Protein AF-A0A9X0B9D2-F1 (afdb_monomer_lite)

Foldseek 3Di:
DPQFAFDDQQFWFADADLDLDLVSADDFLVRFLRRLQRRLCSNPVPCSLVLLQQAQEEEEEDELAAADPFSQVVNCVVSVYDHVYYHYFDHFQCRQVVSVVVVSVCRRNVVTPHYDYTGGYRVSNVVSQVVVVHDDPPDDDHDPVPPDSDAQQDLCPDDDPSVVVSAFGQLRQLLQLLVLQCVVVVHDPLRSLLLLLLLLQVLQVLLCCDPNFSNPPHDGDHSVNQSDDDLFWHADDHDDDDDPTSSADPVLLVVVVVVCVVVVHAPVQAQAAAWAPLESSRLVRNCVSNVADSNDGPHYHRNNSHDQNSDDSDHHDYSTHNDPPPPPPPDDDDTDDSDHCSVRVSSQVVVCVVCVVVPNGNHHYYHTGGGGDPVPDDPDPPPDD

Radius of gyration: 21.16 Å; chains: 1; bounding box: 58×54×56 Å

Organism: NCBI:txid1131564

Sequence (385 aa):
MGPPKVPVIIGIGEVKNSSRQKEDAIEPLDLMLNAINISAHDASSSFPEKLIACVDSVGVVASSTWRYKDLPGLVSEKLGIRPSHRAYSALAGSSSVELIDNTARLVAKGEAEVGIIVGGEAMASLKTYIKTHSYPPPWTAPDPETNEIYYANDTDALTGIGKIHKVGVPMHVYPMYENGRRAHKGQRPIENFRESASLYGRYAKVASEHPTSWHFGRGTETAETIGTISKRNRMICFPFWNRSNFSSSAAIAFALDECLNSSGLCKEDIDMFDFYSCFPVVPKLACDHLGIPCDNPRKPITLLGGLTSFGGAGANYSMHVRAEFLESVTNIEAVTDIEIRLQAVVEMTRRLRKLQNCHEASNGLVLANGGGTNYGKCNMPLYTS

Structure (mmCIF, N/CA/C/O backbone):
data_AF-A0A9X0B9D2-F1
#
_entry.id   AF-A0A9X0B9D2-F1
#
loop_
_atom_site.group_PDB
_atom_site.id
_atom_site.type_symbol
_atom_site.label_atom_id
_atom_site.label_alt_id
_atom_site.label_comp_id
_atom_site.label_asym_id
_atom_site.label_entity_id
_atom_site.label_seq_id
_atom_site.pdbx_PDB_ins_code
_atom_site.Cartn_x
_atom_site.Cartn_y
_atom_site.Cartn_z
_atom_site.occupancy
_atom_site.B_iso_or_equiv
_atom_site.auth_seq_id
_atom_site.auth_comp_id
_atom_site.auth_asym_id
_atom_site.auth_atom_id
_atom_site.pdbx_PDB_model_num
ATOM 1 N N . MET A 1 1 ? -25.542 -20.982 10.163 1.00 60.19 1 MET A N 1
ATOM 2 C CA . MET A 1 1 ? -24.718 -19.758 10.093 1.00 60.19 1 MET A CA 1
ATOM 3 C C . MET A 1 1 ? -25.566 -18.695 9.425 1.00 60.19 1 MET A C 1
ATOM 5 O O . MET A 1 1 ? -26.239 -19.031 8.458 1.00 60.19 1 MET A O 1
ATOM 9 N N . GLY A 1 2 ? -25.623 -17.482 9.979 1.00 68.44 2 GLY A N 1
ATOM 10 C CA . GLY A 1 2 ? -26.267 -16.357 9.291 1.00 68.44 2 GLY A CA 1
ATOM 11 C C . GLY A 1 2 ? -25.529 -16.013 7.989 1.00 68.44 2 GLY A C 1
ATOM 12 O O . GLY A 1 2 ? -24.450 -16.563 7.750 1.00 68.44 2 GLY A O 1
ATOM 13 N N . PRO A 1 3 ? -26.092 -15.138 7.138 1.00 80.12 3 PRO A N 1
ATOM 14 C CA . PRO A 1 3 ? -25.374 -14.654 5.963 1.00 80.12 3 PRO A CA 1
ATOM 15 C C . PRO A 1 3 ? -24.037 -14.017 6.389 1.00 80.12 3 PRO A C 1
ATOM 17 O O . PRO A 1 3 ? -23.984 -13.404 7.462 1.00 80.12 3 PRO A O 1
ATOM 20 N N . PRO A 1 4 ? -22.961 -14.171 5.594 1.00 84.25 4 PRO A N 1
ATOM 21 C CA . PRO A 1 4 ? -21.679 -13.547 5.904 1.00 84.25 4 PRO A CA 1
ATOM 22 C C . PRO A 1 4 ? -21.855 -12.031 6.024 1.00 84.25 4 PRO A C 1
ATOM 24 O O . PRO A 1 4 ? -22.606 -11.424 5.254 1.00 84.25 4 PRO A O 1
ATOM 27 N N . LYS A 1 5 ? -21.179 -11.415 7.001 1.00 92.62 5 LYS A N 1
ATOM 28 C CA . LYS A 1 5 ? -21.186 -9.952 7.126 1.00 92.62 5 LYS A CA 1
ATOM 29 C C . LYS A 1 5 ? -20.455 -9.352 5.922 1.00 92.62 5 LYS A C 1
ATOM 31 O O . LYS A 1 5 ? -19.517 -9.945 5.397 1.00 92.62 5 LYS A O 1
ATOM 36 N N . VAL A 1 6 ? -20.865 -8.163 5.492 1.00 94.00 6 VAL A N 1
ATOM 37 C CA . VAL A 1 6 ? -20.178 -7.449 4.409 1.00 94.00 6 VAL A CA 1
ATOM 38 C C . VAL A 1 6 ? -19.118 -6.533 5.027 1.00 94.00 6 VAL A C 1
ATOM 40 O O . VAL A 1 6 ? -19.491 -5.604 5.746 1.00 94.00 6 VAL A O 1
ATOM 43 N N . PRO A 1 7 ? -17.815 -6.771 4.793 1.00 94.94 7 PRO A N 1
ATOM 44 C CA . PRO A 1 7 ? -16.769 -5.871 5.261 1.00 94.94 7 PRO A CA 1
ATOM 45 C C . PRO A 1 7 ? -16.822 -4.546 4.491 1.00 94.94 7 PRO A C 1
ATOM 47 O O . PRO A 1 7 ? -16.968 -4.532 3.270 1.00 94.94 7 PRO A O 1
ATOM 50 N N . VAL A 1 8 ? -16.679 -3.428 5.204 1.00 94.69 8 VAL A N 1
ATOM 51 C CA . VAL A 1 8 ? -16.706 -2.077 4.629 1.00 94.69 8 VAL A CA 1
ATOM 52 C C . VAL A 1 8 ? -15.592 -1.213 5.216 1.00 94.69 8 VAL A C 1
ATOM 54 O O . VAL A 1 8 ? -15.319 -1.264 6.414 1.00 94.69 8 VAL A O 1
ATOM 57 N N . ILE A 1 9 ? -14.954 -0.392 4.378 1.00 93.56 9 ILE A N 1
ATOM 58 C CA . ILE A 1 9 ? -13.978 0.604 4.836 1.00 93.56 9 ILE A CA 1
ATOM 59 C C . ILE A 1 9 ? -14.743 1.844 5.302 1.00 93.56 9 ILE A C 1
ATOM 61 O O . ILE A 1 9 ? -15.265 2.613 4.489 1.00 93.56 9 ILE A O 1
ATOM 65 N N . ILE A 1 10 ? -14.797 2.044 6.618 1.00 94.31 10 ILE A N 1
ATOM 66 C CA . ILE A 1 10 ? -15.522 3.165 7.230 1.00 94.31 10 ILE A CA 1
ATOM 67 C C . ILE A 1 10 ? -14.650 4.403 7.443 1.00 94.31 10 ILE A C 1
ATOM 69 O O . ILE A 1 10 ? -15.170 5.504 7.337 1.00 94.31 10 ILE A O 1
ATOM 73 N N . GLY A 1 11 ? -13.333 4.261 7.610 1.00 94.00 11 GLY A N 1
ATOM 74 C CA . GLY A 1 11 ? -12.417 5.381 7.851 1.00 94.00 11 GLY A CA 1
ATOM 75 C C . GLY A 1 11 ? -11.093 5.234 7.119 1.00 94.00 11 GLY A C 1
ATOM 76 O O . GLY A 1 11 ? -10.576 4.124 6.991 1.00 94.00 11 GLY A O 1
ATOM 77 N N . ILE A 1 12 ? -10.538 6.351 6.651 1.00 92.75 12 ILE A N 1
ATOM 78 C CA . ILE A 1 12 ? -9.216 6.419 6.015 1.00 92.75 12 ILE A CA 1
ATOM 79 C C . ILE A 1 12 ? -8.381 7.570 6.587 1.00 92.75 12 ILE A C 1
ATOM 81 O O . ILE A 1 12 ? -8.900 8.646 6.870 1.00 92.75 12 ILE A O 1
ATOM 85 N N . GLY A 1 13 ? -7.071 7.363 6.737 1.00 86.00 13 GLY A N 1
ATOM 86 C CA . GLY A 1 13 ? -6.161 8.370 7.288 1.00 86.00 13 GLY A CA 1
ATOM 87 C C . GLY A 1 13 ? -4.752 8.263 6.717 1.00 86.00 13 GLY A C 1
ATOM 88 O O . GLY A 1 13 ? -4.237 7.167 6.512 1.00 86.00 13 GLY A O 1
ATOM 89 N N . GLU A 1 14 ? -4.129 9.413 6.453 1.00 84.62 14 GLU A N 1
ATOM 90 C CA . GLU A 1 14 ? -2.742 9.519 5.993 1.00 84.62 14 GLU A CA 1
ATOM 91 C C . GLU A 1 14 ? -2.040 10.667 6.712 1.00 84.62 14 GLU A C 1
ATOM 93 O O . GLU A 1 14 ? -2.626 11.728 6.934 1.00 84.62 14 GLU A O 1
ATOM 98 N N . VAL A 1 15 ? -0.760 10.471 7.027 1.00 85.06 15 VAL A N 1
ATOM 99 C CA . VAL A 1 15 ? 0.092 11.477 7.665 1.00 85.06 15 VAL A CA 1
ATOM 100 C C . VAL A 1 15 ? 1.427 11.525 6.936 1.00 85.06 15 VAL A C 1
ATOM 102 O O . VAL A 1 15 ? 2.010 10.490 6.623 1.00 85.06 15 VAL A O 1
ATOM 105 N N . LYS A 1 16 ? 1.928 12.738 6.694 1.00 85.00 16 LYS A N 1
ATOM 106 C CA . LYS A 1 16 ? 3.281 12.986 6.189 1.00 85.00 16 LYS A CA 1
ATOM 107 C C . LYS A 1 16 ? 3.989 13.958 7.119 1.00 85.00 16 LYS A C 1
ATOM 109 O O . LYS A 1 16 ? 3.530 15.085 7.281 1.00 85.00 16 LYS A O 1
ATOM 114 N N . ASN A 1 17 ? 5.151 13.565 7.631 1.00 83.81 17 ASN A N 1
ATOM 115 C CA . ASN A 1 17 ? 6.113 14.509 8.184 1.00 83.81 17 ASN A CA 1
ATOM 116 C C . ASN A 1 17 ? 7.140 14.879 7.106 1.00 83.81 17 ASN A C 1
ATOM 118 O O . ASN A 1 17 ? 7.999 14.076 6.747 1.00 83.81 17 ASN A O 1
ATOM 122 N N . SER A 1 18 ? 7.034 16.092 6.561 1.00 78.81 18 SER A N 1
ATOM 123 C CA . SER A 1 18 ? 7.954 16.583 5.527 1.00 78.81 18 SER A CA 1
ATOM 124 C C . SER A 1 18 ? 9.220 17.233 6.080 1.00 78.81 18 SER A C 1
ATOM 126 O O . SER A 1 18 ? 10.108 17.574 5.289 1.00 78.81 18 SER A O 1
ATOM 128 N N . SER A 1 19 ? 9.300 17.454 7.395 1.00 82.88 19 SER A N 1
ATOM 129 C CA . SER A 1 19 ? 10.463 18.095 7.993 1.00 82.88 19 SER A CA 1
ATOM 130 C C . SER A 1 19 ? 11.682 17.179 7.952 1.00 82.88 19 SER A C 1
ATOM 132 O O . SER A 1 19 ? 11.598 15.952 7.979 1.00 82.88 19 SER A O 1
ATOM 134 N N . ARG A 1 20 ? 12.848 17.812 7.844 1.00 81.75 20 ARG A N 1
ATOM 135 C CA . ARG A 1 20 ? 14.161 17.164 7.944 1.00 81.75 20 ARG A CA 1
ATOM 136 C C . ARG A 1 20 ? 14.950 17.676 9.145 1.00 81.75 20 ARG A C 1
ATOM 138 O O . ARG A 1 20 ? 16.095 17.264 9.324 1.00 81.75 20 ARG A O 1
ATOM 145 N N . GLN A 1 21 ? 14.361 18.582 9.924 1.00 83.38 21 GLN A N 1
ATOM 146 C CA . GLN A 1 21 ? 14.971 19.101 11.139 1.00 83.38 21 GLN A CA 1
ATOM 147 C C . GLN A 1 21 ? 14.949 18.031 12.226 1.00 83.38 21 GLN A C 1
ATOM 149 O O . GLN A 1 21 ? 14.097 17.139 12.219 1.00 83.38 21 GLN A O 1
ATOM 154 N N . LYS A 1 22 ? 15.924 18.090 13.131 1.00 81.94 22 LYS A N 1
ATOM 155 C CA . LYS A 1 22 ? 16.084 17.086 14.188 1.00 81.94 22 LYS A CA 1
ATOM 156 C C . LYS A 1 22 ? 14.968 17.198 15.225 1.00 81.94 22 LYS A C 1
ATOM 158 O O . LYS A 1 22 ? 14.548 16.193 15.780 1.00 81.94 22 LYS A O 1
ATOM 163 N N . GLU A 1 23 ? 14.491 18.413 15.449 1.00 85.62 23 GLU A N 1
ATOM 164 C CA . GLU A 1 23 ? 13.473 18.776 16.432 1.00 85.62 23 GLU A CA 1
ATOM 165 C C . GLU A 1 23 ? 12.079 18.290 16.017 1.00 85.62 23 GLU A C 1
ATOM 167 O O . GLU A 1 23 ? 11.254 17.988 16.871 1.00 85.62 23 GLU A O 1
ATOM 172 N N . ASP A 1 24 ? 11.849 18.154 14.710 1.00 87.88 24 ASP A N 1
ATOM 173 C CA . ASP A 1 24 ? 10.588 17.680 14.134 1.00 87.88 24 ASP A CA 1
ATOM 174 C C . ASP A 1 24 ? 10.597 16.167 13.879 1.00 87.88 24 ASP A C 1
ATOM 176 O O . ASP A 1 24 ? 9.718 15.638 13.196 1.00 87.88 24 ASP A O 1
ATOM 180 N N . ALA A 1 25 ? 11.633 15.457 14.323 1.00 86.94 25 ALA A N 1
ATOM 181 C CA . ALA A 1 25 ? 11.774 14.042 14.050 1.00 86.94 25 ALA A CA 1
ATOM 182 C C . ALA A 1 25 ? 10.694 13.225 14.776 1.00 86.94 25 ALA A C 1
ATOM 184 O O . ALA A 1 25 ? 10.445 13.418 15.962 1.00 86.94 25 ALA A O 1
ATOM 185 N N . ILE A 1 26 ? 10.066 12.289 14.063 1.00 87.88 26 ILE A N 1
ATOM 186 C CA . ILE A 1 26 ? 8.911 11.531 14.557 1.00 87.88 26 ILE A CA 1
ATOM 187 C C . ILE A 1 26 ? 9.143 10.028 14.437 1.00 87.88 26 ILE A C 1
ATOM 189 O O . IL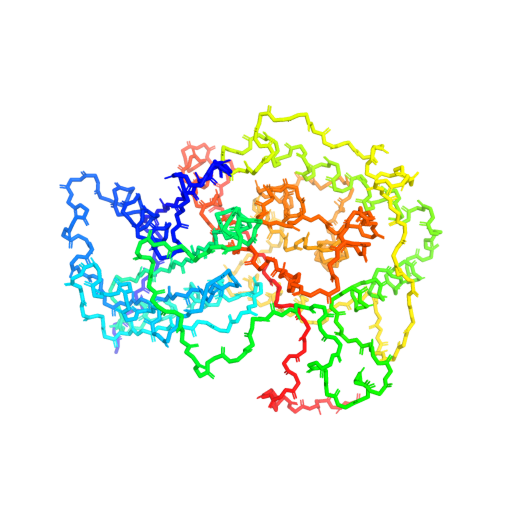E A 1 26 ? 9.761 9.575 13.476 1.00 87.88 26 ILE A O 1
ATOM 193 N N . GLU A 1 27 ? 8.647 9.260 15.402 1.00 89.50 27 GLU A N 1
ATOM 194 C CA . GLU A 1 27 ? 8.732 7.803 15.393 1.00 89.50 27 GLU A CA 1
ATOM 195 C C . GLU A 1 27 ? 7.735 7.199 14.376 1.00 89.50 27 GLU A C 1
ATOM 197 O O . GLU A 1 27 ? 6.632 7.734 14.210 1.00 89.50 27 GLU A O 1
ATOM 202 N N . PRO A 1 28 ? 8.041 6.061 13.713 1.00 86.81 28 PRO A N 1
ATOM 203 C CA . PRO A 1 28 ? 7.050 5.349 12.903 1.00 86.81 28 PRO A CA 1
ATOM 204 C C . PRO A 1 28 ? 5.761 5.020 13.666 1.00 86.81 28 PRO A C 1
ATOM 206 O O . PRO A 1 28 ? 4.677 5.210 13.121 1.00 86.81 28 PRO A O 1
ATOM 209 N N . LEU A 1 29 ? 5.860 4.588 14.929 1.00 91.88 29 LEU A N 1
ATOM 210 C CA . LEU A 1 29 ? 4.706 4.341 15.799 1.00 91.88 29 LEU A CA 1
ATOM 211 C C . LEU A 1 29 ? 3.821 5.588 15.953 1.00 91.88 29 LEU A C 1
ATOM 213 O O . LEU A 1 29 ? 2.605 5.493 15.804 1.00 91.88 29 LEU A O 1
ATOM 217 N N . ASP A 1 30 ? 4.407 6.764 16.177 1.00 93.31 30 ASP A N 1
ATOM 218 C CA . ASP A 1 30 ? 3.642 8.008 16.324 1.00 93.31 30 ASP A CA 1
ATOM 219 C C . ASP A 1 30 ? 2.951 8.414 15.014 1.00 93.31 30 ASP A C 1
ATOM 221 O O . ASP A 1 30 ? 1.805 8.869 15.025 1.00 93.31 30 ASP A O 1
ATOM 225 N N . LEU A 1 31 ? 3.598 8.198 13.861 1.00 89.38 31 LEU A N 1
ATOM 226 C CA . LEU A 1 31 ? 2.954 8.380 12.553 1.00 89.38 31 LEU A CA 1
ATOM 227 C C . LEU A 1 31 ? 1.737 7.460 12.389 1.00 89.38 31 LEU A C 1
ATOM 229 O O . LEU A 1 31 ? 0.698 7.910 11.901 1.00 89.38 31 LEU A O 1
ATOM 233 N N . MET A 1 32 ? 1.850 6.200 12.819 1.00 91.50 32 MET A N 1
ATOM 234 C CA . MET A 1 32 ? 0.747 5.235 12.783 1.00 91.50 32 MET A CA 1
ATOM 235 C C . MET A 1 32 ? -0.410 5.673 13.684 1.00 91.50 32 MET A C 1
ATOM 237 O O . MET A 1 32 ? -1.552 5.699 13.231 1.00 91.50 32 MET A O 1
ATOM 241 N N . LEU A 1 33 ? -0.130 6.074 14.927 1.00 96.25 33 LEU A N 1
ATOM 242 C CA . LEU A 1 33 ? -1.151 6.545 15.869 1.00 96.25 33 LEU A CA 1
ATOM 243 C C . LEU A 1 33 ? -1.871 7.798 15.350 1.00 96.25 33 LEU A C 1
ATOM 245 O O . LEU A 1 33 ? -3.099 7.879 15.406 1.00 96.25 33 LEU A O 1
ATOM 249 N N . ASN A 1 34 ? -1.131 8.741 14.761 1.00 94.81 34 ASN A N 1
ATOM 250 C CA . ASN A 1 34 ? -1.718 9.926 14.136 1.00 94.81 34 ASN A CA 1
ATOM 251 C C . ASN A 1 34 ? -2.625 9.560 12.948 1.00 94.81 34 ASN A C 1
ATOM 253 O O . ASN A 1 34 ? -3.725 10.100 12.828 1.00 94.81 34 ASN A O 1
ATOM 257 N N . ALA A 1 35 ? -2.206 8.620 12.094 1.00 90.62 35 ALA A N 1
ATOM 258 C CA . ALA A 1 35 ? -3.021 8.153 10.972 1.00 90.62 35 ALA A CA 1
ATOM 259 C C . ALA A 1 35 ? -4.296 7.428 11.439 1.00 90.62 35 ALA A C 1
ATOM 261 O O . ALA A 1 35 ? -5.362 7.638 10.855 1.00 90.62 35 ALA A O 1
ATOM 262 N N . ILE A 1 36 ? -4.213 6.639 12.518 1.00 95.81 36 ILE A N 1
ATOM 263 C CA . ILE A 1 36 ? -5.371 5.978 13.140 1.00 95.81 36 ILE A CA 1
ATOM 264 C C . ILE A 1 36 ? -6.375 7.013 13.637 1.00 95.81 36 ILE A C 1
ATOM 266 O O . ILE A 1 36 ? -7.553 6.912 13.298 1.00 95.81 36 ILE A O 1
ATOM 270 N N . ASN A 1 37 ? -5.921 8.042 14.356 1.00 96.62 37 ASN A N 1
ATOM 271 C CA . ASN A 1 37 ? -6.799 9.109 14.835 1.00 96.62 37 ASN A CA 1
ATOM 272 C C . ASN A 1 37 ? -7.516 9.820 13.677 1.00 96.62 37 ASN A C 1
ATOM 274 O O . ASN A 1 37 ? -8.733 9.997 13.727 1.00 96.62 37 ASN A O 1
ATOM 278 N N . ILE A 1 38 ? -6.800 10.153 12.596 1.00 94.81 38 ILE A N 1
ATOM 279 C CA . ILE A 1 38 ? -7.416 10.738 11.392 1.00 94.81 38 ILE A CA 1
ATOM 280 C C . ILE A 1 38 ? -8.467 9.789 10.803 1.00 94.81 38 ILE A C 1
ATOM 282 O O . ILE A 1 38 ? -9.572 10.228 10.491 1.00 94.81 38 ILE A O 1
ATOM 286 N N . SER A 1 39 ? -8.159 8.493 10.696 1.00 94.56 39 SER A N 1
ATOM 287 C CA . SER A 1 39 ? -9.101 7.504 10.158 1.00 94.56 39 SER A CA 1
ATOM 288 C C . SER A 1 39 ? -10.350 7.328 11.027 1.00 94.56 39 SER A C 1
ATOM 290 O O . SER A 1 39 ? -11.447 7.170 10.496 1.00 94.56 39 SER A O 1
ATOM 292 N N . ALA A 1 40 ? -10.212 7.414 12.353 1.00 96.50 40 ALA A N 1
ATOM 293 C CA . ALA A 1 40 ? -11.332 7.332 13.283 1.00 96.50 40 ALA A CA 1
ATOM 294 C C . ALA A 1 40 ? -12.249 8.558 13.166 1.00 96.50 40 ALA A C 1
ATOM 296 O O . ALA A 1 40 ? -13.469 8.403 13.141 1.00 96.50 40 ALA A O 1
ATOM 297 N N . HIS A 1 41 ? -11.675 9.759 13.029 1.00 96.19 41 HIS A N 1
ATOM 298 C CA . HIS A 1 41 ? -12.437 10.985 12.774 1.00 96.19 41 HIS A CA 1
ATOM 299 C C . HIS A 1 41 ? -13.139 10.978 11.409 1.00 96.19 41 HIS A C 1
ATOM 301 O O . HIS A 1 41 ? -14.262 11.472 11.308 1.00 96.19 41 HIS A O 1
ATOM 307 N N . ASP A 1 42 ? -12.506 10.412 10.377 1.00 95.06 42 ASP A N 1
ATOM 308 C CA . ASP A 1 42 ? -13.118 10.228 9.054 1.00 95.06 42 ASP A CA 1
ATOM 309 C C . ASP A 1 42 ? -14.299 9.241 9.102 1.00 95.06 42 ASP A C 1
ATOM 311 O O . ASP A 1 42 ? -15.327 9.483 8.473 1.00 95.06 42 ASP A O 1
ATOM 315 N N . ALA A 1 43 ? -14.194 8.172 9.899 1.00 93.94 43 ALA A N 1
ATOM 316 C CA . ALA A 1 43 ? -15.279 7.210 10.098 1.00 93.94 43 ALA A CA 1
ATOM 317 C C . ALA A 1 43 ? -16.430 7.745 10.960 1.00 93.94 43 ALA A C 1
ATOM 319 O O . ALA A 1 43 ? -17.596 7.440 10.710 1.00 93.94 43 ALA A O 1
ATOM 320 N N . SER A 1 44 ? -16.111 8.505 12.008 1.00 92.69 44 SER A N 1
ATOM 321 C CA . SER A 1 44 ? -17.082 9.039 12.959 1.00 92.69 44 SER A CA 1
ATOM 322 C C . SER A 1 44 ? -16.604 10.377 13.504 1.00 92.69 44 SER A C 1
ATOM 324 O O . SER A 1 44 ? -15.810 10.447 14.441 1.00 92.69 44 SER A O 1
ATOM 326 N N . SER A 1 45 ? -17.155 11.463 12.964 1.00 86.50 45 SER A N 1
ATOM 327 C CA . SER A 1 45 ? -16.853 12.818 13.436 1.00 86.50 45 SER A CA 1
ATOM 328 C C . SER A 1 45 ? -17.355 13.086 14.857 1.00 86.50 45 SER A C 1
ATOM 330 O O . SER A 1 45 ? -16.829 13.960 15.540 1.00 86.50 45 SER A O 1
ATOM 332 N N . SER A 1 46 ? -18.380 12.351 15.302 1.00 91.06 46 SER A N 1
ATOM 333 C CA . SER A 1 46 ? -19.040 12.580 16.592 1.00 91.06 46 SER A CA 1
ATOM 334 C C . SER A 1 46 ? -18.465 11.739 17.731 1.00 91.06 46 SER A C 1
ATOM 336 O O . SER A 1 46 ? -18.539 12.167 18.879 1.00 91.06 46 SER A O 1
ATOM 338 N N . PHE A 1 47 ? -17.933 10.542 17.445 1.00 93.62 47 PHE A N 1
ATOM 339 C CA . PHE A 1 47 ? -17.464 9.606 18.478 1.00 93.62 47 PHE A CA 1
ATOM 340 C C . PHE A 1 47 ? -16.250 8.759 18.036 1.00 93.62 47 PHE A C 1
ATOM 342 O O . PHE A 1 47 ? -16.327 7.524 18.069 1.00 93.62 47 PHE A O 1
ATOM 349 N N . PRO A 1 48 ? -15.137 9.376 17.616 1.00 94.75 48 PRO A N 1
ATOM 350 C CA . PRO A 1 48 ? -13.953 8.651 17.152 1.00 94.75 48 PRO A CA 1
ATOM 351 C C . PRO A 1 48 ? -13.314 7.800 18.261 1.00 94.75 48 PRO A C 1
ATOM 353 O O . PRO A 1 48 ? -12.908 6.668 18.010 1.00 94.75 48 PRO A O 1
ATOM 356 N N . GLU A 1 49 ? -13.302 8.271 19.511 1.00 95.25 49 GLU A N 1
ATOM 357 C CA . GLU A 1 49 ? -12.716 7.540 20.643 1.00 95.25 49 GLU A CA 1
ATOM 358 C C . GLU A 1 49 ? -13.535 6.295 20.996 1.00 95.25 49 GLU A C 1
ATOM 360 O O . GLU A 1 49 ? -12.975 5.253 21.333 1.00 95.25 49 GLU A O 1
ATOM 365 N N . LYS A 1 50 ? -14.869 6.374 20.876 1.00 95.25 50 LYS A N 1
ATOM 366 C CA . LYS A 1 50 ? -15.738 5.202 21.064 1.00 95.25 50 LYS A CA 1
ATOM 367 C C . LYS A 1 50 ? -15.502 4.166 19.972 1.00 95.25 50 LYS A C 1
ATOM 369 O O . LYS A 1 50 ? -15.500 2.981 20.274 1.00 95.25 50 LYS A O 1
ATOM 374 N N . LEU A 1 51 ? -15.291 4.607 18.729 1.00 95.75 51 LEU A N 1
ATOM 375 C CA . LEU A 1 51 ? -14.973 3.701 17.628 1.00 95.75 51 LEU A CA 1
ATOM 376 C C . LEU A 1 51 ? -13.635 2.991 17.866 1.00 95.75 51 LEU A C 1
ATOM 378 O O . LEU A 1 51 ? -13.572 1.775 17.714 1.00 95.75 51 LEU A O 1
ATOM 382 N N . ILE A 1 52 ? -12.602 3.723 18.300 1.00 97.12 52 ILE A N 1
ATOM 383 C CA . ILE A 1 52 ? -11.305 3.135 18.671 1.00 97.12 52 ILE A CA 1
ATOM 384 C C . ILE A 1 52 ? -11.484 2.109 19.798 1.00 97.12 52 ILE A C 1
ATOM 386 O O . ILE A 1 52 ? -10.957 1.007 19.698 1.00 97.12 52 ILE A O 1
ATOM 390 N N . ALA A 1 53 ? -12.277 2.415 20.828 1.00 96.94 53 ALA A N 1
ATOM 391 C CA . ALA A 1 53 ? -12.531 1.490 21.935 1.00 96.94 53 ALA A CA 1
ATOM 392 C C . ALA A 1 53 ? -13.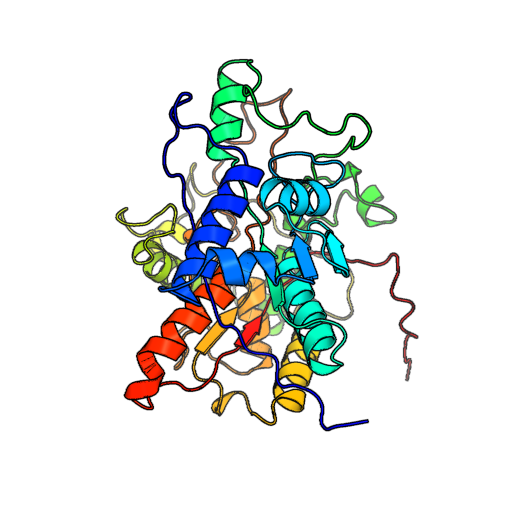233 0.180 21.514 1.00 96.94 53 ALA A C 1
ATOM 394 O O . ALA A 1 53 ? -13.145 -0.812 22.237 1.00 96.94 53 ALA A O 1
ATOM 395 N N . CYS A 1 54 ? -13.913 0.164 20.362 1.00 96.19 54 CYS A N 1
ATOM 396 C CA . CYS A 1 54 ? -14.569 -1.018 19.798 1.00 96.19 54 CYS A CA 1
ATOM 397 C C . CYS A 1 54 ? -13.654 -1.877 18.908 1.00 96.19 54 CYS A C 1
ATOM 399 O O . CYS A 1 54 ? -14.103 -2.910 18.419 1.00 96.19 54 CYS A O 1
ATOM 401 N N . VAL A 1 55 ? -12.403 -1.471 18.670 1.00 97.81 55 VAL A N 1
ATOM 402 C CA . VAL A 1 55 ? -11.471 -2.203 17.798 1.00 97.81 55 VAL A CA 1
ATOM 403 C C . VAL A 1 55 ? -11.109 -3.556 18.407 1.00 97.81 55 VAL A C 1
ATOM 405 O O . VAL A 1 55 ? -10.534 -3.633 19.496 1.00 97.81 55 VAL A O 1
ATOM 408 N N . ASP A 1 56 ? -11.387 -4.627 17.667 1.00 97.19 56 ASP A N 1
ATOM 409 C CA . ASP A 1 56 ? -11.141 -6.015 18.068 1.00 97.19 56 ASP A CA 1
ATOM 410 C C . ASP A 1 56 ? -10.136 -6.753 17.164 1.00 97.19 56 ASP A C 1
ATOM 412 O O . ASP A 1 56 ? -9.701 -7.861 17.499 1.00 97.19 56 ASP A O 1
ATOM 416 N N . SER A 1 57 ? -9.681 -6.112 16.081 1.00 98.00 57 SER A N 1
ATOM 417 C CA . SER A 1 57 ? -8.597 -6.593 15.220 1.00 98.00 57 SER A CA 1
ATOM 418 C C . SER A 1 57 ? -7.588 -5.487 14.888 1.00 98.00 57 SER A C 1
ATOM 420 O O . SER A 1 57 ? -7.962 -4.396 14.459 1.00 98.00 57 SER A O 1
ATOM 422 N N . VAL A 1 58 ? -6.293 -5.763 15.058 1.00 98.00 58 VAL A N 1
ATOM 423 C CA . VAL A 1 58 ? -5.199 -4.832 14.727 1.00 98.00 58 VAL A CA 1
ATOM 424 C C . VAL A 1 58 ? -4.181 -5.517 13.819 1.00 98.00 58 VAL A C 1
ATOM 426 O O . VAL A 1 58 ? -3.474 -6.436 14.235 1.00 98.00 58 VAL A O 1
ATOM 429 N N . GLY A 1 59 ? -4.079 -5.046 12.579 1.00 92.81 59 GLY A N 1
ATOM 430 C CA . GLY A 1 59 ? -3.050 -5.427 11.619 1.00 92.81 59 GLY A CA 1
ATOM 431 C C . GLY A 1 59 ? -2.020 -4.315 11.451 1.00 92.81 59 GLY A C 1
ATOM 432 O O . GLY A 1 59 ? -2.370 -3.197 11.077 1.00 92.81 59 GLY A O 1
ATOM 433 N N . VAL A 1 60 ? -0.744 -4.619 11.682 1.00 89.44 60 VAL A N 1
ATOM 434 C CA . VAL A 1 60 ? 0.342 -3.652 11.481 1.00 89.44 60 VAL A CA 1
ATOM 435 C C . VAL A 1 60 ? 1.308 -4.126 10.406 1.00 89.44 60 VAL A C 1
ATOM 437 O O . VAL A 1 60 ? 1.803 -5.256 10.443 1.00 89.44 60 VAL A O 1
ATOM 440 N N . VAL A 1 61 ? 1.589 -3.242 9.452 1.00 83.31 61 VAL A N 1
ATOM 441 C CA . VAL A 1 61 ? 2.649 -3.433 8.462 1.00 83.31 61 VAL A CA 1
ATOM 442 C C . VAL A 1 61 ? 3.997 -3.178 9.132 1.00 83.31 61 VAL A C 1
ATOM 444 O O . VAL A 1 61 ? 4.186 -2.134 9.756 1.00 83.31 61 VAL A O 1
ATOM 447 N N . ALA A 1 62 ? 4.930 -4.122 9.000 1.00 78.19 62 ALA A N 1
ATOM 448 C CA . ALA A 1 62 ? 6.296 -3.963 9.497 1.00 78.19 62 ALA A CA 1
ATOM 449 C C . ALA A 1 62 ? 6.948 -2.669 8.992 1.00 78.19 62 ALA A C 1
ATOM 451 O O . ALA A 1 62 ? 6.846 -2.340 7.812 1.00 78.19 62 ALA A O 1
ATOM 452 N N . SER A 1 63 ? 7.622 -1.954 9.897 1.00 76.19 63 SER A N 1
ATOM 453 C CA . SER A 1 63 ? 8.434 -0.788 9.548 1.00 76.19 63 SER A CA 1
ATOM 454 C C . SER A 1 63 ? 9.834 -1.243 9.149 1.00 76.19 63 SER A C 1
ATOM 456 O O . SER A 1 63 ? 10.466 -2.044 9.836 1.00 76.19 63 SER A O 1
ATOM 458 N N . SER A 1 64 ? 10.324 -0.710 8.036 1.00 70.06 64 SER A N 1
ATOM 459 C CA . SER A 1 64 ? 11.715 -0.830 7.594 1.00 70.06 64 SER A CA 1
ATOM 460 C C . SER A 1 64 ? 12.631 0.196 8.265 1.00 70.06 64 SER A C 1
ATOM 462 O O . SER A 1 64 ? 13.835 -0.026 8.363 1.00 70.06 64 SER A O 1
ATOM 464 N N . THR A 1 65 ? 12.073 1.307 8.754 1.00 70.69 65 THR A N 1
ATOM 465 C CA . THR A 1 65 ? 12.826 2.376 9.424 1.00 70.69 65 THR A CA 1
ATOM 466 C C . THR A 1 65 ? 13.223 2.016 10.855 1.00 70.69 65 THR A C 1
ATOM 468 O O . THR A 1 65 ? 14.322 2.360 11.286 1.00 70.69 65 THR A O 1
ATOM 471 N N . TRP A 1 66 ? 12.327 1.399 11.630 1.00 76.50 66 TRP A N 1
ATOM 472 C CA . TRP A 1 66 ? 12.550 1.181 13.060 1.00 76.50 66 TRP A CA 1
ATOM 473 C C . TRP A 1 66 ? 12.149 -0.219 13.501 1.00 76.50 66 TRP A C 1
ATOM 475 O O . TRP A 1 66 ? 11.163 -0.783 13.029 1.00 76.50 66 TRP A O 1
ATOM 485 N N . ARG A 1 67 ? 12.935 -0.776 14.424 1.00 77.31 67 ARG A N 1
ATOM 486 C CA . ARG A 1 67 ? 12.787 -2.154 14.891 1.00 77.31 67 ARG A CA 1
ATOM 487 C C . ARG A 1 67 ? 11.891 -2.202 16.115 1.00 77.31 67 ARG A C 1
ATOM 489 O O . ARG A 1 67 ? 12.161 -1.538 17.110 1.00 77.31 67 ARG A O 1
ATOM 496 N N . TYR A 1 68 ? 10.870 -3.044 16.054 1.00 81.19 68 TYR A N 1
ATOM 497 C CA . TYR A 1 68 ? 9.913 -3.243 17.132 1.00 81.19 68 TYR A CA 1
ATOM 498 C C . TYR A 1 68 ? 9.766 -4.724 17.441 1.00 81.19 68 TYR A C 1
ATOM 500 O O . TYR A 1 68 ? 9.562 -5.522 16.526 1.00 81.19 68 TYR A O 1
ATOM 508 N N . LYS A 1 69 ? 9.782 -5.058 18.734 1.00 83.06 69 LYS A N 1
ATOM 509 C CA . LYS A 1 69 ? 9.541 -6.420 19.223 1.00 83.06 69 LYS A CA 1
ATOM 510 C C . LYS A 1 69 ? 8.095 -6.872 19.005 1.00 83.06 69 LYS A C 1
ATOM 512 O O . LYS A 1 69 ? 7.844 -7.952 18.487 1.00 83.06 69 LYS A O 1
ATOM 517 N N . ASP A 1 70 ? 7.143 -6.032 19.409 1.00 88.94 70 ASP A N 1
ATOM 518 C CA . ASP A 1 70 ? 5.701 -6.262 19.251 1.00 88.94 70 ASP A CA 1
ATOM 519 C C . ASP A 1 70 ? 5.012 -4.942 18.884 1.00 88.94 70 ASP A C 1
ATOM 521 O O . ASP A 1 70 ? 4.441 -4.256 19.731 1.00 88.94 70 ASP A O 1
ATOM 525 N N . LEU A 1 71 ? 5.106 -4.553 17.609 1.00 90.00 71 LEU A N 1
ATOM 526 C CA . LEU A 1 71 ? 4.495 -3.312 17.136 1.00 90.00 71 LEU A CA 1
ATOM 527 C C . LEU A 1 71 ? 2.955 -3.318 17.238 1.00 90.00 71 LEU A C 1
ATOM 529 O O . LEU A 1 71 ? 2.412 -2.326 17.725 1.00 90.00 71 LEU A O 1
ATOM 533 N N . PRO A 1 72 ? 2.223 -4.395 16.876 1.00 93.69 72 PRO A N 1
ATOM 534 C CA . PRO A 1 72 ? 0.781 -4.457 17.130 1.00 93.69 72 PRO A CA 1
ATOM 535 C C . PRO A 1 72 ? 0.418 -4.334 18.612 1.00 93.69 72 PRO A C 1
ATOM 537 O O . PRO A 1 72 ? -0.589 -3.708 18.944 1.00 93.69 72 PRO A O 1
ATOM 540 N N . GLY A 1 73 ? 1.220 -4.918 19.509 1.00 95.62 73 GLY A N 1
ATOM 541 C CA . GLY A 1 73 ? 1.070 -4.759 20.956 1.00 95.62 73 GLY A CA 1
ATOM 542 C C . GLY A 1 73 ? 1.238 -3.316 21.407 1.00 95.62 73 GLY A C 1
ATOM 543 O O . GLY A 1 73 ? 0.360 -2.806 22.097 1.00 95.62 73 GLY A O 1
ATOM 544 N N . LEU A 1 74 ? 2.290 -2.636 20.949 1.00 95.50 74 LEU A N 1
ATOM 545 C CA . LEU A 1 74 ? 2.530 -1.222 21.255 1.00 95.50 74 LEU A CA 1
ATOM 546 C C . LEU A 1 74 ? 1.412 -0.316 20.730 1.00 95.50 74 LEU A C 1
ATOM 548 O O . LEU A 1 74 ? 0.948 0.561 21.454 1.00 95.50 74 LEU A O 1
ATOM 552 N N . VAL A 1 75 ? 0.933 -0.550 19.503 1.00 96.44 75 VAL A N 1
ATOM 553 C CA . VAL A 1 75 ? -0.230 0.169 18.954 1.00 96.44 75 VAL A CA 1
ATOM 554 C C . VAL A 1 75 ? -1.460 -0.059 19.837 1.00 96.44 75 VAL A C 1
ATOM 556 O O . VAL A 1 75 ? -2.137 0.898 20.202 1.00 96.44 75 VAL A O 1
ATOM 559 N N . SER A 1 76 ? -1.722 -1.307 20.236 1.00 98.06 76 SER A N 1
ATOM 560 C CA . SER A 1 76 ? -2.869 -1.647 21.091 1.00 98.06 76 SER A CA 1
ATOM 561 C C . SER A 1 76 ? -2.777 -0.985 22.471 1.00 98.06 76 SER A C 1
ATOM 563 O O . SER A 1 76 ? -3.757 -0.418 22.951 1.00 98.06 76 SER A O 1
ATOM 565 N N . GLU A 1 77 ? -1.593 -1.005 23.088 1.00 97.31 77 GLU A N 1
ATOM 566 C CA . GLU A 1 77 ? -1.320 -0.372 24.382 1.00 97.31 77 GLU A CA 1
ATOM 567 C C . GLU A 1 77 ? -1.539 1.142 24.317 1.00 97.31 77 GLU A C 1
ATOM 569 O O . GLU A 1 77 ? -2.256 1.698 25.149 1.00 97.31 77 GLU A O 1
ATOM 574 N N . LYS A 1 78 ? -0.975 1.806 23.301 1.00 96.81 78 LYS A N 1
ATOM 575 C CA . LYS A 1 78 ? -1.078 3.261 23.119 1.00 96.81 78 LYS A CA 1
ATOM 576 C C . LYS A 1 78 ? -2.503 3.729 22.827 1.00 96.81 78 LYS A C 1
ATOM 578 O O . LYS A 1 78 ? -2.852 4.844 23.199 1.00 96.81 78 LYS A O 1
ATOM 583 N N . LEU A 1 79 ? -3.320 2.885 22.199 1.00 97.12 79 LEU A N 1
ATOM 584 C CA . LEU A 1 79 ? -4.746 3.141 21.974 1.00 97.12 79 LEU A CA 1
ATOM 585 C C . LEU A 1 79 ? -5.631 2.739 23.168 1.00 97.12 79 LEU A C 1
ATOM 587 O O . LEU A 1 79 ? -6.818 3.056 23.173 1.00 97.12 79 LEU A O 1
ATOM 591 N N . GLY A 1 80 ? -5.089 2.046 24.176 1.00 97.44 80 GLY A N 1
ATOM 592 C CA . GLY A 1 80 ? -5.851 1.574 25.336 1.00 97.44 80 GLY A CA 1
ATOM 593 C C . GLY A 1 80 ? -6.820 0.427 25.028 1.00 97.44 80 GLY A C 1
ATOM 594 O O . GLY A 1 80 ? -7.810 0.257 25.741 1.00 97.44 80 GLY A O 1
ATOM 595 N N . ILE A 1 81 ? -6.550 -0.362 23.984 1.00 97.75 81 ILE A N 1
ATOM 596 C CA . ILE A 1 81 ? -7.425 -1.441 23.498 1.00 97.75 81 ILE A CA 1
ATOM 597 C C . ILE A 1 81 ? -6.820 -2.828 23.731 1.00 97.75 81 ILE A C 1
ATOM 599 O O . ILE A 1 81 ? -5.615 -2.994 23.928 1.00 97.75 81 ILE A O 1
ATOM 603 N N . ARG A 1 82 ? -7.672 -3.857 23.699 1.00 97.12 82 ARG A N 1
ATOM 604 C CA . ARG A 1 82 ? -7.277 -5.268 23.829 1.00 97.12 82 ARG A CA 1
ATOM 605 C C . ARG A 1 82 ? -7.915 -6.091 22.707 1.00 97.12 82 ARG A C 1
ATOM 607 O O . ARG A 1 82 ? -8.914 -6.761 22.960 1.00 97.12 82 ARG A O 1
ATOM 614 N N . PRO A 1 83 ? -7.379 -6.019 21.478 1.00 97.19 83 PRO A N 1
ATOM 615 C CA . PRO A 1 83 ? -7.974 -6.705 20.343 1.00 97.19 83 PRO A CA 1
ATOM 616 C C . PRO A 1 83 ? -7.847 -8.226 20.492 1.00 97.19 83 PRO A C 1
ATOM 618 O O . PRO A 1 83 ? -6.811 -8.738 20.929 1.00 97.19 83 PRO A O 1
ATOM 621 N N . SER A 1 84 ? -8.890 -8.945 20.084 1.00 96.75 84 SER A N 1
ATOM 622 C CA . SER A 1 84 ? -8.909 -10.411 20.013 1.00 96.75 84 SER A CA 1
ATOM 623 C C . SER A 1 84 ? -7.963 -10.937 18.930 1.00 96.75 84 SER A C 1
ATOM 625 O O . SER A 1 84 ? -7.417 -12.033 19.059 1.00 96.75 84 SER A O 1
ATOM 627 N N . HIS A 1 85 ? -7.731 -10.139 17.883 1.00 97.50 85 HIS A N 1
ATOM 628 C CA . HIS A 1 85 ? -6.857 -10.475 16.765 1.00 97.50 85 HIS A CA 1
ATOM 629 C C . HIS A 1 85 ? -5.730 -9.449 16.614 1.00 97.50 85 HIS A C 1
ATOM 631 O O . HIS A 1 85 ? -5.962 -8.244 16.530 1.00 97.50 85 HIS A O 1
ATOM 637 N N . ARG A 1 86 ? -4.486 -9.929 16.542 1.00 96.56 86 ARG A N 1
ATOM 638 C CA . ARG A 1 86 ? -3.312 -9.113 16.209 1.00 96.56 86 ARG A CA 1
ATOM 639 C C . ARG A 1 86 ? -2.543 -9.768 15.075 1.00 96.56 86 ARG A C 1
ATOM 641 O O . ARG A 1 86 ? -2.265 -10.964 15.133 1.00 96.56 86 ARG A O 1
ATOM 648 N N . ALA A 1 87 ? -2.183 -8.983 14.070 1.00 91.81 87 ALA A N 1
ATOM 649 C CA . ALA A 1 87 ? -1.369 -9.425 12.950 1.00 91.81 87 ALA A CA 1
ATOM 650 C C . ALA A 1 87 ? -0.179 -8.482 12.766 1.00 91.81 87 ALA A C 1
ATOM 652 O O . ALA A 1 87 ? -0.335 -7.261 12.757 1.00 91.81 87 ALA A O 1
ATOM 653 N N . TYR A 1 88 ? 1.007 -9.064 12.597 1.00 88.81 88 TYR A N 1
ATOM 654 C CA . TYR A 1 88 ? 2.221 -8.342 12.240 1.00 88.81 88 TYR A CA 1
ATOM 655 C C . TYR A 1 88 ? 2.737 -8.898 10.920 1.00 88.81 88 TYR A C 1
ATOM 657 O O . TYR A 1 88 ? 2.995 -10.100 10.820 1.00 88.81 88 TYR A O 1
ATOM 665 N N . SER A 1 89 ? 2.821 -8.067 9.884 1.00 78.38 89 SER A N 1
ATOM 666 C CA . SER A 1 89 ? 3.221 -8.565 8.571 1.00 78.38 89 SER A CA 1
ATOM 667 C C . SER A 1 89 ? 4.719 -8.836 8.482 1.00 78.38 89 SER A C 1
ATOM 669 O O . SER A 1 89 ? 5.525 -8.209 9.164 1.00 78.38 89 SER A O 1
ATOM 671 N N . ALA A 1 90 ? 5.111 -9.672 7.522 1.00 72.38 90 ALA A N 1
ATOM 672 C CA . ALA A 1 90 ? 6.467 -9.607 6.991 1.00 72.38 90 ALA A CA 1
ATOM 673 C C . ALA A 1 90 ? 6.695 -8.260 6.278 1.00 72.38 90 ALA A C 1
ATOM 675 O O . ALA A 1 90 ? 5.743 -7.562 5.899 1.00 72.38 90 ALA A O 1
ATOM 676 N N . LEU A 1 91 ? 7.957 -7.899 6.062 1.00 69.38 91 LEU A N 1
ATOM 677 C CA . LEU A 1 91 ? 8.305 -6.696 5.321 1.00 69.38 91 LEU A CA 1
ATOM 678 C C . LEU A 1 91 ? 8.253 -6.980 3.808 1.00 69.38 91 LEU A C 1
ATOM 680 O O . LEU A 1 91 ? 9.210 -7.469 3.215 1.00 69.38 91 LEU A O 1
ATOM 684 N N . ALA A 1 92 ? 7.103 -6.709 3.189 1.00 67.56 92 ALA A N 1
ATOM 685 C CA . ALA A 1 92 ? 6.876 -6.921 1.761 1.00 67.56 92 ALA A CA 1
ATOM 686 C C . ALA A 1 92 ? 5.894 -5.889 1.187 1.00 67.56 92 ALA A C 1
ATOM 688 O O . ALA A 1 92 ? 4.978 -5.423 1.864 1.00 67.56 92 ALA A O 1
ATOM 689 N N . GLY A 1 93 ? 6.036 -5.571 -0.104 1.00 65.19 93 GLY A N 1
ATOM 690 C CA . GLY A 1 93 ? 5.165 -4.600 -0.785 1.00 65.19 93 GLY A CA 1
ATOM 691 C C . GLY A 1 93 ? 3.690 -5.025 -0.895 1.00 65.19 93 GLY A C 1
ATOM 692 O O . GLY A 1 93 ? 2.827 -4.180 -1.134 1.00 65.19 93 GLY A O 1
ATOM 693 N N . SER A 1 94 ? 3.384 -6.312 -0.693 1.00 69.19 94 SER A N 1
ATOM 694 C CA . SER A 1 94 ? 2.026 -6.878 -0.666 1.00 69.19 94 SER A CA 1
ATOM 695 C C . SER A 1 94 ? 1.377 -6.892 0.719 1.00 69.19 94 SER A C 1
ATOM 697 O O . SER A 1 94 ? 0.159 -7.029 0.804 1.00 69.19 94 SER A O 1
ATOM 699 N N . SER A 1 95 ? 2.157 -6.708 1.787 1.00 74.44 95 SER A N 1
ATOM 700 C CA . SER A 1 95 ? 1.721 -6.937 3.169 1.00 74.44 95 SER A CA 1
ATOM 701 C C . SER A 1 95 ? 0.492 -6.129 3.580 1.00 74.44 95 SER A C 1
ATOM 703 O O . SER A 1 95 ? -0.369 -6.623 4.295 1.00 74.44 95 SER A O 1
ATOM 705 N N . SER A 1 96 ? 0.373 -4.888 3.106 1.00 79.38 96 SER A N 1
ATOM 706 C CA . SER A 1 96 ? -0.789 -4.043 3.422 1.00 79.38 96 SER A CA 1
ATOM 707 C C . SER A 1 96 ? -2.094 -4.572 2.825 1.00 79.38 96 SER A C 1
ATOM 709 O O . SER A 1 96 ? -3.094 -4.634 3.532 1.00 79.38 96 SER A O 1
ATOM 711 N N . VAL A 1 97 ? -2.090 -4.994 1.556 1.00 79.62 97 VAL A N 1
ATOM 712 C CA . VAL A 1 97 ? -3.283 -5.559 0.899 1.00 79.62 97 VAL A CA 1
ATOM 713 C C . VAL A 1 97 ? -3.636 -6.918 1.499 1.00 79.62 97 VAL A C 1
ATOM 715 O O . VAL A 1 97 ? -4.811 -7.196 1.712 1.00 79.62 97 VAL A O 1
ATOM 718 N N . GLU A 1 98 ? -2.633 -7.722 1.855 1.00 81.06 98 GLU A N 1
ATOM 719 C CA . GLU A 1 98 ? -2.836 -8.983 2.573 1.00 81.06 98 GLU A CA 1
ATOM 720 C C . GLU A 1 98 ? -3.499 -8.764 3.943 1.00 81.06 98 GLU A C 1
ATOM 722 O O . GLU A 1 98 ? -4.464 -9.447 4.275 1.00 81.06 98 GLU A O 1
ATOM 727 N N . LEU A 1 99 ? -3.037 -7.787 4.732 1.00 84.75 99 LEU A N 1
ATOM 728 C CA . LEU A 1 99 ? -3.651 -7.465 6.025 1.00 84.75 99 LEU A CA 1
ATOM 729 C C . LEU A 1 99 ? -5.096 -6.968 5.880 1.00 84.75 99 LEU A C 1
ATOM 731 O O . LEU A 1 99 ? -5.942 -7.325 6.702 1.00 84.75 99 LEU A O 1
ATOM 735 N N . ILE A 1 100 ? -5.390 -6.175 4.845 1.00 87.25 100 ILE A N 1
ATOM 736 C CA . ILE A 1 100 ? -6.756 -5.716 4.544 1.00 87.25 100 ILE A CA 1
ATOM 737 C C . ILE A 1 100 ? -7.652 -6.906 4.206 1.00 87.25 100 ILE A C 1
ATOM 739 O O . ILE A 1 100 ? -8.711 -7.053 4.810 1.00 87.25 100 ILE A O 1
ATOM 743 N N . ASP A 1 101 ? -7.217 -7.771 3.291 1.00 88.88 101 ASP A N 1
ATOM 744 C CA . ASP A 1 101 ? -7.965 -8.961 2.887 1.00 88.88 101 ASP A CA 1
ATOM 745 C C . ASP A 1 101 ? -8.190 -9.924 4.066 1.00 88.88 101 ASP A C 1
ATOM 747 O O . ASP A 1 101 ? -9.317 -10.348 4.325 1.00 88.88 101 ASP A O 1
ATOM 751 N N . ASN A 1 102 ? -7.155 -10.187 4.866 1.00 91.44 102 ASN A N 1
ATOM 752 C CA . ASN A 1 102 ? -7.267 -11.008 6.071 1.00 91.44 102 ASN A CA 1
ATOM 753 C C . ASN A 1 102 ? -8.273 -10.418 7.071 1.00 91.44 102 ASN A C 1
ATOM 755 O O . ASN A 1 102 ? -9.110 -11.144 7.606 1.00 91.44 102 ASN A O 1
ATOM 759 N N . THR A 1 103 ? -8.240 -9.102 7.288 1.00 93.38 103 THR A N 1
ATOM 760 C CA . THR A 1 103 ? -9.181 -8.416 8.189 1.00 93.38 103 THR A CA 1
ATOM 761 C C . THR A 1 103 ? -10.608 -8.451 7.641 1.00 93.38 103 THR A C 1
ATOM 763 O O . THR A 1 103 ? -11.547 -8.727 8.385 1.00 93.38 103 THR A O 1
ATOM 766 N N . ALA A 1 104 ? -10.784 -8.258 6.332 1.00 93.12 104 ALA A N 1
ATOM 767 C CA . ALA A 1 104 ? -12.078 -8.371 5.667 1.00 93.12 104 ALA A CA 1
ATOM 768 C C . ALA A 1 104 ? -12.672 -9.783 5.814 1.00 93.12 104 ALA A C 1
ATOM 770 O O . ALA A 1 104 ? -13.867 -9.919 6.084 1.00 93.12 104 ALA A O 1
ATOM 771 N N . ARG A 1 105 ? -11.843 -10.836 5.728 1.00 94.81 105 ARG A N 1
ATOM 772 C CA . ARG A 1 105 ? -12.261 -12.225 5.993 1.00 94.81 105 ARG A CA 1
ATOM 773 C C . ARG A 1 105 ? -12.686 -12.440 7.447 1.00 94.81 105 ARG A C 1
ATOM 775 O O . ARG A 1 105 ? -13.677 -13.135 7.663 1.00 94.81 105 ARG A O 1
ATOM 782 N N . LEU A 1 106 ? -11.980 -11.862 8.425 1.00 95.88 106 LEU A N 1
ATOM 783 C CA . LEU A 1 106 ? -12.379 -11.936 9.841 1.00 95.88 106 LEU A CA 1
ATOM 784 C C . LEU A 1 106 ? -13.761 -11.304 10.050 1.00 95.88 106 LEU A C 1
ATOM 786 O O . LEU A 1 106 ? -14.637 -11.923 10.656 1.00 95.88 106 LEU A O 1
ATOM 790 N N . VAL A 1 107 ? -13.990 -10.120 9.475 1.00 95.75 107 VAL A N 1
ATOM 791 C CA . VAL A 1 107 ? -15.290 -9.438 9.545 1.00 95.75 107 VAL A CA 1
ATOM 792 C C . VAL A 1 107 ? -16.380 -10.261 8.870 1.00 95.75 107 VAL A C 1
ATOM 794 O O . VAL A 1 107 ? -17.432 -10.485 9.468 1.00 95.75 107 VAL A O 1
ATOM 797 N N . ALA A 1 108 ? -16.126 -10.782 7.667 1.00 95.31 108 ALA A N 1
ATOM 798 C CA . ALA A 1 108 ? -17.104 -11.569 6.920 1.00 95.31 108 ALA A CA 1
ATOM 799 C C . ALA A 1 108 ? -17.560 -12.833 7.665 1.00 95.31 108 ALA A C 1
ATOM 801 O O . ALA A 1 108 ? -18.735 -13.207 7.596 1.00 95.31 108 ALA A O 1
ATOM 802 N N . LYS A 1 109 ? -16.649 -13.458 8.420 1.00 94.56 109 LYS A N 1
ATOM 803 C CA . LYS A 1 109 ? -16.935 -14.613 9.285 1.00 94.56 109 LYS A CA 1
ATOM 804 C C . LYS A 1 109 ? -17.564 -14.239 10.631 1.00 94.56 109 LYS A C 1
ATOM 806 O O . LYS A 1 109 ? -18.025 -15.126 11.344 1.00 94.56 109 LYS A O 1
ATOM 811 N N . GLY A 1 110 ? -17.607 -12.952 10.975 1.00 94.38 110 GLY A N 1
ATOM 812 C CA . GLY A 1 110 ? -18.058 -12.469 12.280 1.00 94.38 110 GLY A CA 1
ATOM 813 C C . GLY A 1 110 ? -17.063 -12.729 13.414 1.00 94.38 110 GLY A C 1
ATOM 814 O O . GLY A 1 110 ? -17.470 -12.704 14.570 1.00 94.38 110 GLY A O 1
ATOM 815 N N . GLU A 1 111 ? -15.794 -12.987 13.088 1.00 95.50 111 GLU A N 1
ATOM 816 C CA . GLU A 1 111 ? -14.694 -13.161 14.051 1.00 95.50 111 GLU A CA 1
ATOM 817 C C . GLU A 1 111 ? -14.140 -11.808 14.534 1.00 95.50 111 GLU A C 1
ATOM 819 O O . GLU A 1 111 ? -13.584 -11.724 15.622 1.00 95.50 111 GLU A O 1
ATOM 824 N N . ALA A 1 112 ? -14.343 -10.746 13.748 1.00 96.00 112 ALA A N 1
ATOM 825 C CA . ALA A 1 112 ? -14.073 -9.360 14.120 1.00 96.00 112 ALA A CA 1
ATOM 826 C C . ALA A 1 112 ? -15.254 -8.459 13.724 1.00 96.00 112 ALA A C 1
ATOM 828 O O . ALA A 1 112 ? -16.000 -8.764 12.786 1.00 96.00 112 ALA A O 1
ATOM 829 N N . GLU A 1 113 ? -15.426 -7.342 14.416 1.00 95.38 113 GLU A N 1
ATOM 830 C CA . GLU A 1 113 ? -16.413 -6.309 14.102 1.00 95.38 113 GLU A CA 1
ATOM 831 C C . GLU A 1 113 ? -15.748 -5.026 13.599 1.00 95.38 113 GLU A C 1
ATOM 833 O O . GLU A 1 113 ? -16.223 -4.444 12.620 1.00 95.38 113 GLU A O 1
ATOM 838 N N . VAL A 1 114 ? -14.625 -4.618 14.200 1.00 96.88 114 VAL A N 1
ATOM 839 C CA . VAL A 1 114 ? -13.904 -3.390 13.839 1.00 96.88 114 VAL A CA 1
ATOM 840 C C . VAL A 1 114 ? -12.404 -3.668 13.791 1.00 96.88 114 VAL A C 1
ATOM 842 O O . VAL A 1 114 ? -11.745 -3.867 14.811 1.00 96.88 114 VAL A O 1
ATOM 845 N N . GLY A 1 115 ? -11.847 -3.641 12.579 1.00 96.19 115 GLY A N 1
ATOM 846 C CA . GLY A 1 115 ? -10.419 -3.834 12.344 1.00 96.19 115 GLY A CA 1
ATOM 847 C C . GLY A 1 115 ? -9.686 -2.550 11.960 1.00 96.19 115 GLY A C 1
ATOM 848 O O . GLY A 1 115 ? -10.198 -1.753 11.175 1.00 96.19 115 GLY A O 1
ATOM 849 N N . ILE A 1 116 ? -8.459 -2.385 12.455 1.00 95.75 116 ILE A N 1
ATOM 850 C CA . ILE A 1 116 ? -7.515 -1.350 12.010 1.00 95.75 116 ILE A CA 1
ATOM 851 C C . ILE A 1 116 ? -6.373 -2.010 11.239 1.00 95.75 116 ILE A C 1
ATOM 853 O O . ILE A 1 116 ? -5.760 -2.958 11.726 1.00 95.75 116 ILE A O 1
ATOM 857 N N . ILE A 1 117 ? -6.046 -1.462 10.066 1.00 93.94 117 ILE A N 1
ATOM 858 C CA . ILE A 1 117 ? -4.819 -1.774 9.328 1.00 93.94 117 ILE A CA 1
ATOM 859 C C . ILE A 1 117 ? -3.987 -0.500 9.250 1.00 93.94 117 ILE A C 1
ATOM 861 O O . ILE A 1 117 ? -4.463 0.519 8.750 1.00 93.94 117 ILE A O 1
ATOM 865 N N . VAL A 1 118 ? -2.744 -0.553 9.724 1.00 91.00 118 VAL A N 1
ATOM 866 C CA . VAL A 1 118 ? -1.868 0.621 9.786 1.00 91.00 118 VAL A CA 1
ATOM 867 C C . VAL A 1 118 ? -0.430 0.267 9.421 1.00 91.00 118 VAL A C 1
ATOM 869 O O . VAL A 1 118 ? 0.014 -0.869 9.569 1.00 91.00 118 VAL A O 1
ATOM 872 N N . GLY A 1 119 ? 0.319 1.254 8.953 1.00 87.12 119 GLY A N 1
ATOM 873 C CA . GLY A 1 119 ? 1.768 1.187 8.864 1.00 87.12 119 GLY A CA 1
ATOM 874 C C . GLY A 1 119 ? 2.356 2.586 8.726 1.00 87.12 119 GLY A C 1
ATOM 875 O O . GLY A 1 119 ? 1.624 3.557 8.526 1.00 87.12 119 GLY A O 1
ATOM 876 N N . GLY A 1 120 ? 3.670 2.702 8.870 1.00 81.88 120 GLY A N 1
ATOM 877 C CA . GLY A 1 120 ? 4.349 3.991 8.925 1.00 81.88 120 GLY A CA 1
ATOM 878 C C . GLY A 1 120 ? 5.857 3.846 8.788 1.00 81.88 120 GLY A C 1
ATOM 879 O O . GLY A 1 120 ? 6.440 2.852 9.216 1.00 81.88 120 GLY A O 1
ATOM 880 N N . GLU A 1 121 ? 6.476 4.856 8.181 1.00 80.31 121 GLU A N 1
ATOM 881 C CA . GLU A 1 121 ? 7.916 4.933 7.950 1.00 80.31 121 GLU A CA 1
ATOM 882 C C . GLU A 1 121 ? 8.417 6.343 8.261 1.00 80.31 121 GLU A C 1
ATOM 884 O O . GLU A 1 121 ? 7.778 7.330 7.896 1.00 80.31 121 GLU A O 1
ATOM 889 N N . ALA A 1 122 ? 9.573 6.446 8.919 1.00 79.81 122 ALA A N 1
ATOM 890 C CA . ALA A 1 122 ? 10.095 7.716 9.434 1.00 79.81 122 ALA A CA 1
ATOM 891 C C . ALA A 1 122 ? 11.554 7.968 9.044 1.00 79.81 122 ALA A C 1
ATOM 893 O O . ALA A 1 122 ? 12.354 8.531 9.793 1.00 79.81 122 ALA A O 1
ATOM 894 N N . MET A 1 123 ? 11.958 7.519 7.864 1.00 76.69 123 MET A N 1
ATOM 895 C CA . MET A 1 123 ? 13.379 7.476 7.544 1.00 76.69 123 MET A CA 1
ATOM 896 C C . MET A 1 123 ? 14.007 8.847 7.264 1.00 76.69 123 MET A C 1
ATOM 898 O O . MET A 1 123 ? 15.214 9.014 7.437 1.00 76.69 123 MET A O 1
ATOM 902 N N . ALA A 1 124 ? 13.212 9.873 6.941 1.00 75.44 124 ALA A N 1
ATOM 903 C CA . ALA A 1 124 ? 13.696 11.255 6.969 1.00 75.44 124 ALA A CA 1
ATOM 904 C C . ALA A 1 124 ? 14.163 11.664 8.378 1.00 75.44 124 ALA A C 1
ATOM 906 O O . ALA A 1 124 ? 15.236 12.249 8.515 1.00 75.44 124 ALA A O 1
ATOM 907 N N . SER A 1 125 ? 13.399 11.288 9.406 1.00 80.31 125 SER A N 1
ATOM 908 C CA . SER A 1 125 ? 13.734 11.502 10.813 1.00 80.31 125 SER A CA 1
ATOM 909 C C . SER A 1 125 ? 14.972 10.695 11.218 1.00 80.31 125 SER A C 1
ATOM 911 O O . SER A 1 125 ? 15.931 11.268 11.734 1.00 80.31 125 SER A O 1
ATOM 913 N N . LEU A 1 126 ? 15.022 9.400 10.882 1.00 76.19 126 LEU A N 1
ATOM 914 C CA . LEU A 1 126 ? 16.174 8.537 11.178 1.00 76.19 126 LEU A CA 1
ATOM 915 C C . LEU A 1 126 ? 17.484 9.059 10.559 1.00 76.19 126 LEU A C 1
ATOM 917 O O . LEU A 1 126 ? 18.517 9.122 11.229 1.00 76.19 126 LEU A O 1
ATOM 921 N N . LYS A 1 127 ? 17.445 9.494 9.292 1.00 73.69 127 LYS A N 1
ATOM 922 C CA . LYS A 1 127 ? 18.617 10.030 8.577 1.00 73.69 127 LYS A CA 1
ATOM 923 C C . LYS A 1 127 ? 19.220 11.254 9.261 1.00 73.69 127 LYS A C 1
ATOM 925 O O . LYS A 1 127 ? 20.437 11.435 9.204 1.00 73.69 127 LYS A O 1
ATOM 930 N N . THR A 1 128 ? 18.405 12.095 9.891 1.00 73.94 128 THR A N 1
ATOM 931 C CA . THR A 1 128 ? 18.904 13.265 10.621 1.00 73.94 128 THR A CA 1
ATOM 932 C C . THR A 1 128 ? 19.704 12.846 11.856 1.00 73.94 128 THR A C 1
ATOM 934 O O . THR A 1 128 ? 20.790 13.380 12.078 1.00 73.94 128 THR A O 1
ATOM 937 N N . TYR A 1 129 ? 19.252 11.826 12.588 1.00 73.81 129 TYR A N 1
ATOM 938 C CA . TYR A 1 129 ? 19.965 11.290 13.752 1.00 73.81 129 TYR A CA 1
ATOM 939 C C . TYR A 1 129 ? 21.262 10.560 13.394 1.00 73.81 129 TYR A C 1
ATOM 941 O O . TYR A 1 129 ? 22.276 10.778 14.066 1.00 73.81 129 TYR A O 1
ATOM 949 N N . ILE A 1 130 ? 21.255 9.780 12.306 1.00 70.44 130 ILE A N 1
ATOM 950 C CA . ILE A 1 130 ? 22.453 9.118 11.764 1.00 70.44 130 ILE A CA 1
ATOM 951 C C . ILE A 1 130 ? 23.541 10.153 11.458 1.00 70.44 130 ILE A C 1
ATOM 953 O O . ILE A 1 130 ? 24.677 10.015 11.907 1.00 70.44 130 ILE A O 1
ATOM 957 N N . LYS A 1 131 ? 23.196 11.235 10.747 1.00 67.50 131 LYS A N 1
ATOM 958 C CA . LYS A 1 131 ? 24.153 12.303 10.407 1.00 67.50 131 LYS A CA 1
ATOM 959 C C . LYS A 1 131 ? 24.778 12.947 11.640 1.00 67.50 131 LYS A C 1
ATOM 961 O O . LYS A 1 131 ? 25.963 13.272 11.629 1.00 67.50 131 LYS A O 1
ATOM 966 N N . THR A 1 132 ? 23.997 13.129 12.701 1.00 69.94 132 THR A N 1
ATOM 967 C CA . THR A 1 132 ? 24.474 13.747 13.942 1.00 69.94 132 THR A CA 1
ATOM 968 C C . THR A 1 132 ? 25.046 12.744 14.944 1.00 69.94 132 THR A C 1
ATOM 970 O O . THR A 1 132 ? 25.275 13.133 16.085 1.00 69.94 132 THR A O 1
ATOM 973 N N . HIS A 1 133 ? 25.266 11.480 14.548 1.00 68.50 133 HIS A N 1
ATOM 974 C CA . HIS A 1 133 ? 25.808 10.409 15.401 1.00 68.50 133 HIS A CA 1
ATOM 975 C C . HIS A 1 133 ? 25.101 10.318 16.763 1.00 68.50 133 HIS A C 1
ATOM 977 O O . HIS A 1 133 ? 25.724 10.170 17.812 1.00 68.50 133 HIS A O 1
ATOM 983 N N . SER A 1 134 ? 23.778 10.466 16.752 1.00 72.12 134 SER A N 1
ATOM 984 C CA . SER A 1 134 ? 22.955 10.507 17.961 1.00 72.12 134 SER A CA 1
ATOM 985 C C . SER A 1 134 ? 21.779 9.554 17.839 1.00 72.12 134 SER A C 1
ATOM 987 O O . SER A 1 134 ? 21.364 9.240 16.729 1.00 72.12 134 SER A O 1
ATOM 989 N N . TYR A 1 135 ? 21.208 9.154 18.968 1.00 67.31 135 TYR A N 1
ATOM 990 C CA . TYR A 1 135 ? 20.015 8.314 19.010 1.00 67.31 135 TYR A CA 1
ATOM 991 C C . TYR A 1 135 ? 18.748 9.170 19.161 1.00 67.31 135 TYR A C 1
ATOM 993 O O . TYR A 1 135 ? 18.821 10.173 19.877 1.00 67.31 135 TYR A O 1
ATOM 1001 N N . PRO A 1 136 ? 17.611 8.827 18.528 1.00 69.00 136 PRO A N 1
ATOM 1002 C CA . PRO A 1 136 ? 16.352 9.538 18.738 1.00 69.00 136 PRO A CA 1
ATOM 1003 C C . PRO A 1 136 ? 15.810 9.342 20.165 1.00 69.00 136 PRO A C 1
ATOM 1005 O O . PRO A 1 136 ? 15.605 8.204 20.589 1.00 69.00 136 PRO A O 1
ATOM 1008 N N . PRO A 1 137 ? 15.546 10.425 20.920 1.00 67.75 137 PRO A N 1
ATOM 1009 C CA . PRO A 1 137 ? 14.871 10.354 22.213 1.00 67.75 137 PRO A CA 1
ATOM 1010 C C . PRO A 1 137 ? 13.433 10.918 22.144 1.00 67.75 137 PRO A C 1
ATOM 1012 O O . PRO A 1 137 ? 13.228 11.922 21.463 1.00 67.75 137 PRO A O 1
ATOM 1015 N N . PRO A 1 138 ? 12.440 10.388 22.888 1.00 68.19 138 PRO A N 1
ATOM 1016 C CA . PRO A 1 138 ? 12.364 9.120 23.613 1.00 68.19 138 PRO A CA 1
ATOM 1017 C C . PRO A 1 138 ? 11.602 8.070 22.782 1.00 68.19 138 PRO A C 1
ATOM 1019 O O . PRO A 1 138 ? 10.525 7.626 23.175 1.00 68.19 138 PRO A O 1
ATOM 1022 N N . TRP A 1 139 ? 12.129 7.703 21.611 1.00 84.56 139 TRP A N 1
ATOM 1023 C CA . TRP A 1 139 ? 11.491 6.665 20.799 1.00 84.56 139 TRP A CA 1
ATOM 1024 C C . TRP A 1 139 ? 11.559 5.305 21.492 1.00 84.56 139 TRP A C 1
ATOM 1026 O O . TRP A 1 139 ? 12.443 5.056 22.321 1.00 84.56 139 TRP A O 1
ATOM 1036 N N . THR A 1 140 ? 10.649 4.409 21.122 1.00 85.06 140 THR A N 1
ATOM 1037 C CA . THR A 1 140 ? 10.647 3.027 21.615 1.00 85.06 140 THR A CA 1
ATOM 1038 C C . THR A 1 140 ? 12.016 2.374 21.401 1.00 85.06 140 THR A C 1
ATOM 1040 O O . THR A 1 140 ? 12.588 2.448 20.310 1.00 85.06 140 THR A O 1
ATOM 1043 N N . ALA A 1 141 ? 12.549 1.721 22.440 1.00 79.81 141 ALA A N 1
ATOM 1044 C CA . ALA A 1 141 ? 13.824 1.018 22.342 1.00 79.81 141 ALA A CA 1
ATOM 1045 C C . ALA A 1 141 ? 13.753 -0.069 21.249 1.00 79.81 141 ALA A C 1
ATOM 1047 O O . ALA A 1 141 ? 12.773 -0.820 21.203 1.00 79.81 141 ALA A O 1
ATOM 1048 N N . PRO A 1 142 ? 14.766 -0.162 20.370 1.00 75.12 142 PRO A N 1
ATOM 1049 C CA . PRO A 1 142 ? 14.768 -1.130 19.290 1.00 75.12 142 PRO A CA 1
ATOM 1050 C C . PRO A 1 142 ? 14.945 -2.527 19.882 1.00 75.12 142 PRO A C 1
ATOM 1052 O O . PRO A 1 142 ? 15.630 -2.696 20.892 1.00 75.12 142 PRO A O 1
ATOM 1055 N N . ASP A 1 143 ? 14.359 -3.535 19.248 1.00 74.12 143 ASP A N 1
ATOM 1056 C CA . ASP A 1 143 ? 14.536 -4.915 19.693 1.00 74.12 143 ASP A CA 1
ATOM 1057 C C . ASP A 1 143 ? 15.986 -5.388 19.433 1.00 74.12 143 ASP A C 1
ATOM 1059 O O . ASP A 1 143 ? 16.393 -5.469 18.266 1.00 74.12 143 ASP A O 1
ATOM 1063 N N . PRO A 1 144 ? 16.772 -5.700 20.488 1.00 63.88 144 PRO A N 1
ATOM 1064 C CA . PRO A 1 144 ? 18.169 -6.104 20.353 1.00 63.88 144 PRO A CA 1
ATOM 1065 C C . PRO A 1 144 ? 18.343 -7.489 19.717 1.00 63.88 144 PRO A C 1
ATOM 1067 O O . PRO A 1 144 ? 19.437 -7.791 19.251 1.00 63.88 144 PRO A O 1
ATOM 1070 N N . GLU A 1 145 ? 17.301 -8.328 19.694 1.00 62.69 145 GLU A N 1
ATOM 1071 C CA . GLU A 1 145 ? 17.350 -9.682 19.118 1.00 62.69 145 GLU A CA 1
ATOM 1072 C C . GLU A 1 145 ? 16.995 -9.696 17.622 1.00 62.69 145 GLU A C 1
ATOM 1074 O O . GLU A 1 145 ? 17.284 -10.660 16.910 1.00 62.69 145 GLU A O 1
ATOM 1079 N N . THR A 1 146 ? 16.425 -8.603 17.107 1.00 58.06 146 THR A N 1
ATOM 1080 C CA . THR A 1 146 ? 16.180 -8.424 15.669 1.00 58.06 146 THR A CA 1
ATOM 1081 C C . THR A 1 146 ? 17.415 -7.826 14.992 1.00 58.06 146 THR A C 1
ATOM 1083 O O . THR A 1 146 ? 17.586 -6.609 14.900 1.00 58.06 146 THR A O 1
ATOM 1086 N N . ASN A 1 147 ? 18.319 -8.697 14.539 1.00 43.06 147 ASN A N 1
ATOM 1087 C CA . ASN A 1 147 ? 19.615 -8.289 13.980 1.00 43.06 147 ASN A CA 1
ATOM 1088 C C . ASN A 1 147 ? 19.568 -7.712 12.558 1.00 43.06 147 ASN A C 1
ATOM 1090 O O . ASN A 1 147 ? 20.562 -7.139 12.126 1.00 43.06 147 ASN A O 1
ATOM 1094 N N . GLU A 1 148 ? 18.460 -7.827 11.827 1.00 48.19 148 GLU A N 1
ATOM 1095 C CA . GLU A 1 148 ? 18.440 -7.461 10.409 1.00 48.19 148 GLU A CA 1
ATOM 1096 C C . GLU A 1 148 ? 17.443 -6.334 10.139 1.00 48.19 148 GLU A C 1
ATOM 1098 O O . GLU A 1 148 ? 16.226 -6.527 10.137 1.00 48.19 148 GLU A O 1
ATOM 1103 N N . ILE A 1 149 ? 17.971 -5.135 9.879 1.00 51.38 149 ILE A N 1
ATOM 1104 C CA . ILE A 1 149 ? 17.239 -4.141 9.098 1.00 51.38 149 ILE A CA 1
ATOM 1105 C C . ILE A 1 149 ? 17.176 -4.703 7.682 1.00 51.38 149 ILE A C 1
ATOM 1107 O O . ILE A 1 149 ? 18.205 -4.885 7.034 1.00 51.38 149 ILE A O 1
ATOM 1111 N N . TYR A 1 150 ? 15.976 -5.032 7.213 1.00 48.72 150 TYR A N 1
ATOM 1112 C CA . TYR A 1 150 ? 15.812 -5.614 5.888 1.00 48.72 150 TYR A CA 1
ATOM 1113 C C . TYR A 1 150 ? 16.336 -4.659 4.814 1.00 48.72 150 TYR A C 1
ATOM 1115 O O . TYR A 1 150 ? 15.824 -3.552 4.615 1.00 48.72 150 TYR A O 1
ATOM 1123 N N . TYR A 1 151 ? 17.335 -5.134 4.078 1.00 55.47 151 TYR A N 1
ATOM 1124 C CA . TYR A 1 151 ? 17.840 -4.479 2.889 1.00 55.47 151 TYR A CA 1
ATOM 1125 C C . TYR A 1 151 ? 17.407 -5.287 1.670 1.00 55.47 151 TYR A C 1
ATOM 1127 O O . TYR A 1 151 ? 17.902 -6.384 1.421 1.00 55.47 151 TYR A O 1
ATOM 1135 N N . ALA A 1 152 ? 16.482 -4.740 0.872 1.00 54.84 152 ALA A N 1
ATOM 1136 C CA . ALA A 1 152 ? 15.923 -5.460 -0.272 1.00 54.84 152 ALA A CA 1
ATOM 1137 C C . ALA A 1 152 ? 17.000 -5.858 -1.292 1.00 54.84 152 ALA A C 1
ATOM 1139 O O . ALA A 1 152 ? 16.805 -6.805 -2.048 1.00 54.84 152 ALA A O 1
ATOM 1140 N N . ASN A 1 153 ? 18.128 -5.138 -1.319 1.00 59.41 153 ASN A N 1
ATOM 1141 C CA . ASN A 1 153 ? 19.249 -5.402 -2.214 1.00 59.41 153 ASN A CA 1
ATOM 1142 C C . ASN A 1 153 ? 20.442 -6.090 -1.538 1.00 59.41 153 ASN A C 1
ATOM 1144 O O . ASN A 1 153 ? 21.539 -6.065 -2.100 1.00 59.41 153 ASN A O 1
ATOM 1148 N N . ASP A 1 154 ? 20.233 -6.726 -0.383 1.00 64.94 154 ASP A N 1
ATOM 1149 C CA . ASP A 1 154 ? 21.269 -7.532 0.251 1.00 64.94 154 ASP A CA 1
ATOM 1150 C C . ASP A 1 154 ? 21.455 -8.853 -0.494 1.00 64.94 154 ASP A C 1
ATOM 1152 O O . ASP A 1 154 ? 20.599 -9.740 -0.480 1.00 64.94 154 ASP A O 1
ATOM 1156 N N . THR A 1 155 ? 22.592 -8.998 -1.167 1.00 67.44 155 THR A N 1
ATOM 1157 C CA . THR A 1 155 ? 22.933 -10.262 -1.822 1.00 67.44 155 THR A CA 1
ATOM 1158 C C . THR A 1 155 ? 23.391 -11.332 -0.836 1.00 67.44 155 THR A C 1
ATOM 1160 O O . THR A 1 155 ? 23.357 -12.513 -1.184 1.00 67.44 155 THR A O 1
ATOM 1163 N N . ASP A 1 156 ? 23.816 -10.955 0.370 1.00 68.56 156 ASP A N 1
ATOM 1164 C CA . ASP A 1 156 ? 24.334 -11.887 1.375 1.00 68.56 156 ASP A CA 1
ATOM 1165 C C . ASP A 1 156 ? 23.199 -12.643 2.090 1.00 68.56 156 ASP A C 1
ATOM 1167 O O . ASP A 1 156 ? 23.376 -13.818 2.452 1.00 68.56 156 ASP A O 1
ATOM 1171 N N . ALA A 1 157 ? 22.011 -12.027 2.148 1.00 67.38 157 ALA A N 1
ATOM 1172 C CA . ALA A 1 157 ? 20.743 -12.627 2.571 1.00 67.38 157 ALA A CA 1
ATOM 1173 C C . ALA A 1 157 ? 20.181 -13.672 1.579 1.00 67.38 157 ALA A C 1
ATOM 1175 O O . ALA A 1 157 ? 19.250 -14.414 1.903 1.00 67.38 157 ALA A O 1
ATOM 1176 N N . LEU A 1 158 ? 20.730 -13.771 0.360 1.00 69.38 158 LEU A N 1
ATOM 1177 C CA . LEU A 1 158 ? 20.292 -14.772 -0.617 1.00 69.38 158 LEU A CA 1
ATOM 1178 C C . LEU A 1 158 ? 20.675 -16.191 -0.175 1.00 69.38 158 LEU A C 1
ATOM 1180 O O . LEU A 1 158 ? 21.679 -16.422 0.502 1.00 69.38 158 LEU A O 1
ATOM 1184 N N . THR A 1 159 ? 19.904 -17.176 -0.638 1.00 70.56 159 THR A N 1
ATOM 1185 C CA . THR A 1 159 ? 20.183 -18.608 -0.451 1.00 70.56 159 THR A CA 1
ATOM 1186 C C . THR A 1 159 ? 20.291 -19.332 -1.798 1.00 70.56 159 THR A C 1
ATOM 1188 O O . THR A 1 159 ? 19.916 -18.805 -2.850 1.00 70.56 159 THR A O 1
ATOM 1191 N N . GLY A 1 160 ? 20.861 -20.541 -1.789 1.00 79.75 160 GLY A N 1
ATOM 1192 C CA . GLY A 1 160 ? 20.995 -21.381 -2.982 1.00 79.75 160 GLY A CA 1
ATOM 1193 C C . GLY A 1 160 ? 21.820 -20.740 -4.105 1.00 79.75 160 GLY A C 1
ATOM 1194 O O . GLY A 1 160 ? 22.807 -20.044 -3.862 1.00 79.75 160 GLY A O 1
ATOM 1195 N N . ILE A 1 161 ? 21.404 -20.975 -5.354 1.00 73.12 161 ILE A N 1
ATOM 1196 C CA . ILE A 1 161 ? 22.120 -20.510 -6.553 1.00 73.12 161 ILE A CA 1
ATOM 1197 C C . ILE A 1 161 ? 22.215 -18.979 -6.631 1.00 73.12 161 ILE A C 1
ATOM 1199 O O . ILE A 1 161 ? 23.211 -18.443 -7.115 1.00 73.12 161 ILE A O 1
ATOM 1203 N N . GLY A 1 162 ? 21.220 -18.269 -6.089 1.00 72.00 162 GLY A N 1
ATOM 1204 C CA . GLY A 1 162 ? 21.223 -16.811 -6.060 1.00 72.00 162 GLY A CA 1
ATOM 1205 C C . GLY A 1 162 ? 22.354 -16.243 -5.205 1.00 72.00 162 GLY A C 1
ATOM 1206 O O . GLY A 1 162 ? 22.981 -15.261 -5.598 1.00 72.00 162 GLY A O 1
ATOM 1207 N N . LYS A 1 163 ? 22.695 -16.913 -4.096 1.00 78.62 163 LYS A N 1
ATOM 1208 C CA . LYS A 1 163 ? 23.843 -16.545 -3.254 1.00 78.62 163 LYS A CA 1
ATOM 1209 C C . LYS A 1 163 ? 25.170 -16.753 -3.978 1.00 78.62 163 LYS A C 1
ATOM 1211 O O . LYS A 1 163 ? 26.017 -15.866 -3.967 1.00 78.62 163 LYS A O 1
ATOM 1216 N N . ILE A 1 164 ? 25.325 -17.901 -4.643 1.00 79.06 164 ILE A N 1
ATOM 1217 C CA . ILE A 1 164 ? 26.551 -18.268 -5.375 1.00 79.06 164 ILE A CA 1
ATOM 1218 C C . ILE A 1 164 ? 26.893 -17.204 -6.422 1.00 79.06 164 ILE A C 1
ATOM 1220 O O . ILE A 1 164 ? 28.047 -16.802 -6.547 1.00 79.06 164 ILE A O 1
ATOM 1224 N N . HIS A 1 165 ? 25.882 -16.718 -7.143 1.00 78.38 165 HIS A N 1
ATOM 1225 C CA . HIS A 1 165 ? 26.069 -15.729 -8.204 1.00 78.38 165 HIS A CA 1
ATOM 1226 C C . HIS A 1 165 ? 25.833 -14.281 -7.761 1.00 78.38 165 HIS A C 1
ATOM 1228 O O . HIS A 1 165 ? 25.965 -13.382 -8.586 1.00 78.38 165 HIS A O 1
ATOM 1234 N N . LYS A 1 166 ? 25.484 -14.041 -6.488 1.00 79.69 166 LYS A N 1
ATOM 1235 C CA . LYS A 1 166 ? 25.059 -12.732 -5.958 1.00 79.69 166 LYS A CA 1
ATOM 1236 C C . LYS A 1 166 ? 23.938 -12.080 -6.782 1.00 79.69 166 LYS A C 1
ATOM 1238 O O . LYS A 1 166 ? 23.905 -10.870 -6.996 1.00 79.69 166 LYS A O 1
ATOM 1243 N N . VAL A 1 167 ? 22.993 -12.894 -7.250 1.00 71.56 167 VAL A N 1
ATOM 1244 C CA . VAL A 1 167 ? 21.876 -12.502 -8.119 1.00 71.56 167 VAL A CA 1
ATOM 1245 C C . VAL A 1 167 ? 20.570 -13.026 -7.531 1.00 71.56 167 VAL A C 1
ATOM 1247 O O . VAL A 1 167 ? 20.430 -14.217 -7.289 1.00 71.56 167 VAL A O 1
ATOM 1250 N N . GLY A 1 168 ? 19.584 -12.154 -7.318 1.00 67.75 168 GLY A N 1
ATOM 1251 C CA . GLY A 1 168 ? 18.312 -12.556 -6.702 1.00 67.75 168 GLY A CA 1
ATOM 1252 C C . GLY A 1 168 ? 17.527 -11.408 -6.077 1.00 67.75 168 GLY A C 1
ATOM 1253 O O . GLY A 1 168 ? 16.318 -11.511 -5.910 1.00 67.75 168 GLY A O 1
ATOM 1254 N N . VAL A 1 169 ? 18.197 -10.289 -5.810 1.00 69.62 169 VAL A N 1
ATOM 1255 C CA . VAL A 1 169 ? 17.563 -9.076 -5.288 1.00 69.62 169 VAL A CA 1
ATOM 1256 C C . VAL A 1 169 ? 16.751 -8.325 -6.360 1.00 69.62 169 VAL A C 1
ATOM 1258 O O . VAL A 1 169 ? 16.996 -8.518 -7.559 1.00 69.62 169 VAL A O 1
ATOM 1261 N N . PRO A 1 170 ? 15.808 -7.437 -5.983 1.00 71.19 170 PRO A N 1
ATOM 1262 C CA . PRO A 1 170 ? 14.959 -6.679 -6.903 1.00 71.19 170 PRO A CA 1
ATOM 1263 C C . PRO A 1 170 ? 15.701 -5.996 -8.053 1.00 71.19 170 PRO A C 1
ATOM 1265 O O . PRO A 1 170 ? 15.275 -6.124 -9.204 1.00 71.19 170 PRO A O 1
ATOM 1268 N N . MET A 1 171 ? 16.834 -5.333 -7.779 1.00 68.56 171 MET A N 1
ATOM 1269 C CA . MET A 1 171 ? 17.627 -4.665 -8.823 1.00 68.56 171 MET A CA 1
ATOM 1270 C C . MET A 1 171 ? 18.186 -5.622 -9.880 1.00 68.56 171 MET A C 1
ATOM 1272 O O . MET A 1 171 ? 18.497 -5.189 -10.985 1.00 68.56 171 MET A O 1
ATOM 1276 N N . HIS A 1 172 ? 18.286 -6.915 -9.578 1.00 70.81 172 HIS A N 1
ATOM 1277 C CA . HIS A 1 172 ? 18.683 -7.928 -10.549 1.00 70.81 172 HIS A CA 1
ATOM 1278 C C . HIS A 1 172 ? 17.459 -8.529 -11.247 1.00 70.81 172 HIS A C 1
ATOM 1280 O O . HIS A 1 172 ? 17.452 -8.662 -12.467 1.00 70.81 172 HIS A O 1
ATOM 1286 N N . VAL A 1 173 ? 16.402 -8.855 -10.499 1.00 74.31 173 VAL A N 1
ATOM 1287 C CA . VAL A 1 173 ? 15.258 -9.625 -11.012 1.00 74.31 173 VAL A CA 1
ATOM 1288 C C . VAL A 1 173 ? 14.331 -8.797 -11.905 1.00 74.31 173 VAL A C 1
ATOM 1290 O O . VAL A 1 173 ? 13.914 -9.278 -12.959 1.00 74.31 173 VAL A O 1
ATOM 1293 N N . TYR A 1 174 ? 13.993 -7.560 -11.531 1.00 76.56 174 TYR A N 1
ATOM 1294 C CA . TYR A 1 174 ? 13.052 -6.759 -12.325 1.00 76.56 174 TYR A CA 1
ATOM 1295 C C . TYR A 1 174 ? 13.604 -6.357 -13.701 1.00 76.56 174 TYR A C 1
ATOM 1297 O O . TYR A 1 174 ? 12.866 -6.486 -14.681 1.00 76.56 174 TYR A O 1
ATOM 1305 N N . PRO A 1 175 ? 14.886 -5.960 -13.846 1.00 76.25 175 PRO A N 1
ATOM 1306 C CA . PRO A 1 175 ? 15.463 -5.739 -15.171 1.00 76.25 175 PRO A CA 1
ATOM 1307 C C . PRO A 1 175 ? 15.478 -6.989 -16.062 1.00 76.25 175 PRO A C 1
ATOM 1309 O O . PRO A 1 175 ? 15.375 -6.856 -17.280 1.00 76.25 175 PRO A O 1
ATOM 1312 N N . MET A 1 176 ? 15.550 -8.202 -15.493 1.00 77.69 176 MET A N 1
ATOM 1313 C CA . MET A 1 176 ? 15.414 -9.433 -16.287 1.00 77.69 176 MET A CA 1
ATOM 1314 C C . MET A 1 176 ? 14.016 -9.556 -16.894 1.00 77.69 176 MET A C 1
ATOM 1316 O O . MET A 1 176 ? 13.903 -9.849 -18.082 1.00 77.69 176 MET A O 1
ATOM 1320 N N . TYR A 1 177 ? 12.960 -9.296 -16.113 1.00 80.81 177 TYR A N 1
ATOM 1321 C CA . TYR A 1 177 ? 11.593 -9.276 -16.643 1.00 80.81 177 TYR A CA 1
ATOM 1322 C C . TYR A 1 177 ? 11.423 -8.211 -17.732 1.00 80.81 177 TYR A C 1
ATOM 1324 O O . TYR A 1 177 ? 10.818 -8.460 -18.771 1.00 80.81 177 TYR A O 1
ATOM 1332 N N . GLU A 1 178 ? 12.003 -7.027 -17.530 1.00 80.06 178 GLU A N 1
ATOM 1333 C CA . GLU A 1 178 ? 11.896 -5.933 -18.498 1.00 80.06 178 GLU A CA 1
ATOM 1334 C C . GLU A 1 178 ? 12.537 -6.336 -19.837 1.00 80.06 178 GLU A C 1
ATOM 1336 O O . GLU A 1 178 ? 11.951 -6.163 -20.907 1.00 80.06 178 GLU A O 1
ATOM 1341 N N . ASN A 1 179 ? 13.717 -6.958 -19.779 1.00 81.69 179 ASN A N 1
ATOM 1342 C CA . ASN A 1 179 ? 14.411 -7.472 -20.955 1.00 81.69 179 ASN A CA 1
ATOM 1343 C C . ASN A 1 179 ? 13.691 -8.652 -21.613 1.00 81.69 179 ASN A C 1
ATOM 1345 O O . ASN A 1 179 ? 13.645 -8.715 -22.843 1.00 81.69 179 ASN A O 1
ATOM 1349 N N . GLY A 1 180 ? 13.131 -9.571 -20.824 1.00 84.25 180 GLY A N 1
ATOM 1350 C CA . GLY A 1 180 ? 12.347 -10.695 -21.331 1.00 84.25 180 GLY A CA 1
ATOM 1351 C C . GLY A 1 180 ? 11.118 -10.222 -22.095 1.00 84.25 180 GLY A C 1
ATOM 1352 O O . GLY A 1 180 ? 10.891 -10.642 -23.230 1.00 84.25 180 GLY A O 1
ATOM 1353 N N . ARG A 1 181 ? 10.375 -9.276 -21.515 1.00 88.19 181 ARG A N 1
ATOM 1354 C CA . ARG A 1 181 ? 9.236 -8.619 -22.163 1.00 88.19 181 ARG A CA 1
ATOM 1355 C C . ARG A 1 181 ? 9.653 -7.907 -23.447 1.00 88.19 181 ARG A C 1
ATOM 1357 O O . ARG A 1 181 ? 9.026 -8.111 -24.484 1.00 88.19 181 ARG A O 1
ATOM 1364 N N . ARG A 1 182 ? 10.733 -7.121 -23.406 1.00 89.44 182 ARG A N 1
ATOM 1365 C CA . ARG A 1 182 ? 11.283 -6.436 -24.586 1.00 89.44 182 ARG A CA 1
ATOM 1366 C C . ARG A 1 182 ? 11.594 -7.422 -25.716 1.00 89.44 182 ARG A C 1
ATOM 1368 O O . ARG A 1 182 ? 11.208 -7.177 -26.856 1.00 89.44 182 ARG A O 1
ATOM 1375 N N . ALA A 1 183 ? 12.291 -8.517 -25.403 1.00 86.19 183 ALA A N 1
ATOM 1376 C CA . ALA A 1 183 ? 12.654 -9.546 -26.375 1.00 86.19 183 ALA A CA 1
ATOM 1377 C C . ALA A 1 183 ? 11.412 -10.214 -26.981 1.00 86.19 183 ALA A C 1
ATOM 1379 O O . ALA A 1 183 ? 11.327 -10.342 -28.198 1.00 86.19 183 ALA A O 1
ATOM 1380 N N . HIS A 1 184 ? 10.426 -10.555 -26.149 1.00 88.25 184 HIS A N 1
ATOM 1381 C CA . HIS A 1 184 ? 9.156 -11.128 -26.595 1.00 88.25 184 HIS A CA 1
ATOM 1382 C C . HIS A 1 184 ? 8.369 -10.191 -27.522 1.00 88.25 184 HIS A C 1
ATOM 1384 O O . HIS A 1 184 ? 7.794 -10.644 -28.506 1.00 88.25 184 HIS A O 1
ATOM 1390 N N . LYS A 1 185 ? 8.396 -8.877 -27.262 1.00 88.56 185 LYS A N 1
ATOM 1391 C CA . LYS A 1 185 ? 7.761 -7.862 -28.119 1.00 88.56 185 LYS A CA 1
ATOM 1392 C C . LYS A 1 185 ? 8.582 -7.477 -29.357 1.00 88.56 185 LYS A C 1
ATOM 1394 O O . LYS A 1 185 ? 8.141 -6.625 -30.121 1.00 88.56 185 LYS A O 1
ATOM 1399 N N . GLY A 1 186 ? 9.789 -8.022 -29.534 1.00 89.69 186 GLY A N 1
ATOM 1400 C CA . GLY A 1 186 ? 10.697 -7.610 -30.610 1.00 89.69 186 GLY A CA 1
ATOM 1401 C C . GLY A 1 186 ? 11.153 -6.145 -30.519 1.00 89.69 186 GLY A C 1
ATOM 1402 O O . GLY A 1 186 ? 11.573 -5.569 -31.518 1.00 89.69 186 GLY A O 1
ATOM 1403 N N . GLN A 1 187 ? 11.068 -5.522 -29.338 1.00 88.62 187 GLN A N 1
ATOM 1404 C CA . GLN A 1 187 ? 11.369 -4.101 -29.145 1.00 88.62 187 GLN A CA 1
ATOM 1405 C C . GLN A 1 187 ? 12.882 -3.829 -29.115 1.00 88.62 187 GLN A C 1
ATOM 1407 O O . GLN A 1 187 ? 13.669 -4.530 -28.454 1.00 88.62 187 GLN A O 1
ATOM 1412 N N . ARG A 1 188 ? 13.304 -2.732 -29.752 1.00 85.75 188 ARG A N 1
ATOM 1413 C CA . ARG A 1 188 ? 14.667 -2.207 -29.600 1.00 85.75 188 ARG A CA 1
ATOM 1414 C C . ARG A 1 188 ? 14.855 -1.649 -28.184 1.00 85.75 188 ARG A C 1
ATOM 1416 O O . ARG A 1 188 ? 13.910 -1.114 -27.603 1.00 85.75 188 ARG A O 1
ATOM 1423 N N . PRO A 1 189 ? 16.079 -1.684 -27.625 1.00 78.81 189 PRO A N 1
ATOM 1424 C CA . PRO A 1 189 ? 16.352 -1.134 -26.294 1.00 78.81 189 PRO A CA 1
ATOM 1425 C C . PRO A 1 189 ? 15.855 0.306 -26.094 1.00 78.81 189 PRO A C 1
ATOM 1427 O O . PRO A 1 189 ? 15.247 0.610 -25.072 1.00 78.81 189 PRO A O 1
ATOM 1430 N N . ILE A 1 190 ? 16.040 1.171 -27.098 1.00 77.50 190 ILE A N 1
ATOM 1431 C CA . ILE A 1 190 ? 15.610 2.576 -27.041 1.00 77.50 190 ILE A CA 1
ATOM 1432 C C . ILE A 1 190 ? 14.082 2.742 -26.994 1.00 77.50 190 ILE A C 1
ATOM 1434 O O . ILE A 1 190 ? 13.585 3.697 -26.404 1.00 77.50 190 ILE A O 1
ATOM 1438 N N . GLU A 1 191 ? 13.325 1.819 -27.587 1.00 81.69 191 GLU A N 1
ATOM 1439 C CA . GLU A 1 191 ? 11.857 1.857 -27.591 1.00 81.69 191 GLU A CA 1
ATOM 1440 C C . GLU A 1 191 ? 11.308 1.483 -26.219 1.00 81.69 191 GLU A C 1
ATOM 1442 O O . GLU A 1 191 ? 10.514 2.233 -25.656 1.00 81.69 191 GLU A O 1
ATOM 1447 N N . ASN A 1 192 ? 11.811 0.393 -25.632 1.00 78.94 192 ASN A N 1
ATOM 1448 C CA . ASN A 1 192 ? 11.452 -0.003 -24.270 1.00 78.94 192 ASN A CA 1
ATOM 1449 C C . ASN A 1 192 ? 11.822 1.080 -23.242 1.00 78.94 192 ASN A C 1
ATOM 1451 O O . ASN A 1 192 ? 11.080 1.343 -22.296 1.00 78.94 192 ASN A O 1
ATOM 1455 N N . PHE A 1 193 ? 12.964 1.737 -23.449 1.00 71.06 193 PHE A N 1
ATOM 1456 C CA . PHE A 1 193 ? 13.397 2.842 -22.608 1.00 71.06 193 PHE A CA 1
ATOM 1457 C C . PHE A 1 193 ? 12.444 4.043 -22.676 1.00 71.06 193 PHE A C 1
ATOM 1459 O O . PHE A 1 193 ? 12.011 4.535 -21.635 1.00 71.06 193 PHE A O 1
ATOM 1466 N N . ARG A 1 194 ? 12.055 4.470 -23.884 1.00 77.12 194 ARG A N 1
ATOM 1467 C CA . ARG A 1 194 ? 11.064 5.542 -24.079 1.00 77.12 194 ARG A CA 1
ATOM 1468 C C . ARG A 1 194 ? 9.699 5.181 -23.497 1.00 77.12 194 ARG A C 1
ATOM 1470 O O . ARG A 1 194 ? 9.066 6.041 -22.893 1.00 77.12 194 ARG A O 1
ATOM 1477 N N . GLU A 1 195 ? 9.269 3.927 -23.633 1.00 79.12 195 GLU A N 1
ATOM 1478 C CA . GLU A 1 195 ? 8.031 3.422 -23.024 1.00 79.12 195 GLU A CA 1
ATOM 1479 C C . GLU A 1 195 ? 8.067 3.577 -21.493 1.00 79.12 195 GLU A C 1
ATOM 1481 O O . GLU A 1 195 ? 7.141 4.137 -20.907 1.00 79.12 195 GLU A O 1
ATOM 1486 N N . SER A 1 196 ? 9.161 3.154 -20.847 1.00 77.19 196 SER A N 1
ATOM 1487 C CA . SER A 1 196 ? 9.343 3.289 -19.393 1.00 77.19 196 SER A CA 1
ATOM 1488 C C . SER A 1 196 ? 9.412 4.745 -18.940 1.00 77.19 196 SER A C 1
ATOM 1490 O O . SER A 1 196 ? 8.747 5.113 -17.973 1.00 77.19 196 SER A O 1
ATOM 1492 N N . ALA A 1 197 ? 10.173 5.583 -19.646 1.00 70.31 197 ALA A N 1
ATOM 1493 C CA . ALA A 1 197 ? 10.306 7.000 -19.321 1.00 70.31 197 ALA A CA 1
ATOM 1494 C C . ALA A 1 197 ? 8.974 7.753 -19.483 1.00 70.31 197 ALA A C 1
ATOM 1496 O O . ALA A 1 197 ? 8.609 8.556 -18.629 1.00 70.31 197 ALA A O 1
ATOM 1497 N N . SER A 1 198 ? 8.212 7.450 -20.538 1.00 77.25 198 SER A N 1
ATOM 1498 C CA . SER A 1 198 ? 6.877 8.012 -20.772 1.00 77.25 198 SER A CA 1
ATOM 1499 C C . SER A 1 198 ? 5.897 7.634 -19.659 1.00 77.25 198 SER A C 1
ATOM 1501 O O . SER A 1 198 ? 5.232 8.508 -19.097 1.00 77.25 198 SER A O 1
ATOM 1503 N N . LEU A 1 199 ? 5.853 6.348 -19.294 1.00 77.44 199 LEU A N 1
ATOM 1504 C CA . LEU A 1 199 ? 5.037 5.852 -18.186 1.00 77.44 199 LEU A CA 1
ATOM 1505 C C . LEU A 1 199 ? 5.365 6.576 -16.878 1.00 77.44 199 LEU A C 1
ATOM 1507 O O . LEU A 1 199 ? 4.467 7.090 -16.210 1.00 77.44 199 LEU A O 1
ATOM 1511 N N . TYR A 1 200 ? 6.650 6.672 -16.546 1.00 72.56 200 TYR A N 1
ATOM 1512 C CA . TYR A 1 200 ? 7.080 7.247 -15.276 1.00 72.56 200 TYR A CA 1
ATOM 1513 C C . TYR A 1 200 ? 6.954 8.773 -15.243 1.00 72.56 200 TYR A C 1
ATOM 1515 O O . TYR A 1 200 ? 6.668 9.331 -14.190 1.00 72.56 200 TYR A O 1
ATOM 1523 N N . GLY A 1 201 ? 7.044 9.451 -16.390 1.00 66.50 201 GLY A N 1
ATOM 1524 C CA . GLY A 1 201 ? 6.713 10.873 -16.492 1.00 66.50 201 GLY A CA 1
ATOM 1525 C C . GLY A 1 201 ? 5.242 11.164 -16.169 1.00 66.50 201 GLY A C 1
ATOM 1526 O O . GLY A 1 201 ? 4.941 12.138 -15.481 1.00 66.50 201 GLY A O 1
ATOM 1527 N N . ARG A 1 202 ? 4.305 10.304 -16.601 1.00 81.88 202 ARG A N 1
ATOM 1528 C CA . ARG A 1 202 ? 2.881 10.437 -16.220 1.00 81.88 202 ARG A CA 1
ATOM 1529 C C . ARG A 1 202 ? 2.667 10.203 -14.727 1.00 81.88 202 ARG A C 1
ATOM 1531 O O . ARG A 1 202 ? 1.900 10.920 -14.093 1.00 81.88 202 ARG A O 1
ATOM 1538 N N . TYR A 1 203 ? 3.362 9.218 -14.178 1.00 78.88 203 TYR A N 1
ATOM 1539 C CA . TYR A 1 203 ? 3.338 8.881 -12.758 1.00 78.88 203 TYR A CA 1
ATOM 1540 C C . TYR A 1 203 ? 3.862 10.049 -11.910 1.00 78.88 203 TYR A C 1
ATOM 1542 O O . TYR A 1 203 ? 3.186 10.491 -10.983 1.00 78.88 203 TYR A O 1
ATOM 1550 N N . ALA A 1 204 ? 4.983 10.650 -12.314 1.00 71.00 204 ALA A N 1
ATOM 1551 C CA . ALA A 1 204 ? 5.536 11.840 -11.678 1.00 71.00 204 ALA A CA 1
ATOM 1552 C C . ALA A 1 204 ? 4.569 13.022 -11.648 1.00 71.00 204 ALA A C 1
ATOM 1554 O O . ALA A 1 204 ? 4.481 13.714 -10.631 1.00 71.00 204 ALA A O 1
ATOM 1555 N N . LYS A 1 205 ? 3.794 13.217 -12.719 1.00 80.00 205 LYS A N 1
ATOM 1556 C CA . LYS A 1 205 ? 2.739 14.232 -12.742 1.00 80.00 205 LYS A CA 1
ATOM 1557 C C . LYS A 1 205 ? 1.682 13.978 -11.663 1.00 80.00 205 LYS A C 1
AT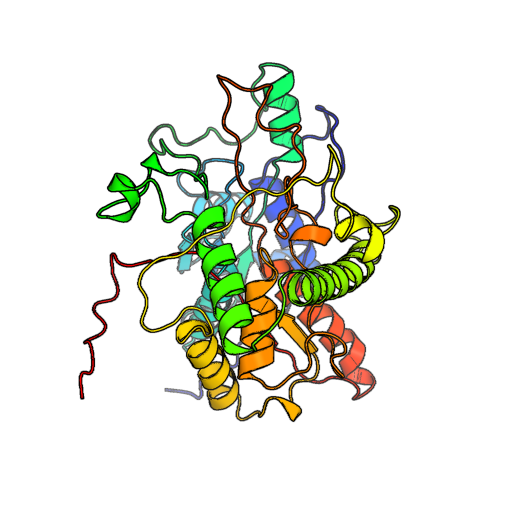OM 1559 O O . LYS A 1 205 ? 1.467 14.854 -10.831 1.00 80.00 205 LYS A O 1
ATOM 1564 N N . VAL A 1 206 ? 1.096 12.779 -11.623 1.00 81.75 206 VAL A N 1
ATOM 1565 C CA . VAL A 1 206 ? 0.078 12.412 -10.616 1.00 81.75 206 VAL A CA 1
ATOM 1566 C C . VAL A 1 206 ? 0.619 12.585 -9.193 1.00 81.75 206 VAL A C 1
ATOM 1568 O O . VAL A 1 206 ? -0.042 13.170 -8.338 1.00 81.75 206 VAL A O 1
ATOM 1571 N N . ALA A 1 207 ? 1.853 12.146 -8.945 1.00 72.19 207 ALA A N 1
ATOM 1572 C CA . ALA A 1 207 ? 2.484 12.269 -7.638 1.00 72.19 207 ALA A CA 1
ATOM 1573 C C . ALA A 1 207 ? 2.704 13.724 -7.199 1.00 72.19 207 ALA A C 1
ATOM 1575 O O . ALA A 1 207 ? 2.598 14.024 -6.012 1.00 72.19 207 ALA A O 1
ATOM 1576 N N . SER A 1 208 ? 3.024 14.637 -8.118 1.00 76.44 208 SER A N 1
ATOM 1577 C CA . SER A 1 208 ? 3.261 16.052 -7.784 1.00 76.44 208 SER A CA 1
ATOM 1578 C C . SER A 1 208 ? 2.006 16.795 -7.313 1.00 76.44 208 SER A C 1
ATOM 1580 O O . SER A 1 208 ? 2.108 17.802 -6.610 1.00 76.44 208 SER A O 1
ATOM 1582 N N . GLU A 1 209 ? 0.832 16.275 -7.672 1.00 83.81 209 GLU A N 1
ATOM 1583 C CA . GLU A 1 209 ? -0.473 16.849 -7.352 1.00 83.81 209 GLU A CA 1
ATOM 1584 C C . GLU A 1 209 ? -1.035 16.300 -6.024 1.00 83.81 209 GLU A C 1
ATOM 1586 O O . GLU A 1 209 ? -1.943 16.899 -5.447 1.00 83.81 209 GLU A O 1
ATOM 1591 N N . HIS A 1 210 ? -0.487 15.198 -5.490 1.00 76.38 210 HIS A N 1
ATOM 1592 C CA . HIS A 1 210 ? -1.016 14.557 -4.282 1.00 76.38 210 HIS A CA 1
ATOM 1593 C C . HIS A 1 210 ? -0.461 15.176 -2.980 1.00 76.38 210 HIS A C 1
ATOM 1595 O O . HIS A 1 210 ? 0.752 15.141 -2.770 1.00 76.38 210 HIS A O 1
ATOM 1601 N N . PRO A 1 211 ? -1.294 15.662 -2.036 1.00 81.06 211 PRO A N 1
ATOM 1602 C CA . PRO A 1 211 ? -0.833 16.397 -0.847 1.00 81.06 211 PRO A CA 1
ATOM 1603 C C . PRO A 1 211 ? 0.158 15.647 0.056 1.00 81.06 211 PRO A C 1
ATOM 1605 O O . PRO A 1 211 ? 1.057 16.253 0.644 1.00 81.06 211 PRO A O 1
ATOM 1608 N N . THR A 1 212 ? 0.030 14.323 0.166 1.00 73.50 212 THR A N 1
ATOM 1609 C CA . THR A 1 212 ? 0.910 13.467 0.989 1.00 73.50 212 THR A CA 1
ATOM 1610 C C . THR A 1 212 ? 2.120 12.911 0.231 1.00 73.50 212 THR A C 1
ATOM 1612 O O . THR A 1 212 ? 2.926 12.205 0.822 1.00 73.50 212 THR A O 1
ATOM 1615 N N . SER A 1 213 ? 2.325 13.300 -1.030 1.00 73.94 213 SER A N 1
ATOM 1616 C CA . SER A 1 213 ? 3.548 12.989 -1.778 1.00 73.94 213 SER A CA 1
ATOM 1617 C C . SER A 1 213 ? 4.742 13.803 -1.269 1.00 73.94 213 SER A C 1
ATOM 1619 O O . SER A 1 213 ? 4.611 14.975 -0.884 1.00 73.94 213 SER A O 1
ATOM 1621 N N . TRP A 1 214 ? 5.945 13.230 -1.312 1.00 68.81 214 TRP A N 1
ATOM 1622 C CA . TRP A 1 214 ? 7.196 13.961 -1.046 1.00 68.81 214 TRP A CA 1
ATOM 1623 C C . TRP A 1 214 ? 7.542 14.986 -2.132 1.00 68.81 214 TRP A C 1
ATOM 1625 O O . TRP A 1 214 ? 8.335 15.904 -1.886 1.00 68.81 214 TRP A O 1
ATOM 1635 N N . HIS A 1 215 ? 6.951 14.842 -3.317 1.00 66.75 215 HIS A N 1
ATOM 1636 C CA . HIS A 1 215 ? 7.119 15.746 -4.453 1.00 66.75 215 HIS A CA 1
ATOM 1637 C C . HIS A 1 215 ? 5.968 16.748 -4.595 1.00 66.75 215 HIS A C 1
ATOM 1639 O O . HIS A 1 215 ? 5.977 17.543 -5.533 1.00 66.75 215 HIS A O 1
ATOM 1645 N N . PHE A 1 216 ? 5.016 16.756 -3.656 1.00 73.06 216 PHE A N 1
ATOM 1646 C CA . PHE A 1 216 ? 3.911 17.711 -3.648 1.00 73.06 216 PHE A CA 1
ATOM 1647 C C . PHE A 1 216 ? 4.409 19.160 -3.731 1.00 73.06 216 PHE A C 1
ATOM 1649 O O . PHE A 1 216 ? 5.249 19.582 -2.930 1.00 73.06 216 PHE A O 1
ATOM 1656 N N . GLY A 1 217 ? 3.900 19.911 -4.710 1.00 67.56 217 GLY A N 1
ATOM 1657 C CA . GLY A 1 217 ? 4.266 21.315 -4.926 1.00 67.56 217 GLY A CA 1
ATOM 1658 C C . GLY A 1 217 ? 5.706 21.546 -5.411 1.00 67.56 217 GLY A C 1
ATOM 1659 O O . GLY A 1 217 ? 6.162 22.689 -5.434 1.00 67.56 217 GLY A O 1
ATOM 1660 N N . ARG A 1 218 ? 6.441 20.491 -5.793 1.00 66.44 218 ARG A N 1
ATOM 1661 C CA . ARG A 1 218 ? 7.749 20.583 -6.467 1.00 66.44 218 ARG A CA 1
ATOM 1662 C C . ARG A 1 218 ? 7.571 20.405 -7.978 1.00 66.44 218 ARG A C 1
ATOM 1664 O O . ARG A 1 218 ? 6.581 19.840 -8.427 1.00 66.44 218 ARG A O 1
ATOM 1671 N N . GLY A 1 219 ? 8.539 20.873 -8.768 1.00 60.03 219 GLY A N 1
ATOM 1672 C CA . GLY A 1 219 ? 8.536 20.651 -10.218 1.00 60.03 219 GLY A CA 1
ATOM 1673 C C . GLY A 1 219 ? 8.496 19.158 -10.567 1.00 60.03 219 GLY A C 1
ATOM 1674 O O . GLY A 1 219 ? 9.181 18.355 -9.935 1.00 60.03 219 GLY A O 1
ATOM 1675 N N . THR A 1 220 ? 7.692 18.795 -11.565 1.00 64.12 220 THR A N 1
ATOM 1676 C CA . THR A 1 220 ? 7.531 17.416 -12.047 1.00 64.12 220 THR A CA 1
ATOM 1677 C C . THR A 1 220 ? 8.736 16.960 -12.856 1.00 64.12 220 THR A C 1
ATOM 1679 O O . THR A 1 220 ? 9.095 17.614 -13.838 1.00 64.12 220 THR A O 1
ATOM 1682 N N . GLU A 1 221 ? 9.306 15.802 -12.515 1.00 66.75 221 GLU A N 1
ATOM 1683 C CA . GLU A 1 221 ? 10.161 15.078 -13.459 1.00 66.75 221 GLU A CA 1
ATOM 1684 C C . GLU A 1 221 ? 9.330 14.714 -14.702 1.00 66.75 221 GLU A C 1
ATOM 1686 O O . GLU A 1 221 ? 8.203 14.229 -14.598 1.00 66.75 221 GLU A O 1
ATOM 1691 N N . THR A 1 222 ? 9.858 14.991 -15.892 1.00 71.69 222 THR A N 1
ATOM 1692 C CA . THR A 1 222 ? 9.203 14.700 -17.171 1.00 71.69 222 THR A CA 1
ATOM 1693 C C . THR A 1 222 ? 9.746 13.405 -17.767 1.00 71.69 222 THR A C 1
ATOM 1695 O O . THR A 1 222 ? 10.814 12.916 -17.391 1.00 71.69 222 THR A O 1
ATOM 1698 N N . ALA A 1 223 ? 9.045 12.858 -18.762 1.00 67.88 223 ALA A N 1
ATOM 1699 C CA . ALA A 1 223 ? 9.557 11.724 -19.531 1.00 67.88 223 ALA A CA 1
ATOM 1700 C C . ALA A 1 223 ? 10.938 12.016 -20.151 1.00 67.88 223 ALA A C 1
ATOM 1702 O O . ALA A 1 223 ? 11.781 11.128 -20.234 1.00 67.88 223 ALA A O 1
ATOM 1703 N N . GLU A 1 224 ? 11.190 13.266 -20.545 1.00 67.75 224 GLU A N 1
ATOM 1704 C CA . GLU A 1 224 ? 12.477 13.705 -21.086 1.00 67.75 224 GLU A CA 1
ATOM 1705 C C . GLU A 1 224 ? 13.577 13.697 -20.017 1.00 67.75 224 GLU A C 1
ATOM 1707 O O . GLU A 1 224 ? 14.658 13.152 -20.250 1.00 67.75 224 GLU A O 1
ATOM 1712 N N . THR A 1 225 ? 13.301 14.218 -18.816 1.00 65.69 225 THR A N 1
ATOM 1713 C CA . THR A 1 225 ? 14.296 14.223 -17.733 1.00 65.69 225 THR A CA 1
ATOM 1714 C C . THR A 1 225 ? 14.586 12.814 -17.222 1.00 65.69 225 THR A C 1
ATOM 1716 O O . THR A 1 225 ? 15.750 12.466 -17.032 1.00 65.69 225 THR A O 1
ATOM 1719 N N . ILE A 1 226 ? 13.554 11.976 -17.069 1.00 62.31 226 ILE A N 1
ATOM 1720 C CA . ILE A 1 226 ? 13.689 10.563 -16.667 1.00 62.31 226 ILE A CA 1
ATOM 1721 C C . ILE A 1 226 ? 14.443 9.772 -17.746 1.00 62.31 226 ILE A C 1
ATOM 1723 O O . ILE A 1 226 ? 15.257 8.900 -17.440 1.00 62.31 226 ILE A O 1
ATOM 1727 N N . GLY A 1 227 ? 14.208 10.113 -19.014 1.00 57.56 227 GLY A N 1
ATOM 1728 C CA . GLY A 1 227 ? 14.849 9.518 -20.180 1.00 57.56 227 GLY A CA 1
ATOM 1729 C C . GLY A 1 227 ? 16.293 9.976 -20.440 1.00 57.56 227 GLY A C 1
ATOM 1730 O O . GLY A 1 227 ? 16.946 9.454 -21.340 1.00 57.56 227 GLY A O 1
ATOM 1731 N N . THR A 1 228 ? 16.830 10.945 -19.700 1.00 66.44 228 THR A N 1
ATOM 1732 C CA . THR A 1 228 ? 18.164 11.493 -19.993 1.00 66.44 228 THR A CA 1
ATOM 1733 C C . THR A 1 228 ? 19.221 10.902 -19.069 1.00 66.44 228 THR A C 1
ATOM 1735 O O . THR A 1 228 ? 19.215 11.160 -17.864 1.00 66.44 228 THR A O 1
ATOM 1738 N N . ILE A 1 229 ? 20.172 10.144 -19.629 1.00 59.97 229 ILE A N 1
ATOM 1739 C CA . ILE A 1 229 ? 21.307 9.611 -18.864 1.00 59.97 229 ILE A CA 1
ATOM 1740 C C . ILE A 1 229 ? 22.213 10.769 -18.428 1.00 59.97 229 ILE A C 1
ATOM 1742 O O . ILE A 1 229 ? 22.653 11.579 -19.240 1.00 59.97 229 ILE A O 1
ATOM 1746 N N . SER A 1 230 ? 22.527 10.840 -17.138 1.00 55.44 230 SER A N 1
ATOM 1747 C CA . SER A 1 230 ? 23.420 11.856 -16.573 1.00 55.44 230 SER A CA 1
ATOM 1748 C C . SER A 1 230 ? 24.171 11.313 -15.358 1.00 55.44 230 SER A C 1
ATOM 1750 O O . SER A 1 230 ? 23.870 10.226 -14.867 1.00 55.44 230 SER A O 1
ATOM 1752 N N . LYS A 1 231 ? 25.100 12.095 -14.786 1.00 52.59 231 LYS A N 1
ATOM 1753 C CA . LYS A 1 231 ? 25.716 11.755 -13.485 1.00 52.59 231 LYS A CA 1
ATOM 1754 C C . LYS A 1 231 ? 24.668 11.519 -12.382 1.00 52.59 231 LYS A C 1
ATOM 1756 O O . LYS A 1 231 ? 24.878 10.702 -11.490 1.00 52.59 231 LYS A O 1
ATOM 1761 N N . ARG A 1 232 ? 23.523 12.211 -12.459 1.00 47.97 232 ARG A N 1
ATOM 1762 C CA . ARG A 1 232 ? 22.392 12.059 -11.531 1.00 47.97 232 ARG A CA 1
ATOM 1763 C C . ARG A 1 232 ? 21.387 10.976 -11.955 1.00 47.97 232 ARG A C 1
ATOM 1765 O O . ARG A 1 232 ? 20.522 10.652 -11.155 1.00 47.97 232 ARG A O 1
ATOM 1772 N N . ASN A 1 233 ? 21.508 10.411 -13.157 1.00 52.00 233 ASN A N 1
ATOM 1773 C CA . ASN A 1 233 ? 20.597 9.415 -13.725 1.00 52.00 233 ASN A CA 1
ATOM 1774 C C . ASN A 1 233 ? 21.394 8.391 -14.563 1.00 52.00 233 ASN A C 1
ATOM 1776 O O . ASN A 1 233 ? 21.398 8.465 -15.790 1.00 52.00 233 ASN A O 1
ATOM 1780 N N . ARG A 1 234 ? 22.161 7.495 -13.920 1.00 40.53 234 ARG A N 1
ATOM 1781 C CA . ARG A 1 234 ? 23.050 6.537 -14.618 1.00 40.53 234 ARG A CA 1
ATOM 1782 C C . ARG A 1 234 ? 22.427 5.147 -14.747 1.00 40.53 234 ARG A C 1
ATOM 1784 O O . ARG A 1 234 ? 21.657 4.735 -13.885 1.00 40.53 234 ARG A O 1
ATOM 1791 N N . MET A 1 235 ? 22.825 4.409 -15.784 1.00 47.50 235 MET A N 1
ATOM 1792 C CA . MET A 1 235 ? 22.496 2.988 -15.977 1.00 47.50 235 MET A CA 1
ATOM 1793 C C . MET A 1 235 ? 23.077 2.115 -14.851 1.00 47.50 235 MET A C 1
ATOM 1795 O O . MET A 1 235 ? 24.209 2.347 -14.428 1.00 47.50 235 MET A O 1
ATOM 1799 N N . ILE A 1 236 ? 22.326 1.104 -14.392 1.00 51.25 236 ILE A N 1
ATOM 1800 C CA . ILE A 1 236 ? 22.706 0.269 -13.228 1.00 51.25 236 ILE A CA 1
ATOM 1801 C C . ILE A 1 236 ? 22.886 -1.205 -13.585 1.00 51.25 236 ILE A C 1
ATOM 1803 O O . ILE A 1 236 ? 23.872 -1.812 -13.187 1.00 51.25 236 ILE A O 1
ATOM 1807 N N . CYS A 1 237 ? 21.914 -1.813 -14.271 1.00 43.94 237 CYS A N 1
ATOM 1808 C CA . CYS A 1 237 ? 21.870 -3.265 -14.443 1.00 43.94 237 CYS A CA 1
ATOM 1809 C C . CYS A 1 237 ? 21.256 -3.669 -15.785 1.00 43.94 237 CYS A C 1
ATOM 1811 O O . CYS A 1 237 ? 20.260 -3.096 -16.224 1.00 43.94 237 CYS A O 1
ATOM 1813 N N . PHE A 1 238 ? 21.834 -4.705 -16.398 1.00 42.59 238 PHE A N 1
ATOM 1814 C CA . PHE A 1 238 ? 21.331 -5.386 -17.591 1.00 42.59 238 PHE A CA 1
ATOM 1815 C C . PHE A 1 238 ? 21.538 -6.899 -17.418 1.00 42.59 238 PHE A C 1
ATOM 1817 O O . PHE A 1 238 ? 22.694 -7.302 -17.284 1.00 42.59 238 PHE A O 1
ATOM 1824 N N . PRO A 1 239 ? 20.480 -7.735 -17.349 1.00 47.06 239 PRO A N 1
ATOM 1825 C CA . PRO A 1 239 ? 20.725 -9.158 -17.079 1.00 47.06 239 PRO A CA 1
ATOM 1826 C C . PRO A 1 239 ? 19.908 -10.180 -17.904 1.00 47.06 239 PRO A C 1
ATOM 1828 O O . PRO A 1 239 ? 18.962 -9.834 -18.615 1.00 47.06 239 PRO A O 1
ATOM 1831 N N . PHE A 1 240 ? 20.321 -11.450 -17.743 1.00 33.28 240 PHE A N 1
ATOM 1832 C CA . PHE A 1 240 ? 19.855 -12.741 -18.304 1.00 33.28 240 PHE A CA 1
ATOM 1833 C C . PHE A 1 240 ? 19.710 -13.774 -17.146 1.00 33.28 240 PHE A C 1
ATOM 1835 O O . PHE A 1 240 ? 20.268 -13.481 -16.091 1.00 33.28 240 PHE A O 1
ATOM 1842 N N . TRP A 1 241 ? 19.017 -14.926 -17.323 1.00 31.48 241 TRP A N 1
ATOM 1843 C CA . TRP A 1 241 ? 19.098 -16.259 -16.625 1.00 31.48 241 TRP A CA 1
ATOM 1844 C C . TRP A 1 241 ? 17.758 -17.044 -16.711 1.00 31.48 241 TRP A C 1
ATOM 1846 O O . TRP A 1 241 ? 16.921 -16.650 -17.504 1.00 31.48 241 TRP A O 1
ATOM 1856 N N . ASN A 1 242 ? 17.578 -18.188 -16.018 1.00 31.48 242 ASN A N 1
ATOM 1857 C CA . ASN A 1 242 ? 16.626 -19.271 -16.355 1.00 31.48 242 ASN A CA 1
ATOM 1858 C C . ASN A 1 242 ? 15.272 -19.246 -15.583 1.00 31.48 242 ASN A C 1
ATOM 1860 O O . ASN A 1 242 ? 15.216 -19.517 -14.383 1.00 31.48 242 ASN A O 1
ATOM 1864 N N . ARG A 1 243 ? 14.178 -18.964 -16.304 1.00 41.19 243 ARG A N 1
ATOM 1865 C CA . ARG A 1 243 ? 12.742 -19.154 -15.983 1.00 41.19 243 ARG A CA 1
ATOM 1866 C C . ARG A 1 243 ? 12.072 -19.683 -17.257 1.00 41.19 243 ARG A C 1
ATOM 1868 O O . ARG A 1 243 ? 12.636 -19.494 -18.331 1.00 41.19 243 ARG A O 1
ATOM 1875 N N . SER A 1 244 ? 10.863 -20.254 -17.175 1.00 48.88 244 SER A N 1
ATOM 1876 C CA . SER A 1 244 ? 10.101 -20.649 -18.379 1.00 48.88 244 SER A CA 1
ATOM 1877 C C . SER A 1 244 ? 9.950 -19.487 -19.372 1.00 48.88 244 SER A C 1
ATOM 1879 O O . SER A 1 244 ? 10.092 -19.687 -20.574 1.00 48.88 244 SER A O 1
ATOM 1881 N N . ASN A 1 245 ? 9.736 -18.265 -18.867 1.00 53.22 245 ASN A N 1
ATOM 1882 C CA . ASN A 1 245 ? 9.991 -17.010 -19.572 1.00 53.22 245 ASN A CA 1
ATOM 1883 C C . ASN A 1 245 ? 10.166 -15.834 -18.584 1.00 53.22 245 ASN A C 1
ATOM 1885 O O . ASN A 1 245 ? 9.908 -15.958 -17.386 1.00 53.22 245 ASN A O 1
ATOM 1889 N N . PHE A 1 246 ? 10.602 -14.687 -19.107 1.00 63.72 246 PHE A N 1
ATOM 1890 C CA . PHE A 1 246 ? 10.683 -13.402 -18.394 1.00 63.72 246 PHE A CA 1
ATOM 1891 C C . PHE A 1 246 ? 9.754 -12.343 -18.997 1.00 63.72 246 PHE A C 1
ATOM 1893 O O . PHE A 1 246 ? 9.807 -11.181 -18.616 1.00 63.72 246 PHE A O 1
ATOM 1900 N N . SER A 1 247 ? 8.927 -12.714 -19.970 1.00 70.12 247 SER A N 1
ATOM 1901 C CA . SER A 1 247 ? 8.025 -11.788 -20.654 1.00 70.12 247 SER A CA 1
ATOM 1902 C C . SER A 1 247 ? 6.656 -11.672 -19.996 1.00 70.12 247 SER A C 1
ATOM 1904 O O . SER A 1 247 ? 5.894 -10.785 -20.360 1.00 70.12 247 SER A O 1
ATOM 1906 N N . SER A 1 248 ? 6.352 -12.547 -19.037 1.00 74.69 248 SER A N 1
ATOM 1907 C CA . SER A 1 248 ? 5.082 -12.615 -18.314 1.00 74.69 248 SER A CA 1
ATOM 1908 C C . SER A 1 248 ? 5.309 -12.951 -16.836 1.00 74.69 248 SER A C 1
ATOM 1910 O O . SER A 1 248 ? 6.394 -13.387 -16.449 1.00 74.69 248 SER A O 1
ATOM 1912 N N . SER A 1 249 ? 4.286 -12.763 -15.999 1.00 79.75 249 SER A N 1
ATOM 1913 C CA . SER A 1 249 ? 4.296 -13.192 -14.597 1.00 79.75 249 SER A CA 1
ATOM 1914 C C . SER A 1 249 ? 3.009 -13.944 -14.278 1.00 79.75 249 SER A C 1
ATOM 1916 O O . SER A 1 249 ? 1.953 -13.330 -14.144 1.00 79.75 249 SER A O 1
ATOM 1918 N N . ALA A 1 250 ? 3.105 -15.268 -14.117 1.00 74.31 250 ALA A N 1
ATOM 1919 C CA . ALA A 1 250 ? 1.957 -16.119 -13.794 1.00 74.31 250 ALA A CA 1
ATOM 1920 C C . ALA A 1 250 ? 1.275 -15.719 -12.475 1.00 74.31 250 ALA A C 1
ATOM 1922 O O . ALA A 1 250 ? 0.062 -15.808 -12.361 1.00 74.31 250 ALA A O 1
ATOM 1923 N N . ALA A 1 251 ? 2.042 -15.224 -11.496 1.00 73.06 251 ALA A N 1
ATOM 1924 C CA . ALA A 1 251 ? 1.490 -14.759 -10.226 1.00 73.06 251 ALA A CA 1
ATOM 1925 C C . ALA A 1 251 ? 0.663 -13.472 -10.383 1.00 73.06 251 ALA A C 1
ATOM 1927 O O . ALA A 1 251 ? -0.383 -13.347 -9.758 1.00 73.06 251 ALA A O 1
ATOM 1928 N N . ILE A 1 252 ? 1.115 -12.531 -11.225 1.00 83.25 252 ILE A N 1
ATOM 1929 C CA . ILE A 1 252 ? 0.345 -11.312 -11.525 1.00 83.25 252 ILE A CA 1
ATOM 1930 C C . ILE A 1 252 ? -0.922 -11.683 -12.295 1.00 83.25 252 ILE A C 1
ATOM 1932 O O . ILE A 1 252 ? -1.993 -11.215 -11.931 1.00 83.25 252 ILE A O 1
ATOM 1936 N N . ALA A 1 253 ? -0.797 -12.543 -13.311 1.00 83.06 253 ALA A N 1
ATOM 1937 C CA . ALA A 1 253 ? -1.926 -13.032 -14.095 1.00 83.06 253 ALA A CA 1
ATOM 1938 C C . ALA A 1 253 ? -2.991 -13.678 -13.198 1.00 83.06 253 ALA A C 1
ATOM 1940 O O . ALA A 1 253 ? -4.118 -13.202 -13.138 1.00 83.06 253 ALA A O 1
ATOM 1941 N N . PHE A 1 254 ? -2.591 -14.677 -12.407 1.00 80.50 254 PHE A N 1
ATOM 1942 C CA . PHE A 1 254 ? -3.482 -15.385 -11.493 1.00 80.50 254 PHE A CA 1
ATOM 1943 C C . PHE A 1 254 ? -4.151 -14.452 -10.475 1.00 80.50 254 PHE A C 1
ATOM 1945 O O . PHE A 1 254 ? -5.354 -14.541 -10.270 1.00 80.50 254 PHE A O 1
ATOM 1952 N N . ALA A 1 255 ? -3.398 -13.536 -9.853 1.00 83.50 255 ALA A N 1
ATOM 1953 C CA . ALA A 1 255 ? -3.961 -12.611 -8.869 1.00 83.50 255 ALA A CA 1
ATOM 1954 C C . ALA A 1 255 ? -4.988 -11.645 -9.485 1.00 83.50 255 ALA A C 1
ATOM 1956 O O . ALA A 1 255 ? -5.998 -11.343 -8.851 1.00 83.50 255 ALA A O 1
ATOM 1957 N N . LEU A 1 256 ? -4.740 -11.165 -10.708 1.00 89.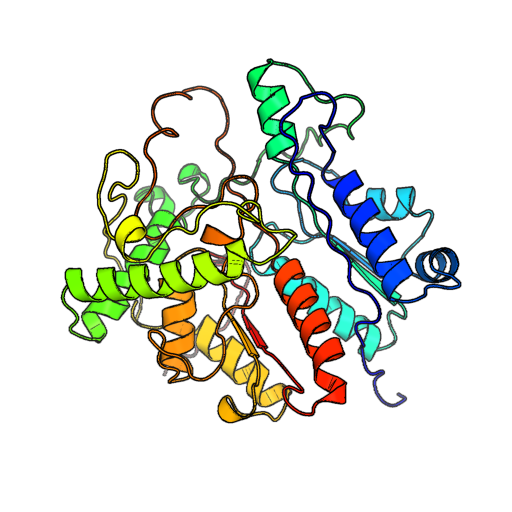44 256 LEU A N 1
ATOM 1958 C CA . LEU A 1 256 ? -5.676 -10.303 -11.431 1.00 89.44 256 LEU A CA 1
ATOM 1959 C C . LEU A 1 256 ? -6.927 -11.076 -11.857 1.00 89.44 256 LEU A C 1
ATOM 1961 O O . LEU A 1 256 ? -8.033 -10.596 -11.622 1.00 89.44 256 LEU A O 1
ATOM 1965 N N . ASP A 1 257 ? -6.755 -12.269 -12.424 1.00 88.31 257 ASP A N 1
ATOM 1966 C CA . ASP A 1 257 ? -7.865 -13.108 -12.880 1.00 88.31 257 ASP A CA 1
ATOM 1967 C C . ASP A 1 257 ? -8.758 -13.524 -11.706 1.00 88.31 257 ASP A C 1
ATOM 1969 O O . ASP A 1 257 ? -9.975 -13.386 -11.778 1.00 88.31 257 ASP A O 1
ATOM 1973 N N . GLU A 1 258 ? -8.171 -13.953 -10.587 1.00 88.06 258 GLU A N 1
ATOM 1974 C CA . GLU A 1 258 ? -8.928 -14.343 -9.394 1.00 88.06 258 GLU A CA 1
ATOM 1975 C C . GLU A 1 258 ? -9.663 -13.151 -8.759 1.00 88.06 258 GLU A C 1
ATOM 1977 O O . GLU A 1 258 ? -10.803 -13.283 -8.311 1.00 88.06 258 GLU A O 1
ATOM 1982 N N . CYS A 1 259 ? -9.058 -11.958 -8.760 1.00 89.12 259 CYS A N 1
ATOM 1983 C CA . CYS A 1 259 ? -9.711 -10.729 -8.299 1.00 89.12 259 CYS A CA 1
ATOM 1984 C C . CYS A 1 259 ? -10.923 -10.350 -9.172 1.00 89.12 259 CYS A C 1
ATOM 1986 O O . CYS A 1 259 ? -11.988 -10.007 -8.651 1.00 89.12 259 CYS A O 1
ATOM 1988 N N . LEU A 1 260 ? -10.794 -10.447 -10.496 1.00 92.06 260 LEU A N 1
ATOM 1989 C CA . LEU A 1 260 ? -11.896 -10.185 -11.427 1.00 92.06 260 LEU A CA 1
ATOM 1990 C C . LEU A 1 260 ? -13.002 -11.244 -11.293 1.00 92.06 260 LEU A C 1
ATOM 1992 O O . LEU A 1 260 ? -14.170 -10.905 -11.112 1.00 92.06 260 LEU A O 1
ATOM 1996 N N . ASN A 1 261 ? -12.630 -12.525 -11.252 1.00 90.50 261 ASN A N 1
ATOM 1997 C CA . ASN A 1 261 ? -13.573 -13.632 -11.098 1.00 90.50 261 ASN A CA 1
ATOM 1998 C C . ASN A 1 261 ? -14.363 -13.539 -9.784 1.00 90.50 261 ASN A C 1
ATOM 2000 O O . ASN A 1 261 ? -15.585 -13.673 -9.791 1.00 90.50 261 ASN A O 1
ATOM 2004 N N . SER A 1 262 ? -13.686 -13.280 -8.661 1.00 87.38 262 SER A N 1
ATOM 2005 C CA . SER A 1 262 ? -14.333 -13.174 -7.343 1.00 87.38 262 SER A CA 1
ATOM 2006 C C . SER A 1 262 ? -15.238 -11.949 -7.201 1.00 87.38 262 SER A C 1
ATOM 2008 O O . SER A 1 262 ? -16.223 -12.006 -6.465 1.00 87.38 262 SER A O 1
ATOM 2010 N N . SER A 1 263 ? -14.942 -10.858 -7.915 1.00 89.31 263 SER A N 1
ATOM 2011 C CA . SER A 1 263 ? -15.795 -9.662 -7.944 1.00 89.31 263 SER A CA 1
ATOM 2012 C C . SER A 1 263 ? -16.963 -9.769 -8.928 1.00 89.31 263 SER A C 1
ATOM 2014 O O . SER A 1 263 ? -17.902 -8.978 -8.842 1.00 89.31 263 SER A O 1
ATOM 2016 N N . GLY A 1 264 ? -16.930 -10.742 -9.845 1.00 91.00 264 GLY A N 1
ATOM 2017 C CA . GLY A 1 264 ? -17.897 -10.863 -10.936 1.00 91.00 264 GLY A CA 1
ATOM 2018 C C . GLY A 1 264 ? -17.768 -9.754 -11.985 1.00 91.00 264 GLY A C 1
ATOM 2019 O O . GLY A 1 264 ? -18.708 -9.539 -12.748 1.00 91.00 264 GLY A O 1
ATOM 2020 N N . LEU A 1 265 ? -16.635 -9.045 -12.009 1.00 92.81 265 LEU A N 1
ATOM 2021 C CA . LEU A 1 265 ? -16.352 -7.942 -12.925 1.00 92.81 265 LEU A CA 1
ATOM 2022 C C . LEU A 1 265 ? -15.375 -8.389 -14.010 1.00 92.81 265 LEU A C 1
ATOM 2024 O O . LEU A 1 265 ? -14.496 -9.219 -13.776 1.00 92.81 265 LEU A O 1
ATOM 2028 N N . CYS A 1 266 ? -15.471 -7.783 -15.189 1.00 92.19 266 CYS A N 1
ATOM 2029 C CA . CYS A 1 266 ? -14.398 -7.834 -16.174 1.00 92.19 266 CYS A CA 1
ATOM 2030 C C . CYS A 1 266 ? -13.527 -6.575 -16.090 1.00 92.19 266 CYS A C 1
ATOM 2032 O O . CYS A 1 266 ? -13.878 -5.569 -15.472 1.00 92.19 266 CYS A O 1
ATOM 2034 N N . LYS A 1 267 ? -12.352 -6.612 -16.720 1.00 88.94 267 LYS A N 1
ATOM 2035 C CA . LYS A 1 267 ? -11.417 -5.477 -16.726 1.00 88.94 267 LYS A CA 1
ATOM 2036 C C . LYS A 1 267 ? -12.031 -4.199 -17.318 1.00 88.94 267 LYS A C 1
ATOM 2038 O O . LYS A 1 267 ? -11.626 -3.104 -16.933 1.00 88.94 267 LYS A O 1
ATOM 2043 N N . GLU A 1 268 ? -12.987 -4.320 -18.243 1.00 91.69 268 GLU A N 1
ATOM 2044 C CA . GLU A 1 268 ? -13.707 -3.189 -18.834 1.00 91.69 268 GLU A CA 1
ATOM 2045 C C . GLU A 1 268 ? -14.613 -2.485 -17.816 1.00 91.69 268 GLU A C 1
ATOM 2047 O O . GLU A 1 268 ? -14.802 -1.269 -17.925 1.00 91.69 268 GLU A O 1
ATOM 2052 N N . ASP A 1 269 ? -15.095 -3.211 -16.806 1.00 91.56 269 ASP A N 1
ATOM 2053 C CA . ASP A 1 269 ? -15.935 -2.681 -15.727 1.00 91.56 269 ASP A CA 1
ATOM 2054 C C . ASP A 1 269 ? -15.113 -1.941 -14.665 1.00 91.56 269 ASP A C 1
ATOM 2056 O O . ASP A 1 269 ? -15.663 -1.144 -13.908 1.00 91.56 269 ASP A O 1
ATOM 2060 N N . ILE A 1 270 ? -13.793 -2.167 -14.611 1.00 92.00 270 ILE A N 1
ATOM 2061 C CA . ILE A 1 270 ? -12.933 -1.569 -13.586 1.00 92.00 270 ILE A CA 1
ATOM 2062 C C . ILE A 1 270 ? -12.674 -0.098 -13.880 1.00 92.00 270 ILE A C 1
ATOM 2064 O O . ILE A 1 270 ? -12.010 0.198 -14.869 1.00 92.00 270 ILE A O 1
ATOM 2068 N N . ASP A 1 271 ? -13.152 0.832 -13.058 1.00 89.62 271 ASP A N 1
ATOM 2069 C CA . ASP A 1 271 ? -13.090 2.275 -13.356 1.00 89.62 271 ASP A CA 1
ATOM 2070 C C . ASP A 1 271 ? -11.712 2.895 -13.111 1.00 89.62 271 ASP A C 1
ATOM 2072 O O . ASP A 1 271 ? -11.290 3.820 -13.814 1.00 89.62 271 ASP A O 1
ATOM 2076 N N . MET A 1 272 ? -10.985 2.368 -12.130 1.00 89.38 272 MET A N 1
ATOM 2077 C CA . MET A 1 272 ? -9.706 2.906 -11.684 1.00 89.38 272 MET A CA 1
ATOM 2078 C C . MET A 1 272 ? -8.754 1.786 -11.276 1.00 89.38 272 MET A C 1
ATOM 2080 O O . MET A 1 272 ? -9.142 0.862 -10.563 1.00 89.38 272 MET A O 1
ATOM 2084 N N . PHE A 1 273 ? -7.483 1.904 -11.657 1.00 90.00 273 PHE A N 1
ATOM 2085 C CA . PHE A 1 273 ? -6.444 0.963 -11.256 1.00 90.00 273 PHE A CA 1
ATOM 2086 C C . PHE A 1 273 ? -5.318 1.672 -10.490 1.00 90.00 273 PHE A C 1
ATOM 2088 O O . PHE A 1 273 ? -4.935 2.799 -10.813 1.00 90.00 273 PHE A O 1
ATOM 2095 N N . ASP A 1 274 ? -4.728 0.979 -9.516 1.00 87.94 274 ASP A N 1
ATOM 2096 C CA . ASP A 1 274 ? -3.393 1.294 -9.002 1.00 87.94 274 ASP A CA 1
ATOM 2097 C C . ASP A 1 274 ? -2.487 0.065 -9.088 1.00 87.94 274 ASP A C 1
ATOM 2099 O O . ASP A 1 274 ? -2.614 -0.885 -8.313 1.00 87.94 274 ASP A O 1
ATOM 2103 N N . PHE A 1 275 ? -1.569 0.067 -10.057 1.00 87.62 275 PHE A N 1
ATOM 2104 C CA . PHE A 1 275 ? -0.594 -1.008 -10.211 1.00 87.62 275 PHE A CA 1
ATOM 2105 C C . PHE A 1 275 ? 0.696 -0.732 -9.435 1.00 87.62 275 PHE A C 1
ATOM 2107 O O . PHE A 1 275 ? 1.279 0.354 -9.505 1.00 87.62 275 PHE A O 1
ATOM 2114 N N . TYR A 1 276 ? 1.195 -1.750 -8.725 1.00 79.44 276 TYR A N 1
ATOM 2115 C CA . TYR A 1 276 ? 2.505 -1.706 -8.081 1.00 79.44 276 TYR A CA 1
ATOM 2116 C C . TYR A 1 276 ? 3.612 -1.305 -9.059 1.00 79.44 276 TYR A C 1
ATOM 2118 O O . TYR A 1 276 ? 3.719 -1.889 -10.130 1.00 79.44 276 TYR A O 1
ATOM 2126 N N . SER A 1 277 ? 4.463 -0.346 -8.680 1.00 74.31 277 SER A N 1
ATOM 2127 C CA . SER A 1 277 ? 5.350 0.336 -9.633 1.00 74.31 277 SER A CA 1
ATOM 2128 C C . SER A 1 277 ? 6.729 0.695 -9.071 1.00 74.31 277 SER A C 1
ATOM 2130 O O . SER A 1 277 ? 7.258 1.773 -9.336 1.00 74.31 277 SER A O 1
ATOM 2132 N N . CYS A 1 278 ? 7.332 -0.182 -8.267 1.00 73.44 278 CYS A N 1
ATOM 2133 C CA . CYS A 1 278 ? 8.728 0.024 -7.856 1.00 73.44 278 CYS A CA 1
ATOM 2134 C C . CYS A 1 278 ? 9.662 -0.037 -9.078 1.00 73.44 278 CYS A C 1
ATOM 2136 O O . CYS A 1 278 ? 10.613 0.725 -9.159 1.00 73.44 278 CYS A O 1
ATOM 2138 N N . PHE A 1 279 ? 9.314 -0.873 -10.066 1.00 73.25 279 PHE A N 1
ATOM 2139 C CA . PHE A 1 279 ? 9.980 -0.973 -11.364 1.00 73.25 279 PHE A CA 1
ATOM 2140 C C . PHE A 1 279 ? 8.948 -0.912 -12.503 1.00 73.25 279 PHE A C 1
ATOM 2142 O O . PHE A 1 279 ? 7.874 -1.503 -12.345 1.00 73.25 279 PHE A O 1
ATOM 2149 N N . PRO A 1 280 ? 9.272 -0.297 -13.664 1.00 73.81 280 PRO A N 1
ATOM 2150 C CA . PRO A 1 280 ? 8.324 -0.121 -14.771 1.00 73.81 280 PRO A CA 1
ATOM 2151 C C . PRO A 1 280 ? 7.751 -1.419 -15.324 1.00 73.81 280 PRO A C 1
ATOM 2153 O O . PRO A 1 280 ? 6.641 -1.434 -15.847 1.00 73.81 280 PRO A O 1
ATOM 2156 N N . VAL A 1 281 ? 8.488 -2.517 -15.178 1.00 81.00 281 VAL A N 1
ATOM 2157 C CA . VAL A 1 281 ? 8.063 -3.816 -15.681 1.00 81.00 281 VAL A CA 1
ATOM 2158 C C . VAL A 1 281 ? 6.791 -4.328 -15.008 1.00 81.00 281 VAL A C 1
ATOM 2160 O O . VAL A 1 281 ? 5.989 -4.983 -15.655 1.00 81.00 281 VAL A O 1
ATOM 2163 N N . VAL A 1 282 ? 6.553 -4.018 -13.732 1.00 82.88 282 VAL A N 1
ATOM 2164 C CA . VAL A 1 282 ? 5.384 -4.541 -13.005 1.00 82.88 282 VAL A CA 1
ATOM 2165 C C . VAL A 1 282 ? 4.061 -4.002 -13.565 1.00 82.88 282 VAL A C 1
ATOM 2167 O O . VAL A 1 282 ? 3.232 -4.826 -13.957 1.00 82.88 282 VAL A O 1
ATOM 2170 N N . PRO A 1 283 ? 3.847 -2.673 -13.690 1.00 86.19 283 PRO A N 1
ATOM 2171 C CA . PRO A 1 283 ? 2.633 -2.161 -14.319 1.00 86.19 283 PRO A CA 1
ATOM 2172 C C . PRO A 1 283 ? 2.556 -2.553 -15.800 1.00 86.19 283 PRO A C 1
ATOM 2174 O O . PRO A 1 283 ? 1.468 -2.840 -16.281 1.00 86.19 283 PRO A O 1
ATOM 2177 N N . LYS A 1 284 ? 3.689 -2.664 -16.510 1.00 88.81 284 LYS A N 1
ATOM 2178 C CA . LYS A 1 284 ? 3.725 -3.165 -17.894 1.00 88.81 284 LYS A CA 1
ATOM 2179 C C . LYS A 1 284 ? 3.233 -4.607 -18.025 1.00 88.81 284 LYS A C 1
ATOM 2181 O O . LYS A 1 284 ? 2.499 -4.901 -18.960 1.00 88.81 284 LYS A O 1
ATOM 2186 N N . LEU A 1 285 ? 3.615 -5.494 -17.107 1.00 89.25 285 LEU A N 1
ATOM 2187 C CA . LEU A 1 285 ? 3.151 -6.883 -17.087 1.00 89.25 285 LEU A CA 1
ATOM 2188 C C . LEU A 1 285 ? 1.652 -6.971 -16.770 1.00 89.25 285 LEU A C 1
ATOM 2190 O O . LEU A 1 285 ? 0.953 -7.762 -17.395 1.00 89.25 285 LEU A O 1
ATOM 2194 N N . ALA A 1 286 ? 1.152 -6.141 -15.848 1.00 90.62 286 ALA A N 1
ATOM 2195 C CA . ALA A 1 286 ? -0.281 -6.050 -15.557 1.00 90.62 286 ALA A CA 1
ATOM 2196 C C . ALA A 1 286 ? -1.076 -5.522 -16.766 1.00 90.62 286 ALA A C 1
ATOM 2198 O O . ALA A 1 286 ? -2.079 -6.116 -17.151 1.00 90.62 286 ALA A O 1
ATOM 2199 N N . CYS A 1 287 ? -0.587 -4.456 -17.408 1.00 93.25 287 CYS A N 1
ATOM 2200 C CA . CYS A 1 287 ? -1.128 -3.926 -18.659 1.00 93.25 287 CYS A CA 1
ATOM 2201 C C . CYS A 1 287 ? -1.180 -4.992 -19.756 1.00 93.25 287 CYS A C 1
ATOM 2203 O O . CYS A 1 287 ? -2.217 -5.158 -20.386 1.00 93.25 287 CYS A O 1
ATOM 2205 N N . ASP A 1 288 ? -0.077 -5.710 -19.986 1.00 91.94 288 ASP A N 1
ATOM 2206 C CA . ASP A 1 288 ? 0.006 -6.724 -21.039 1.00 91.94 288 ASP A CA 1
ATOM 2207 C C . ASP A 1 288 ? -0.986 -7.871 -20.790 1.00 91.94 288 ASP A C 1
ATOM 2209 O O . ASP A 1 288 ? -1.679 -8.277 -21.720 1.00 91.94 288 ASP A O 1
ATOM 2213 N N . HIS A 1 289 ? -1.107 -8.339 -19.540 1.00 92.94 289 HIS A N 1
ATOM 2214 C CA . HIS A 1 289 ? -2.074 -9.375 -19.149 1.00 92.94 289 HIS A CA 1
ATOM 2215 C C . HIS A 1 289 ? -3.523 -8.921 -19.354 1.00 92.94 289 HIS A C 1
ATOM 2217 O O . HIS A 1 289 ? -4.331 -9.623 -19.956 1.00 92.94 289 HIS A O 1
ATOM 2223 N N . LEU A 1 290 ? -3.843 -7.700 -18.923 1.00 93.31 290 LEU A N 1
ATOM 2224 C CA . LEU A 1 290 ? -5.174 -7.118 -19.083 1.00 93.31 290 LEU A CA 1
ATOM 2225 C C . LEU A 1 290 ? -5.402 -6.547 -20.493 1.00 93.31 290 LEU A C 1
ATOM 2227 O O . LEU A 1 290 ? -6.480 -6.043 -20.779 1.00 93.31 290 LEU A O 1
ATOM 2231 N N . GLY A 1 291 ? -4.434 -6.579 -21.409 1.00 92.00 291 GLY A N 1
ATOM 2232 C CA . GLY A 1 291 ? -4.553 -5.924 -22.718 1.00 92.00 291 GLY A CA 1
ATOM 2233 C C . GLY A 1 291 ? -4.838 -4.413 -22.641 1.00 92.00 291 GLY A C 1
ATOM 2234 O O . GLY A 1 291 ? -5.517 -3.872 -23.512 1.00 92.00 291 GLY A O 1
ATOM 2235 N N . ILE A 1 292 ? -4.361 -3.735 -21.594 1.00 92.31 292 ILE A N 1
ATOM 2236 C CA . ILE A 1 292 ? -4.481 -2.282 -21.415 1.00 92.31 292 ILE A CA 1
ATOM 2237 C C . ILE A 1 292 ? -3.250 -1.612 -22.050 1.00 92.31 292 ILE A C 1
ATOM 2239 O O . ILE A 1 292 ? -2.122 -1.981 -21.715 1.00 92.31 292 ILE A O 1
ATOM 2243 N N . PRO A 1 293 ? -3.411 -0.612 -22.938 1.00 88.94 293 PRO A N 1
ATOM 2244 C CA . PRO A 1 293 ? -2.275 0.116 -23.494 1.00 88.94 293 PRO A CA 1
ATOM 2245 C C . PRO A 1 293 ? -1.582 0.923 -22.393 1.00 88.94 293 PRO A C 1
ATOM 2247 O O . PRO A 1 293 ? -2.152 1.847 -21.821 1.00 88.94 293 PRO A O 1
ATOM 2250 N N . CYS A 1 294 ? -0.344 0.559 -22.070 1.00 82.00 294 CYS A N 1
ATOM 2251 C CA . CYS A 1 294 ? 0.376 1.129 -20.930 1.00 82.00 294 CYS A CA 1
ATOM 2252 C C . CYS A 1 294 ? 0.887 2.563 -21.190 1.00 82.00 294 CYS A C 1
ATOM 2254 O O . CYS A 1 294 ? 1.147 3.323 -20.254 1.00 82.00 294 CYS A O 1
ATOM 2256 N N . ASP A 1 295 ? 1.035 2.945 -22.459 1.00 75.88 295 ASP A N 1
ATOM 2257 C CA . ASP A 1 295 ? 1.459 4.262 -22.936 1.00 75.88 295 ASP A CA 1
ATOM 2258 C C . ASP A 1 295 ? 0.323 5.295 -22.937 1.00 75.88 295 ASP A C 1
ATOM 2260 O O . ASP A 1 295 ? 0.559 6.459 -22.615 1.00 75.88 295 ASP A O 1
ATOM 2264 N N . ASN A 1 296 ? -0.901 4.874 -23.248 1.00 79.62 296 ASN A N 1
ATOM 2265 C CA . ASN A 1 296 ? -2.076 5.740 -23.255 1.00 79.62 296 ASN A CA 1
ATOM 2266 C C . ASN A 1 296 ? -3.331 4.989 -22.777 1.00 79.62 296 ASN A C 1
ATOM 2268 O O . ASN A 1 296 ? -4.235 4.711 -23.573 1.00 79.62 296 ASN A O 1
ATOM 2272 N N . PRO A 1 297 ? -3.393 4.617 -21.488 1.00 84.12 297 PRO A N 1
ATOM 2273 C CA . PRO A 1 297 ? -4.523 3.870 -20.971 1.00 84.12 297 PRO A CA 1
ATOM 2274 C C . PRO A 1 297 ? -5.758 4.773 -20.911 1.00 84.12 297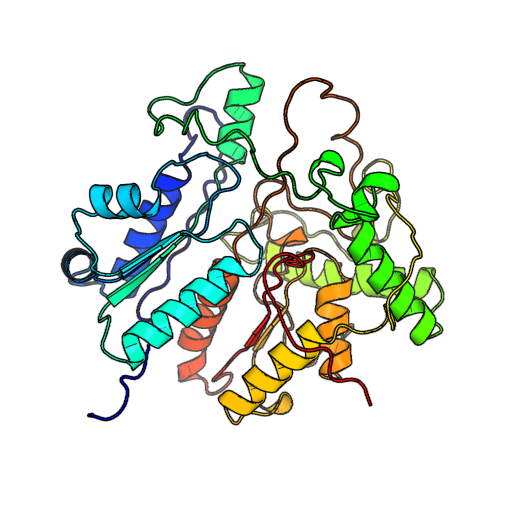 PRO A C 1
ATOM 2276 O O . PRO A 1 297 ? -5.695 5.906 -20.438 1.00 84.12 297 PRO A O 1
ATOM 2279 N N . ARG A 1 298 ? -6.908 4.257 -21.365 1.00 85.56 298 ARG A N 1
ATOM 2280 C CA . ARG A 1 298 ? -8.190 4.980 -21.294 1.00 85.56 298 ARG A CA 1
ATOM 2281 C C . ARG A 1 298 ? -8.607 5.274 -19.849 1.00 85.56 298 ARG A C 1
ATOM 2283 O O . ARG A 1 298 ? -9.230 6.299 -19.595 1.00 85.56 298 ARG A O 1
ATOM 2290 N N . LYS A 1 299 ? -8.282 4.364 -18.927 1.00 86.31 299 LYS A N 1
ATOM 2291 C CA . LYS A 1 299 ? -8.553 4.477 -17.491 1.00 86.31 299 LYS A CA 1
ATOM 2292 C C . LYS A 1 299 ? -7.232 4.646 -16.724 1.00 86.31 299 LYS A C 1
ATOM 2294 O O . LYS A 1 299 ? -6.230 4.069 -17.148 1.00 86.31 299 LYS A O 1
ATOM 2299 N N . PRO A 1 300 ? -7.181 5.418 -15.623 1.00 84.31 300 PRO A N 1
ATOM 2300 C CA . PRO A 1 300 ? -5.948 5.601 -14.857 1.00 84.31 300 PRO A CA 1
ATOM 2301 C C . PRO A 1 300 ? -5.375 4.268 -14.349 1.00 84.31 300 PRO A C 1
ATOM 2303 O O . PRO A 1 300 ? -6.117 3.460 -13.798 1.00 84.31 300 PRO A O 1
ATOM 2306 N N . ILE A 1 301 ? -4.058 4.068 -14.505 1.00 87.25 301 ILE A N 1
ATOM 2307 C CA . ILE A 1 301 ? -3.321 2.877 -14.019 1.00 87.25 301 ILE A CA 1
ATOM 2308 C C . ILE A 1 301 ? -2.482 3.122 -12.754 1.00 87.25 301 ILE A C 1
ATOM 2310 O O . ILE A 1 301 ? -1.774 2.239 -12.265 1.00 87.25 301 ILE A O 1
ATOM 2314 N N . THR A 1 302 ? -2.568 4.341 -12.223 1.00 85.62 302 THR A N 1
ATOM 2315 C CA . THR A 1 302 ? -2.088 4.712 -10.894 1.00 85.62 302 THR A CA 1
ATOM 2316 C C . THR A 1 302 ? -2.944 5.835 -10.327 1.00 85.62 302 THR A C 1
ATOM 2318 O O . THR A 1 302 ? -3.400 6.718 -11.059 1.00 85.62 302 THR A O 1
ATOM 2321 N N . LEU A 1 303 ? -3.118 5.823 -9.010 1.00 81.94 303 LEU A N 1
ATOM 2322 C CA . LEU A 1 303 ? -3.778 6.882 -8.254 1.00 81.94 303 LEU A CA 1
ATOM 2323 C C . LEU A 1 303 ? -2.787 7.789 -7.544 1.00 81.94 303 LEU A C 1
ATOM 2325 O O . LEU A 1 303 ? -3.036 8.987 -7.427 1.00 81.94 303 LEU A O 1
ATOM 2329 N N . LEU A 1 304 ? -1.666 7.213 -7.114 1.00 76.12 304 LEU A N 1
ATOM 2330 C CA . LEU A 1 304 ? -0.622 7.909 -6.369 1.00 76.12 304 LEU A CA 1
ATOM 2331 C C . LEU A 1 304 ? 0.497 8.442 -7.271 1.00 76.12 304 LEU A C 1
ATOM 2333 O O . LEU A 1 304 ? 1.338 9.207 -6.826 1.00 76.12 304 LEU A O 1
ATOM 2337 N N . GLY A 1 305 ? 0.562 8.033 -8.538 1.00 67.94 305 GLY A N 1
ATOM 2338 C CA . GLY A 1 305 ? 1.730 8.331 -9.367 1.00 67.94 305 GLY A CA 1
ATOM 2339 C C . GLY A 1 305 ? 2.913 7.404 -9.088 1.00 67.94 305 GLY A C 1
ATOM 2340 O O . GLY A 1 305 ? 4.048 7.727 -9.416 1.00 67.94 305 GLY A O 1
ATOM 2341 N N . GLY A 1 306 ? 2.646 6.240 -8.492 1.00 66.50 306 GLY A N 1
ATOM 2342 C CA . GLY A 1 306 ? 3.612 5.174 -8.248 1.00 66.50 306 GLY A CA 1
ATOM 2343 C C . GLY A 1 306 ? 4.699 5.458 -7.207 1.00 66.50 306 GLY A C 1
ATOM 2344 O O . GLY A 1 306 ? 5.010 6.602 -6.901 1.00 66.50 306 GLY A O 1
ATOM 2345 N N . LEU A 1 307 ? 5.326 4.396 -6.674 1.00 62.97 307 LEU A N 1
ATOM 2346 C CA . LEU A 1 307 ? 6.279 4.517 -5.549 1.00 62.97 307 LEU A CA 1
ATOM 2347 C C . LEU A 1 307 ? 7.439 5.468 -5.864 1.00 62.97 307 LEU A C 1
ATOM 2349 O O . LEU A 1 307 ? 7.859 6.262 -5.033 1.00 62.97 307 LEU A O 1
ATOM 2353 N N . THR A 1 308 ? 7.955 5.375 -7.087 1.00 58.09 308 THR A N 1
ATOM 2354 C CA . THR A 1 308 ? 9.131 6.111 -7.552 1.00 58.09 308 THR A CA 1
ATOM 2355 C C . THR A 1 308 ? 8.938 7.623 -7.515 1.00 58.09 308 THR A C 1
ATOM 2357 O O . THR A 1 308 ? 9.902 8.340 -7.266 1.00 58.09 308 THR A O 1
ATOM 2360 N N . SER A 1 309 ? 7.712 8.105 -7.732 1.00 56.22 309 SER A N 1
ATOM 2361 C CA . SER A 1 309 ? 7.430 9.537 -7.792 1.00 56.22 309 SER A CA 1
ATOM 2362 C C . SER A 1 309 ? 6.588 10.048 -6.631 1.00 56.22 309 SER A C 1
ATOM 2364 O O . SER A 1 309 ? 6.761 11.198 -6.239 1.00 56.22 309 SER A O 1
ATOM 2366 N N . PHE A 1 310 ? 5.713 9.231 -6.045 1.00 51.34 310 PHE A N 1
ATOM 2367 C CA . PHE A 1 310 ? 4.984 9.597 -4.827 1.00 51.34 310 PHE A CA 1
ATOM 2368 C C . PHE A 1 310 ? 5.946 9.832 -3.659 1.00 51.34 310 PHE A C 1
ATOM 2370 O O . PHE A 1 310 ? 5.852 10.834 -2.946 1.00 51.34 310 PHE A O 1
ATOM 2377 N N . GLY A 1 311 ? 6.974 8.988 -3.585 1.00 49.84 311 GLY A N 1
ATOM 2378 C CA . GLY A 1 311 ? 8.046 9.089 -2.616 1.00 49.84 311 GLY A CA 1
ATOM 2379 C C . GLY A 1 311 ? 7.648 8.547 -1.250 1.00 49.84 311 GLY A C 1
ATOM 2380 O O . GLY A 1 311 ? 6.648 8.985 -0.706 1.00 49.84 311 GLY A O 1
ATOM 2381 N N . GLY A 1 312 ? 8.530 7.697 -0.721 1.00 46.19 312 GLY A N 1
ATOM 2382 C CA . GLY A 1 312 ? 8.781 7.373 0.686 1.00 46.19 312 GLY A CA 1
ATOM 2383 C C . GLY A 1 312 ? 10.223 7.765 0.982 1.00 46.19 312 GLY A C 1
ATOM 2384 O O . GLY A 1 312 ? 10.859 8.395 0.131 1.00 46.19 312 GLY A O 1
ATOM 2385 N N . ALA A 1 313 ? 10.794 7.446 2.139 1.00 32.16 313 ALA A N 1
ATOM 2386 C CA . ALA A 1 313 ? 12.075 8.017 2.558 1.00 32.16 313 ALA A CA 1
ATOM 2387 C C . ALA A 1 313 ? 13.334 7.478 1.821 1.00 32.16 313 ALA A C 1
ATOM 2389 O O . ALA A 1 313 ? 14.391 7.289 2.415 1.00 32.16 313 ALA A O 1
ATOM 2390 N N . GLY A 1 314 ? 13.299 7.387 0.489 1.00 33.62 314 GLY A N 1
ATOM 2391 C CA . GLY A 1 314 ? 14.361 6.843 -0.358 1.00 33.62 314 GLY A CA 1
ATOM 2392 C C . GLY A 1 314 ? 13.902 6.279 -1.709 1.00 33.62 314 GLY A C 1
ATOM 2393 O O . GLY A 1 314 ? 14.703 5.639 -2.390 1.00 33.62 314 GLY A O 1
ATOM 2394 N N . ALA A 1 315 ? 12.665 6.521 -2.155 1.00 29.80 315 ALA A N 1
ATOM 2395 C CA . ALA A 1 315 ? 12.198 6.006 -3.441 1.00 29.80 315 ALA A CA 1
ATOM 2396 C C . ALA A 1 315 ? 12.789 6.791 -4.633 1.00 29.80 315 ALA A C 1
ATOM 2398 O O . ALA A 1 315 ? 12.465 7.962 -4.803 1.00 29.80 315 ALA A O 1
ATOM 2399 N N . ASN A 1 316 ? 13.622 6.149 -5.470 1.00 27.95 316 ASN A N 1
ATOM 2400 C CA . ASN A 1 316 ? 13.671 6.396 -6.924 1.00 27.95 316 ASN A CA 1
ATOM 2401 C C . ASN A 1 316 ? 14.457 5.283 -7.670 1.00 27.95 316 ASN A C 1
ATOM 2403 O O . ASN A 1 316 ? 15.685 5.294 -7.629 1.00 27.95 316 ASN A O 1
ATOM 2407 N N . TYR A 1 317 ? 13.801 4.317 -8.335 1.00 36.09 317 TYR A N 1
ATOM 2408 C CA . TYR A 1 317 ? 14.490 3.256 -9.102 1.00 36.09 317 TYR A CA 1
ATOM 2409 C C . TYR A 1 317 ? 13.712 2.827 -10.369 1.00 36.09 317 TYR A C 1
ATOM 2411 O O . TYR A 1 317 ? 13.117 1.756 -10.419 1.00 36.09 317 TYR A O 1
ATOM 2419 N N . SER A 1 318 ? 13.748 3.616 -11.447 1.00 26.44 318 SER A N 1
ATOM 2420 C CA . SER A 1 318 ? 13.285 3.179 -12.780 1.00 26.44 318 SER A CA 1
ATOM 2421 C C . SER A 1 318 ? 14.454 3.000 -13.745 1.00 26.44 318 SER A C 1
ATOM 2423 O O . SER A 1 318 ? 14.877 3.954 -14.387 1.00 26.44 318 SER A O 1
ATOM 2425 N N . MET A 1 319 ? 14.996 1.780 -13.847 1.00 27.05 319 MET A N 1
ATOM 2426 C CA . MET A 1 319 ? 16.143 1.379 -14.701 1.00 27.05 319 MET A CA 1
ATOM 2427 C C . MET A 1 319 ? 17.459 2.182 -14.552 1.00 27.05 319 MET A C 1
ATOM 2429 O O . MET A 1 319 ? 18.499 1.735 -15.033 1.00 27.05 319 MET A O 1
ATOM 2433 N N . HIS A 1 320 ? 17.442 3.324 -13.869 1.00 31.58 320 HIS A N 1
ATOM 2434 C CA . HIS A 1 320 ? 18.527 4.284 -13.743 1.00 31.58 320 HIS A CA 1
ATOM 2435 C C . HIS A 1 320 ? 18.519 4.853 -12.324 1.00 31.58 320 HIS A C 1
ATOM 2437 O O . HIS A 1 320 ? 17.455 5.143 -11.779 1.00 31.58 320 HIS A O 1
ATOM 2443 N N . VAL A 1 321 ? 19.695 4.988 -11.714 1.00 35.66 321 VAL A N 1
ATOM 2444 C CA . VAL A 1 321 ? 19.852 5.482 -10.337 1.00 35.66 321 VAL A CA 1
ATOM 2445 C C . VAL A 1 321 ? 20.855 6.599 -10.279 1.00 35.66 321 VAL A C 1
ATOM 2447 O O . VAL A 1 321 ? 21.863 6.622 -10.987 1.00 35.66 321 VAL A O 1
ATOM 2450 N N . ARG A 1 322 ? 20.582 7.508 -9.354 1.00 28.92 322 ARG A N 1
ATOM 2451 C CA . ARG A 1 322 ? 21.433 8.605 -8.910 1.00 28.92 322 ARG A CA 1
ATOM 2452 C C . ARG A 1 322 ? 22.647 8.074 -8.136 1.00 28.92 322 ARG A C 1
ATOM 2454 O O . ARG A 1 322 ? 22.509 7.240 -7.250 1.00 28.92 322 ARG A O 1
ATOM 2461 N N . ALA A 1 323 ? 23.855 8.498 -8.506 1.00 25.94 323 ALA A N 1
ATOM 2462 C CA . ALA A 1 323 ? 25.117 7.914 -8.022 1.00 25.94 323 ALA A CA 1
ATOM 2463 C C . ALA A 1 323 ? 25.608 8.362 -6.651 1.00 25.94 323 ALA A C 1
ATOM 2465 O O . ALA A 1 323 ? 26.579 7.803 -6.160 1.00 25.94 323 ALA A O 1
ATOM 2466 N N . GLU A 1 324 ? 24.918 9.279 -5.986 1.00 27.27 324 GLU A N 1
ATOM 2467 C CA . GLU A 1 324 ? 25.405 9.825 -4.715 1.00 27.27 324 GLU A CA 1
ATOM 2468 C C . GLU A 1 324 ? 25.351 8.852 -3.525 1.00 27.27 324 GLU A C 1
ATOM 2470 O O . GLU A 1 324 ? 25.912 9.168 -2.486 1.00 27.27 324 GLU A O 1
ATOM 2475 N N . PHE A 1 325 ? 24.735 7.670 -3.646 1.00 29.02 325 PHE A N 1
ATOM 2476 C CA . PHE A 1 325 ? 24.595 6.742 -2.511 1.00 29.02 325 PHE A CA 1
ATOM 2477 C C . PHE A 1 325 ? 25.710 5.693 -2.375 1.00 29.02 325 PHE A C 1
ATOM 2479 O O . PHE A 1 325 ? 25.801 5.051 -1.336 1.00 29.02 325 PHE A O 1
ATOM 2486 N N . LEU A 1 326 ? 26.554 5.502 -3.397 1.00 28.52 326 LEU A N 1
ATOM 2487 C CA . LEU A 1 326 ? 27.563 4.429 -3.405 1.00 28.52 326 LEU A CA 1
ATOM 2488 C C . LEU A 1 326 ? 28.977 4.887 -3.019 1.00 28.52 326 LEU A C 1
ATOM 2490 O O . LEU A 1 326 ? 29.803 4.041 -2.702 1.00 28.52 326 LEU A O 1
ATOM 2494 N N . GLU A 1 327 ? 29.266 6.191 -3.012 1.00 27.36 327 GLU A N 1
ATOM 2495 C CA . GLU A 1 327 ? 30.630 6.688 -2.760 1.00 27.36 327 GLU A CA 1
ATOM 2496 C C . GLU A 1 327 ? 30.895 7.164 -1.323 1.00 27.36 327 GLU A C 1
ATOM 2498 O O . GLU A 1 327 ? 32.053 7.386 -0.985 1.00 27.36 327 GLU A O 1
ATOM 2503 N N . SER A 1 328 ? 29.889 7.296 -0.446 1.00 26.02 328 SER A N 1
ATOM 2504 C CA . SER A 1 328 ? 30.101 7.959 0.855 1.00 26.02 328 SER A CA 1
ATOM 2505 C C . SER A 1 328 ? 29.797 7.148 2.110 1.00 26.02 328 SER A C 1
ATOM 2507 O O . SER A 1 328 ? 29.780 7.740 3.188 1.00 26.02 328 SER A O 1
ATOM 2509 N N . VAL A 1 329 ? 29.544 5.838 2.040 1.00 29.53 329 VAL A N 1
ATOM 2510 C CA . VAL A 1 329 ? 29.184 5.096 3.256 1.00 29.53 329 VAL A CA 1
ATOM 2511 C C . VAL A 1 329 ? 29.760 3.681 3.277 1.00 29.53 329 VAL A C 1
ATOM 2513 O O . VAL A 1 329 ? 29.078 2.692 3.047 1.00 29.53 329 VAL A O 1
ATOM 2516 N N . THR A 1 330 ? 31.040 3.581 3.621 1.00 28.38 330 THR A N 1
ATOM 2517 C CA . THR A 1 330 ? 31.694 2.326 4.019 1.00 28.38 330 THR A CA 1
ATOM 2518 C C . THR A 1 330 ? 31.346 1.892 5.450 1.00 28.38 330 THR A C 1
ATOM 2520 O O . THR A 1 330 ? 32.029 1.022 5.975 1.00 28.38 330 THR A O 1
ATOM 2523 N N . ASN A 1 331 ? 30.321 2.467 6.108 1.00 28.81 331 ASN A N 1
ATOM 2524 C CA . ASN A 1 331 ? 29.990 2.062 7.485 1.00 28.81 331 ASN A CA 1
ATOM 2525 C C . ASN A 1 331 ? 28.581 2.365 8.044 1.00 28.81 331 ASN A C 1
ATOM 2527 O O . ASN A 1 331 ? 28.429 2.343 9.257 1.00 28.81 331 ASN A O 1
ATOM 2531 N N . ILE A 1 332 ? 27.553 2.636 7.229 1.00 28.59 332 ILE A N 1
ATOM 2532 C CA . ILE A 1 332 ? 26.151 2.812 7.677 1.00 28.59 332 ILE A CA 1
ATOM 2533 C C . ILE A 1 332 ? 25.162 2.411 6.557 1.00 28.59 332 ILE A C 1
ATOM 2535 O O . ILE A 1 332 ? 24.956 3.128 5.582 1.00 28.59 332 ILE A O 1
ATOM 2539 N N . GLU A 1 333 ? 24.577 1.228 6.720 1.00 33.53 333 GLU A N 1
ATOM 2540 C CA . GLU A 1 333 ? 23.207 0.815 6.369 1.00 33.53 333 GLU A CA 1
ATOM 2541 C C . GLU A 1 333 ? 22.419 1.729 5.399 1.00 33.53 333 GLU A C 1
ATOM 2543 O O . GLU A 1 333 ? 21.756 2.693 5.792 1.00 33.53 333 GLU A O 1
ATOM 2548 N N . ALA A 1 334 ? 22.427 1.389 4.107 1.00 31.97 334 ALA A N 1
ATOM 2549 C CA . ALA A 1 334 ? 21.464 1.923 3.147 1.00 31.97 334 ALA A CA 1
ATOM 2550 C C . ALA A 1 334 ? 20.181 1.083 3.220 1.00 31.97 334 ALA A C 1
ATOM 2552 O O . ALA A 1 334 ? 20.177 -0.062 2.798 1.00 31.97 334 ALA A O 1
ATOM 2553 N N . VAL A 1 335 ? 19.098 1.635 3.761 1.00 34.41 335 VAL A N 1
ATOM 2554 C CA . VAL A 1 335 ? 17.807 0.946 3.935 1.00 34.41 335 VAL A CA 1
ATOM 2555 C C . VAL A 1 335 ? 16.889 1.235 2.741 1.00 34.41 335 VAL A C 1
ATOM 2557 O O . VAL A 1 335 ? 16.835 2.364 2.250 1.00 34.41 335 VAL A O 1
ATOM 2560 N N . THR A 1 336 ? 16.184 0.218 2.243 1.00 37.38 336 THR A N 1
ATOM 2561 C CA . THR A 1 336 ? 15.209 0.345 1.145 1.00 37.38 336 THR A CA 1
ATOM 2562 C C . THR A 1 336 ? 13.796 0.493 1.696 1.00 37.38 336 THR A C 1
ATOM 2564 O O . THR A 1 336 ? 13.325 -0.414 2.379 1.00 37.38 336 THR A O 1
ATOM 2567 N N . ASP A 1 337 ? 13.109 1.583 1.350 1.00 40.59 337 ASP A N 1
ATOM 2568 C CA . ASP A 1 337 ? 11.726 1.824 1.768 1.00 40.59 337 ASP A CA 1
ATOM 2569 C C . ASP A 1 337 ? 10.746 0.867 1.086 1.00 40.59 337 ASP A C 1
ATOM 2571 O O . ASP A 1 337 ? 10.525 0.916 -0.130 1.00 40.59 337 ASP A O 1
ATOM 2575 N N . ILE A 1 338 ? 10.103 0.030 1.895 1.00 42.09 338 ILE A N 1
ATOM 2576 C CA . ILE A 1 338 ? 8.878 -0.673 1.517 1.00 42.09 338 ILE A CA 1
ATOM 2577 C C . ILE A 1 338 ? 7.738 0.298 1.785 1.00 42.09 338 ILE A C 1
ATOM 2579 O O . ILE A 1 338 ? 7.075 0.272 2.815 1.00 42.09 338 ILE A O 1
ATOM 2583 N N . GLU A 1 339 ? 7.557 1.239 0.860 1.00 45.72 339 GLU A N 1
ATOM 2584 C CA . GLU A 1 339 ? 6.464 2.184 0.997 1.00 45.72 339 GLU A CA 1
ATOM 2585 C C . GLU A 1 339 ? 5.117 1.499 0.730 1.00 45.72 339 GLU A C 1
ATOM 2587 O O . GLU A 1 339 ? 4.905 0.757 -0.237 1.00 45.72 339 GLU A O 1
ATOM 2592 N N . ILE A 1 340 ? 4.224 1.728 1.682 1.00 49.47 340 ILE A N 1
ATOM 2593 C CA . ILE A 1 340 ? 3.096 0.888 2.039 1.00 49.47 340 ILE A CA 1
ATOM 2594 C C . ILE A 1 340 ? 1.936 1.159 1.071 1.00 49.47 340 ILE A C 1
ATOM 2596 O O . ILE A 1 340 ? 1.372 2.249 1.035 1.00 49.47 340 ILE A O 1
ATOM 2600 N N . ARG A 1 341 ? 1.510 0.134 0.318 1.00 60.84 341 ARG A N 1
ATOM 2601 C CA . ARG A 1 341 ? 0.339 0.176 -0.590 1.00 60.84 341 ARG A CA 1
ATOM 2602 C C . ARG A 1 341 ? -1.001 0.515 0.087 1.00 60.84 341 ARG A C 1
ATOM 2604 O O . ARG A 1 341 ? -1.986 0.728 -0.613 1.00 60.84 341 ARG A O 1
ATOM 2611 N N . LEU A 1 342 ? -1.031 0.654 1.411 1.00 63.41 342 LEU A N 1
ATOM 2612 C CA . LEU A 1 342 ? -2.163 1.183 2.173 1.00 63.41 342 LEU A CA 1
ATOM 2613 C C . LEU A 1 342 ? -2.616 2.552 1.638 1.00 63.41 342 LEU A C 1
ATOM 2615 O O . LEU A 1 342 ? -3.813 2.781 1.506 1.00 63.41 342 LEU A O 1
ATOM 2619 N N . GLN A 1 343 ? -1.681 3.410 1.217 1.00 71.25 343 GLN A N 1
ATOM 2620 C CA . GLN A 1 343 ? -1.993 4.711 0.607 1.00 71.25 343 GLN A CA 1
ATOM 2621 C C . GLN A 1 343 ? -2.835 4.577 -0.673 1.00 71.25 343 GLN A C 1
ATOM 2623 O O . GLN A 1 343 ? -3.708 5.400 -0.928 1.00 71.25 343 GLN A O 1
ATOM 2628 N N . ALA A 1 344 ? -2.623 3.520 -1.470 1.00 77.06 344 ALA A N 1
ATOM 2629 C CA . ALA A 1 344 ? -3.364 3.321 -2.715 1.00 77.06 344 ALA A CA 1
ATOM 2630 C C . ALA A 1 344 ? -4.821 2.947 -2.426 1.00 77.06 344 ALA A C 1
ATOM 2632 O O . ALA A 1 344 ? -5.726 3.458 -3.078 1.00 77.06 344 ALA A O 1
ATOM 2633 N N . VAL A 1 345 ? -5.054 2.111 -1.409 1.00 80.94 345 VAL A N 1
ATOM 2634 C CA . VAL A 1 345 ? -6.408 1.777 -0.942 1.00 80.94 345 VAL A CA 1
ATOM 2635 C C . VAL A 1 345 ? -7.087 2.997 -0.321 1.00 80.94 345 VAL A C 1
ATOM 2637 O O . VAL A 1 345 ? -8.268 3.238 -0.580 1.00 80.94 345 VAL A O 1
ATOM 2640 N N . VAL A 1 346 ? -6.347 3.803 0.445 1.00 83.06 346 VAL A N 1
ATOM 2641 C CA . VAL A 1 346 ? -6.855 5.054 1.019 1.00 83.06 346 VAL A CA 1
ATOM 2642 C C . VAL A 1 346 ? -7.275 6.035 -0.079 1.00 83.06 346 VAL A C 1
ATOM 2644 O O . VAL A 1 346 ? -8.409 6.516 -0.060 1.00 83.06 346 VAL A O 1
ATOM 2647 N N . GLU A 1 347 ? -6.421 6.296 -1.070 1.00 83.25 347 GLU A N 1
ATOM 2648 C CA . GLU A 1 347 ? -6.741 7.217 -2.166 1.00 83.25 347 GLU A CA 1
ATOM 2649 C C . GLU A 1 347 ? -7.854 6.675 -3.074 1.00 83.25 347 GLU A C 1
ATOM 2651 O O . GLU A 1 347 ? -8.740 7.431 -3.479 1.00 83.25 347 GLU A O 1
ATOM 2656 N N . MET A 1 348 ? -7.875 5.364 -3.341 1.00 86.12 348 MET A N 1
ATOM 2657 C CA . MET A 1 348 ? -8.978 4.707 -4.051 1.00 86.12 348 MET A CA 1
ATOM 2658 C C . MET A 1 348 ? -10.303 4.947 -3.323 1.00 86.12 348 MET A C 1
ATOM 2660 O O . MET A 1 348 ? -11.258 5.446 -3.915 1.00 86.12 348 MET A O 1
ATOM 2664 N N . THR A 1 349 ? -10.342 4.671 -2.017 1.00 87.25 349 THR A N 1
ATOM 2665 C CA . THR A 1 349 ? -11.533 4.869 -1.178 1.00 87.25 349 THR A CA 1
ATOM 2666 C C . THR A 1 349 ? -11.968 6.335 -1.182 1.00 87.25 349 THR A C 1
ATOM 2668 O O . THR A 1 349 ? -13.151 6.634 -1.359 1.00 87.25 349 THR A O 1
ATOM 2671 N N . ARG A 1 350 ? -11.016 7.268 -1.056 1.00 87.56 350 ARG A N 1
ATOM 2672 C CA . ARG A 1 350 ? -11.270 8.714 -1.089 1.00 87.56 350 ARG A CA 1
ATOM 2673 C C . ARG A 1 350 ? -11.911 9.156 -2.402 1.00 87.56 350 ARG A C 1
ATOM 2675 O O . ARG A 1 350 ? -12.863 9.935 -2.385 1.00 87.56 350 ARG A O 1
ATOM 2682 N N . ARG A 1 351 ? -11.393 8.681 -3.537 1.00 87.12 351 ARG A N 1
ATOM 2683 C CA . ARG A 1 351 ? -11.921 9.009 -4.869 1.00 87.12 351 ARG A CA 1
ATOM 2684 C C . ARG A 1 351 ? -13.291 8.388 -5.106 1.00 87.12 351 ARG A C 1
ATOM 2686 O O . ARG A 1 351 ? -14.189 9.112 -5.521 1.00 87.12 351 ARG A O 1
ATOM 2693 N N . LEU A 1 352 ? -13.482 7.113 -4.768 1.00 87.12 352 LEU A N 1
ATOM 2694 C CA . LEU A 1 352 ? -14.779 6.441 -4.898 1.00 87.12 352 LEU A CA 1
ATOM 2695 C C . LEU A 1 352 ? -15.870 7.155 -4.090 1.00 87.12 352 LEU A C 1
ATOM 2697 O O . LEU A 1 352 ? -16.935 7.440 -4.629 1.00 87.12 352 LEU A O 1
ATOM 2701 N N . ARG A 1 353 ? -15.587 7.556 -2.843 1.00 88.31 353 ARG A N 1
ATOM 2702 C CA . ARG A 1 353 ? -16.529 8.347 -2.025 1.00 88.31 353 ARG A CA 1
ATOM 2703 C C . ARG A 1 353 ? -16.888 9.697 -2.658 1.00 88.31 353 ARG A C 1
ATOM 2705 O O . ARG A 1 353 ? -18.033 10.123 -2.567 1.00 88.31 353 ARG A O 1
ATOM 2712 N N . LYS A 1 354 ? -15.936 10.373 -3.314 1.00 84.19 354 LYS A N 1
ATOM 2713 C CA . LYS A 1 354 ? -16.200 11.641 -4.025 1.00 84.19 354 LYS A CA 1
ATOM 2714 C C . LYS A 1 354 ? -17.027 11.442 -5.298 1.00 84.19 354 LYS A C 1
ATOM 2716 O O . LYS A 1 354 ? -17.854 12.292 -5.612 1.00 84.19 354 LYS A O 1
ATOM 2721 N N . LEU A 1 355 ? -16.799 10.344 -6.018 1.00 81.38 355 LEU A N 1
ATOM 2722 C CA . LEU A 1 355 ? -17.420 10.061 -7.317 1.00 81.38 355 LEU A CA 1
ATOM 2723 C C . LEU A 1 355 ? -18.758 9.313 -7.213 1.00 81.38 355 LEU A C 1
ATOM 2725 O O . LEU A 1 355 ? -19.505 9.291 -8.191 1.00 81.38 355 LEU A O 1
ATOM 2729 N N . GLN A 1 356 ? -19.107 8.781 -6.034 1.00 69.56 356 GLN A N 1
ATOM 2730 C CA . GLN A 1 356 ? -20.391 8.114 -5.773 1.00 69.56 356 GLN A CA 1
ATOM 2731 C C . GLN A 1 356 ? -21.608 8.960 -6.182 1.00 69.56 356 GLN A C 1
ATOM 2733 O O . GLN A 1 356 ? -22.592 8.410 -6.666 1.00 69.56 356 GLN A O 1
ATOM 2738 N N . ASN A 1 357 ? -21.525 10.288 -6.054 1.00 62.66 357 ASN A N 1
ATOM 2739 C CA . ASN A 1 357 ? -22.616 11.201 -6.414 1.00 62.66 357 ASN A CA 1
ATOM 2740 C C . ASN A 1 357 ? -22.678 11.545 -7.914 1.00 62.66 357 ASN A C 1
ATOM 2742 O O . ASN A 1 357 ? -23.656 12.144 -8.353 1.00 62.66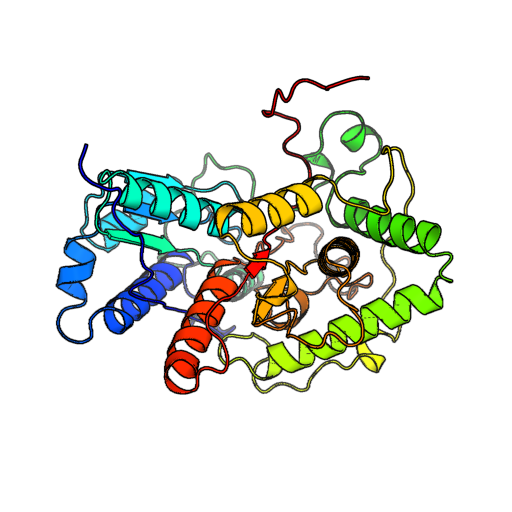 357 ASN A O 1
ATOM 2746 N N . CYS A 1 358 ? -21.651 11.193 -8.694 1.00 59.84 358 CYS A N 1
ATOM 2747 C CA . CYS A 1 358 ? -21.545 11.538 -10.115 1.00 59.84 358 CYS A CA 1
ATOM 2748 C C . CYS A 1 358 ? -21.755 10.335 -11.052 1.00 59.84 358 CYS A C 1
ATOM 2750 O O . CYS A 1 358 ? -21.775 10.523 -12.263 1.00 59.84 358 CYS A O 1
ATOM 2752 N N . HIS A 1 359 ? -21.887 9.109 -10.523 1.00 62.41 359 HIS A N 1
ATOM 2753 C CA . HIS A 1 359 ? -21.931 7.853 -11.297 1.00 62.41 359 HIS A CA 1
ATOM 2754 C C . HIS A 1 359 ? -20.746 7.652 -12.271 1.00 62.41 359 HIS A C 1
ATOM 2756 O O . HIS A 1 359 ? -20.823 6.824 -13.174 1.00 62.41 359 HIS A O 1
ATOM 2762 N N . GLU A 1 360 ? -19.645 8.391 -12.093 1.00 65.38 360 GLU A N 1
ATOM 2763 C CA . GLU A 1 360 ? -18.475 8.351 -12.983 1.00 65.38 360 GLU A CA 1
ATOM 2764 C C . GLU A 1 360 ? -17.519 7.194 -12.668 1.00 65.38 360 GLU A C 1
ATOM 2766 O O . GLU A 1 360 ? -16.841 6.701 -13.566 1.00 65.38 360 GLU A O 1
ATOM 2771 N N . ALA A 1 361 ? -17.455 6.768 -11.404 1.00 71.25 361 ALA A N 1
ATOM 2772 C CA . ALA A 1 361 ? -16.689 5.605 -10.971 1.00 71.25 361 ALA A CA 1
ATOM 2773 C C . ALA A 1 361 ? -17.368 4.937 -9.772 1.00 71.25 361 ALA A C 1
ATOM 2775 O O . ALA A 1 361 ? -17.808 5.611 -8.836 1.00 71.25 361 ALA A O 1
ATOM 2776 N N . SER A 1 362 ? -17.427 3.611 -9.796 1.00 83.69 362 SER A N 1
ATOM 2777 C CA . SER A 1 362 ? -18.112 2.786 -8.794 1.00 83.69 362 SER A CA 1
ATOM 2778 C C . SER A 1 362 ? -17.204 1.756 -8.126 1.00 83.69 362 SER A C 1
ATOM 2780 O O . SER A 1 362 ? -17.539 1.241 -7.059 1.00 83.69 362 SER A O 1
ATOM 2782 N N . ASN A 1 363 ? -16.051 1.463 -8.726 1.00 88.81 363 ASN A N 1
ATOM 2783 C CA . ASN A 1 363 ? -15.148 0.415 -8.273 1.00 88.81 363 ASN A CA 1
ATOM 2784 C C . ASN A 1 363 ? -13.683 0.738 -8.628 1.00 88.81 363 ASN A C 1
ATOM 2786 O O . ASN A 1 363 ? -13.385 1.683 -9.361 1.00 88.81 363 ASN A O 1
ATOM 2790 N N . GLY A 1 364 ? -12.753 -0.060 -8.110 1.00 90.19 364 GLY A N 1
ATOM 2791 C CA . GLY A 1 364 ? -11.361 0.020 -8.527 1.00 90.19 364 GLY A CA 1
ATOM 2792 C C . GLY A 1 364 ? -10.536 -1.178 -8.085 1.00 90.19 364 GLY A C 1
ATOM 2793 O O . GLY A 1 364 ? -10.933 -1.928 -7.194 1.00 90.19 364 GLY A O 1
ATOM 2794 N N . LEU A 1 365 ? -9.378 -1.349 -8.720 1.00 91.31 365 LEU A N 1
ATOM 2795 C CA . LEU A 1 365 ? -8.482 -2.485 -8.513 1.00 91.31 365 LEU A CA 1
ATOM 2796 C C . LEU A 1 365 ? -7.094 -2.004 -8.083 1.00 91.31 365 LEU A C 1
ATOM 2798 O O . LEU A 1 365 ? -6.467 -1.184 -8.753 1.00 91.31 365 LEU A O 1
ATOM 2802 N N . VAL A 1 366 ? -6.584 -2.554 -6.980 1.00 87.25 366 VAL A N 1
ATOM 2803 C CA . VAL A 1 366 ? -5.222 -2.297 -6.494 1.00 87.25 366 VAL A CA 1
ATOM 2804 C C . VAL A 1 366 ? -4.400 -3.575 -6.623 1.00 87.25 366 VAL A C 1
ATOM 2806 O O . VAL A 1 366 ? -4.705 -4.581 -5.989 1.00 87.25 366 VAL A O 1
ATOM 2809 N N . LEU A 1 367 ? -3.327 -3.528 -7.412 1.00 85.38 367 LEU A N 1
ATOM 2810 C CA . LEU A 1 367 ? -2.352 -4.612 -7.505 1.00 85.38 367 LEU A CA 1
ATOM 2811 C C . LEU A 1 367 ? -1.148 -4.275 -6.624 1.00 85.38 367 LEU A C 1
ATOM 2813 O O . LEU A 1 367 ? -0.413 -3.326 -6.905 1.00 85.38 367 LEU A O 1
ATOM 2817 N N . ALA A 1 368 ? -0.906 -5.087 -5.599 1.00 77.94 368 ALA A N 1
ATOM 2818 C CA . ALA A 1 368 ? 0.303 -5.027 -4.784 1.00 77.94 368 ALA A CA 1
ATOM 2819 C C . ALA A 1 368 ? 1.273 -6.161 -5.150 1.00 77.94 368 ALA A C 1
ATOM 2821 O O . ALA A 1 368 ? 0.861 -7.225 -5.604 1.00 77.94 368 ALA A O 1
ATOM 2822 N N . ASN A 1 369 ? 2.575 -5.939 -4.963 1.00 71.69 369 ASN A N 1
ATOM 2823 C CA . ASN A 1 369 ? 3.602 -6.920 -5.303 1.00 71.69 369 ASN A CA 1
ATOM 2824 C C . ASN A 1 369 ? 4.625 -7.026 -4.168 1.00 71.69 369 ASN A C 1
ATOM 2826 O O . ASN A 1 369 ? 5.217 -6.026 -3.767 1.00 71.69 369 ASN A O 1
ATOM 2830 N N . GLY A 1 370 ? 4.834 -8.245 -3.668 1.00 61.28 370 GLY A N 1
ATOM 2831 C CA . GLY A 1 370 ? 5.721 -8.519 -2.536 1.00 61.28 370 GLY A CA 1
ATOM 2832 C C . GLY A 1 370 ? 7.212 -8.442 -2.863 1.00 61.28 370 GLY A C 1
ATOM 2833 O O . GLY A 1 370 ? 8.003 -8.247 -1.953 1.00 61.28 370 GLY A O 1
ATOM 2834 N N . GLY A 1 371 ? 7.596 -8.540 -4.143 1.00 55.12 371 GLY A N 1
ATOM 2835 C CA . GLY A 1 371 ? 8.994 -8.494 -4.573 1.00 55.12 371 GLY A CA 1
ATOM 2836 C C . GLY A 1 371 ? 9.827 -9.694 -4.108 1.00 55.12 371 GLY A C 1
ATOM 2837 O O . GLY A 1 371 ? 10.455 -9.647 -3.068 1.00 55.12 371 GLY A O 1
ATOM 2838 N N . GLY A 1 372 ? 9.905 -10.738 -4.941 1.00 47.34 372 GLY A N 1
ATOM 2839 C CA . GLY A 1 372 ? 10.959 -11.761 -4.856 1.00 47.34 372 GLY A CA 1
ATOM 2840 C C . GLY A 1 372 ? 10.753 -12.910 -3.857 1.00 47.34 372 GLY A C 1
ATOM 2841 O O . GLY A 1 372 ? 11.231 -12.878 -2.737 1.00 47.34 372 GLY A O 1
ATOM 2842 N N . THR A 1 373 ? 10.147 -13.995 -4.353 1.00 37.91 373 THR A N 1
ATOM 2843 C CA . THR A 1 373 ? 10.405 -15.405 -3.988 1.00 37.91 373 THR A CA 1
ATOM 2844 C C . THR A 1 373 ? 10.342 -15.822 -2.510 1.00 37.91 373 THR A C 1
ATOM 2846 O O . THR A 1 373 ? 11.347 -16.209 -1.920 1.00 37.91 373 THR A O 1
ATOM 2849 N N . ASN A 1 374 ? 9.124 -15.972 -1.981 1.00 32.19 374 ASN A N 1
ATOM 2850 C CA . ASN A 1 374 ? 8.843 -16.957 -0.928 1.00 32.19 374 ASN A CA 1
ATOM 2851 C C . ASN A 1 374 ? 8.976 -18.393 -1.492 1.00 32.19 374 ASN A C 1
ATOM 2853 O O . ASN A 1 374 ? 7.995 -19.124 -1.602 1.00 32.19 374 ASN A O 1
ATOM 2857 N N . TYR A 1 375 ? 10.187 -18.830 -1.856 1.00 33.06 375 TYR A N 1
ATOM 2858 C CA . TYR A 1 375 ? 10.444 -20.245 -2.185 1.00 33.06 375 TYR A CA 1
ATOM 2859 C C . TYR A 1 375 ? 10.529 -21.141 -0.936 1.00 33.06 375 TYR A C 1
ATOM 2861 O O . TYR A 1 375 ? 10.741 -22.341 -1.056 1.00 33.06 375 TYR A O 1
ATOM 2869 N N . GLY A 1 376 ? 10.338 -20.589 0.267 1.00 27.53 376 GLY A N 1
ATOM 2870 C CA . GLY A 1 376 ? 10.497 -21.334 1.515 1.00 27.53 376 GLY A CA 1
ATOM 2871 C C . GLY A 1 376 ? 9.244 -22.014 2.076 1.00 27.53 376 GLY A C 1
ATOM 2872 O O . GLY A 1 376 ? 9.393 -22.816 2.993 1.00 27.53 376 GLY A O 1
ATOM 2873 N N . LYS A 1 377 ? 8.020 -21.697 1.615 1.00 25.80 377 LYS A N 1
ATOM 2874 C CA . LYS A 1 377 ? 6.789 -22.193 2.284 1.00 25.80 377 LYS A CA 1
ATOM 2875 C C . LYS A 1 377 ? 5.593 -22.551 1.395 1.00 25.80 377 LYS A C 1
ATOM 2877 O O . LYS A 1 377 ? 4.631 -23.115 1.906 1.00 25.80 377 LYS A O 1
ATOM 2882 N N . CYS A 1 378 ? 5.626 -22.289 0.088 1.00 24.94 378 CYS A N 1
ATOM 2883 C CA . CYS A 1 378 ? 4.579 -22.772 -0.817 1.00 24.94 378 CYS A CA 1
ATOM 2884 C C . CYS A 1 378 ? 4.977 -24.129 -1.408 1.00 24.94 378 CYS A C 1
ATOM 2886 O O . CYS A 1 378 ? 5.568 -24.194 -2.482 1.00 24.94 378 CYS A O 1
ATOM 2888 N N . ASN A 1 379 ? 4.602 -25.213 -0.725 1.00 24.31 379 ASN A N 1
ATOM 2889 C CA . ASN A 1 379 ? 4.400 -26.509 -1.375 1.00 24.31 379 ASN A CA 1
ATOM 2890 C C . ASN A 1 379 ? 3.170 -26.396 -2.292 1.00 24.31 379 ASN A C 1
ATOM 2892 O O . ASN A 1 379 ? 2.097 -26.894 -1.960 1.00 24.31 379 ASN A O 1
ATOM 2896 N N . MET A 1 380 ? 3.295 -25.700 -3.422 1.00 23.42 380 MET A N 1
ATOM 2897 C CA . MET A 1 380 ? 2.350 -25.895 -4.517 1.00 23.42 380 MET A CA 1
ATOM 2898 C C . MET A 1 380 ? 2.838 -27.091 -5.336 1.00 23.42 380 MET A C 1
ATOM 2900 O O . MET A 1 380 ? 3.991 -27.081 -5.777 1.00 23.42 380 MET A O 1
ATOM 2904 N N . PRO A 1 381 ? 2.013 -28.138 -5.517 1.00 22.39 381 PRO A N 1
ATOM 2905 C CA . PRO A 1 381 ? 2.382 -29.253 -6.367 1.00 22.39 381 PRO A CA 1
ATOM 2906 C C . PRO A 1 381 ? 2.588 -28.720 -7.785 1.00 22.39 381 PRO A C 1
ATOM 2908 O O . PRO A 1 381 ? 1.711 -28.074 -8.358 1.00 22.39 381 PRO A O 1
ATOM 2911 N N . LEU A 1 382 ? 3.778 -28.968 -8.331 1.00 24.47 382 LEU A N 1
ATOM 2912 C CA . LEU A 1 382 ? 4.067 -28.791 -9.746 1.00 24.47 382 LEU A CA 1
ATOM 2913 C C . LEU A 1 382 ? 3.096 -29.683 -10.526 1.00 24.47 382 LEU A C 1
ATOM 2915 O O . LEU A 1 382 ? 3.321 -30.886 -10.653 1.00 24.47 382 LEU A O 1
ATOM 2919 N N . TYR A 1 383 ? 2.008 -29.105 -11.031 1.00 23.02 383 TYR A N 1
ATOM 2920 C CA . TYR A 1 383 ? 1.210 -29.757 -12.057 1.00 23.02 383 TYR A CA 1
ATOM 2921 C C . TYR A 1 383 ? 2.053 -29.784 -13.330 1.00 23.02 383 TYR A C 1
ATOM 2923 O O . TYR A 1 383 ? 2.239 -28.776 -14.008 1.00 23.02 383 TYR A O 1
ATOM 2931 N N . THR A 1 384 ? 2.637 -30.950 -13.578 1.00 24.17 384 THR A N 1
ATOM 2932 C CA . THR A 1 384 ? 3.250 -31.318 -14.847 1.00 24.17 384 THR A CA 1
ATOM 2933 C C . THR A 1 384 ? 2.176 -31.992 -15.692 1.00 24.17 384 THR A C 1
ATOM 2935 O O . THR A 1 384 ? 1.523 -32.932 -15.240 1.00 24.17 384 THR A O 1
ATOM 2938 N N . SER A 1 385 ? 1.994 -31.497 -16.910 1.00 27.78 385 SER A N 1
ATOM 2939 C CA . SER A 1 385 ? 1.502 -32.278 -18.043 1.00 27.78 385 SER A CA 1
ATOM 2940 C C . SER A 1 385 ? 2.345 -31.921 -19.249 1.00 27.78 385 SER A C 1
ATOM 2942 O O . SER A 1 385 ? 2.401 -30.699 -19.532 1.00 27.78 385 SER A O 1
#

InterPro domains:
  IPR016039 Thiolase-like [G3DSA:3.40.47.10] (2-240)
  IPR016039 Thiolase-like [G3DSA:3.40.47.10] (241-380)
  IPR016039 Thiolase-like [SSF53901] (241-327)

Secondary structure (DSSP, 8-state):
-PPPP---------------SSTT---HHHHHHHHHHHHHHHH-SS-HHHHHHT--EEEEPPPSSS--SSHHHHHHHHHT---SEEEE--SSTTHHHHHHHHHHHHHHHTS-SSEEEE----HHHHHHHHHTT---TTSPPP-TT------TT-STT--HHHHHHT--SHHHHHHHHHHHHHHHTT--HHHHHHHHHHHHHHHHHHHHH-TTSTTTTSPPPPHHHHT--BTTBEE-------SS-SS--HHHHHHHHHHHHHHT--TTT---EEE--SSTHHHHHHHHHHT--SSS-SS-S-SS-HHHHH--TT---BSEE-GGGSSS-SSS--------THHHHHHHHHHHHHHTTTTS----EEE----S--TTT--------

pLDDT: mean 74.07, std 20.12, range [22.39, 98.06]